Protein AF-A0A8E2J9H8-F1 (afdb_monomer_lite)

Secondary structure (DSSP, 8-state):
--HHHHHHHHHHHHHHHHHHHHHHHHH-TT-HHHHHHHHHHHHHHHHHHHHHHHHHHHHHH----HHHHHHHHHHHHHHHHHHHHHHHHHHHHHHHHHSSTT-HHHHHHHHHHTHHHHHHHHHHHHHHHHHHHHHHHHHHHHHHHHHHHHHHHHHHHHHHHHHHHHHHHHHHHHHHHHHTS-------------------------------S-------------------S-PPPTT--STTTS-EEEE--GGGHHHH-EEEEEEES--SS----S-SS-------EEEEEEEPPTTT-S-EEEEEEEEETTTEEEEEEE-PPEE-TT-HHHHHHHHT-HHHHHHHHHTTS--TT-EETTT--BHHHHHHHHHHHH-----TTHHHHHHHHHHHGGG--------PPP--------------------------------------------------EEEE--

pLDDT: mean 73.22, std 23.44, range [24.09, 97.94]

Structure (mmCIF, N/CA/C/O backbone):
data_AF-A0A8E2J9H8-F1
#
_entry.id   AF-A0A8E2J9H8-F1
#
loop_
_atom_site.group_PDB
_atom_site.id
_atom_site.type_symbol
_atom_site.label_atom_id
_atom_site.label_alt_id
_atom_site.label_comp_id
_atom_site.label_asym_id
_atom_site.label_entity_id
_atom_site.label_seq_id
_atom_site.pdbx_PDB_ins_code
_atom_site.Cartn_x
_atom_site.Cartn_y
_atom_site.Cartn_z
_atom_site.occupancy
_atom_site.B_iso_or_equiv
_atom_site.auth_seq_id
_atom_site.auth_comp_id
_atom_site.auth_asym_id
_atom_site.auth_atom_id
_atom_site.pdbx_PDB_model_num
ATOM 1 N N . MET A 1 1 ? 2.123 32.863 10.156 1.00 57.06 1 MET A N 1
ATOM 2 C CA . MET A 1 1 ? 2.533 31.942 11.240 1.00 57.06 1 MET A CA 1
ATOM 3 C C . MET A 1 1 ? 3.916 31.439 10.892 1.00 57.06 1 MET A C 1
ATOM 5 O O . MET A 1 1 ? 4.088 30.956 9.779 1.00 57.06 1 MET A O 1
ATOM 9 N N . ASP A 1 2 ? 4.880 31.558 11.802 1.00 74.19 2 ASP A N 1
ATOM 10 C CA . ASP A 1 2 ? 6.239 31.070 11.553 1.00 74.19 2 ASP A CA 1
ATOM 11 C C . ASP A 1 2 ? 6.243 29.536 11.464 1.00 74.19 2 ASP A C 1
ATOM 13 O O . ASP A 1 2 ? 5.475 28.890 12.179 1.00 74.19 2 ASP A O 1
ATOM 17 N N . PRO A 1 3 ? 7.116 28.901 10.668 1.00 72.31 3 PRO A N 1
ATOM 18 C CA . PRO A 1 3 ? 7.215 27.437 10.600 1.00 72.31 3 PRO A CA 1
ATOM 19 C C . PRO A 1 3 ? 7.432 26.784 11.980 1.00 72.31 3 PRO A C 1
ATOM 21 O O . PRO A 1 3 ? 6.985 25.665 12.226 1.00 72.31 3 PRO A O 1
ATOM 24 N N . LEU A 1 4 ? 8.036 27.513 12.926 1.00 78.00 4 LEU A N 1
ATOM 25 C CA . LEU A 1 4 ? 8.164 27.103 14.328 1.00 78.00 4 LEU A CA 1
ATOM 26 C C . LEU A 1 4 ? 6.817 26.963 15.049 1.00 78.00 4 LEU A C 1
ATOM 28 O O . LEU A 1 4 ? 6.647 26.050 15.853 1.00 78.00 4 LEU A O 1
ATOM 32 N N . SER A 1 5 ? 5.851 27.830 14.749 1.00 78.94 5 SER A N 1
ATOM 33 C CA . SER A 1 5 ? 4.513 27.761 15.340 1.00 78.94 5 SER A CA 1
ATOM 34 C C . SER A 1 5 ? 3.741 26.525 14.871 1.00 78.94 5 SER A C 1
ATOM 36 O O . SER A 1 5 ? 2.992 25.943 15.654 1.00 78.94 5 SER A O 1
ATOM 38 N N . ILE A 1 6 ? 3.983 26.057 13.640 1.00 79.50 6 ILE A N 1
ATOM 39 C CA . ILE A 1 6 ? 3.395 24.813 13.123 1.00 79.50 6 ILE A CA 1
ATOM 40 C C . ILE A 1 6 ? 4.021 23.600 13.805 1.00 79.50 6 ILE A C 1
ATOM 42 O O . ILE A 1 6 ? 3.280 22.727 14.240 1.00 79.50 6 ILE A O 1
ATOM 46 N N . LEU A 1 7 ? 5.348 23.572 13.969 1.00 80.50 7 LEU A N 1
ATOM 47 C CA . LEU A 1 7 ? 6.036 22.502 14.703 1.00 80.50 7 LEU A CA 1
ATOM 48 C C . LEU A 1 7 ? 5.586 22.437 16.171 1.00 80.50 7 LEU A C 1
ATOM 50 O O . LEU A 1 7 ? 5.314 21.366 16.703 1.00 80.50 7 LEU A O 1
ATOM 54 N N . ALA A 1 8 ? 5.450 23.585 16.835 1.00 84.62 8 ALA A N 1
ATOM 55 C CA . ALA A 1 8 ? 4.912 23.627 18.193 1.00 84.62 8 ALA A CA 1
ATOM 56 C C . ALA A 1 8 ? 3.452 23.133 18.236 1.00 84.62 8 ALA A C 1
ATOM 58 O O . ALA A 1 8 ? 3.062 22.377 19.131 1.00 84.62 8 ALA A O 1
ATOM 59 N N . SER A 1 9 ? 2.646 23.508 17.239 1.00 83.94 9 SER A N 1
ATOM 60 C CA . SER A 1 9 ? 1.259 23.052 17.115 1.00 83.94 9 SER A CA 1
ATOM 61 C C . SER A 1 9 ? 1.166 21.551 16.825 1.00 83.94 9 SER A C 1
ATOM 63 O O . SER A 1 9 ? 0.303 20.891 17.392 1.00 83.94 9 SER A O 1
ATOM 65 N N . SER A 1 10 ? 2.065 20.977 16.018 1.00 79.31 10 SER A N 1
ATOM 66 C CA . SER A 1 10 ? 2.081 19.537 15.736 1.00 79.31 10 SER A CA 1
ATOM 67 C C . SER A 1 10 ? 2.445 18.735 16.981 1.00 79.31 10 SER A C 1
ATOM 69 O O . SER A 1 10 ? 1.723 17.808 17.324 1.00 79.31 10 SER A O 1
ATOM 71 N N . ILE A 1 11 ? 3.472 19.150 17.733 1.00 82.25 11 ILE A N 1
ATOM 72 C CA . ILE A 1 11 ? 3.872 18.488 18.987 1.00 82.25 11 ILE A CA 1
ATOM 73 C C . ILE A 1 11 ? 2.729 18.524 20.006 1.00 82.25 11 ILE A C 1
ATOM 75 O O . ILE A 1 11 ? 2.371 17.504 20.604 1.00 82.25 11 ILE A O 1
ATOM 79 N N . THR A 1 12 ? 2.125 19.700 20.207 1.00 86.81 12 THR A N 1
ATOM 80 C CA . THR A 1 12 ? 0.983 19.824 21.125 1.00 86.81 12 THR A CA 1
ATOM 81 C C . THR A 1 12 ? -0.197 18.977 20.659 1.00 86.81 12 THR A C 1
ATOM 83 O O . THR A 1 12 ? -0.873 18.371 21.484 1.00 86.81 12 THR A O 1
ATOM 86 N N . LEU A 1 13 ? -0.415 18.845 19.355 1.00 83.75 13 LEU A N 1
ATOM 87 C CA . LEU A 1 13 ? -1.465 17.998 18.815 1.00 83.75 13 LEU A CA 1
ATOM 88 C C . LEU A 1 13 ? -1.172 16.508 19.039 1.00 83.75 13 LEU A C 1
ATOM 90 O O . LEU A 1 13 ? -2.054 15.818 19.542 1.00 83.75 13 LEU A O 1
ATOM 94 N N . THR A 1 14 ? 0.047 16.022 18.790 1.00 79.00 14 THR A N 1
ATOM 95 C CA . THR A 1 14 ? 0.434 14.623 19.051 1.00 79.00 14 THR A CA 1
ATOM 96 C C . THR A 1 14 ? 0.226 14.254 20.520 1.00 79.00 14 THR A C 1
ATOM 98 O O . THR A 1 14 ? -0.352 13.215 20.832 1.00 79.00 14 THR A O 1
ATOM 101 N N . THR A 1 15 ? 0.596 15.140 21.450 1.00 85.62 15 THR A N 1
ATOM 102 C CA . THR A 1 15 ? 0.345 14.899 22.885 1.00 85.62 15 THR A CA 1
ATOM 103 C C . THR A 1 15 ? -1.147 14.859 23.229 1.00 85.62 15 THR A C 1
ATOM 105 O O . THR A 1 15 ? -1.567 14.042 24.052 1.00 85.62 15 THR A O 1
ATOM 108 N N . VAL A 1 16 ? -1.972 15.697 22.590 1.00 88.56 16 VAL A N 1
ATOM 109 C CA . VAL A 1 16 ? -3.432 15.658 22.758 1.00 88.56 16 VAL A CA 1
ATOM 110 C C . VAL A 1 16 ? -4.014 14.369 22.178 1.00 88.56 16 VAL A C 1
ATOM 112 O O . VAL A 1 16 ? -4.837 13.760 22.854 1.00 88.56 16 VAL A O 1
ATOM 115 N N . VAL A 1 17 ? -3.565 13.929 20.998 1.00 85.38 17 VAL A N 1
ATOM 116 C CA . VAL A 1 17 ? -3.968 12.669 20.343 1.00 85.38 17 VAL A CA 1
ATOM 117 C C . VAL A 1 17 ? -3.705 11.488 21.266 1.00 85.38 17 VAL A C 1
ATOM 119 O O . VAL A 1 17 ? -4.651 10.777 21.605 1.00 85.38 17 VAL A O 1
ATOM 122 N N . LEU A 1 18 ? -2.468 11.328 21.744 1.00 84.12 18 LEU A N 1
ATOM 123 C CA . LEU A 1 18 ? -2.085 10.224 22.631 1.00 84.12 18 LEU A CA 1
ATOM 124 C C . LEU A 1 18 ? -2.935 10.216 23.905 1.00 84.12 18 LEU A C 1
ATOM 126 O O . LEU A 1 18 ? -3.525 9.201 24.267 1.00 84.12 18 LEU A O 1
ATOM 130 N N . LYS A 1 19 ? -3.112 11.386 24.530 1.00 89.56 19 LYS A N 1
ATOM 131 C CA . LYS A 1 19 ? -3.972 11.518 25.709 1.00 89.56 19 LYS A CA 1
ATOM 132 C C . LYS A 1 19 ? -5.429 11.165 25.406 1.00 89.56 19 LYS A C 1
ATOM 134 O O . LYS A 1 19 ? -6.094 10.557 26.241 1.00 89.56 19 LYS A O 1
ATOM 139 N N . THR A 1 20 ? -5.960 11.563 24.250 1.00 86.19 20 THR A N 1
ATOM 140 C CA . THR A 1 20 ? -7.330 11.204 23.859 1.00 86.19 20 THR A CA 1
ATOM 141 C C . 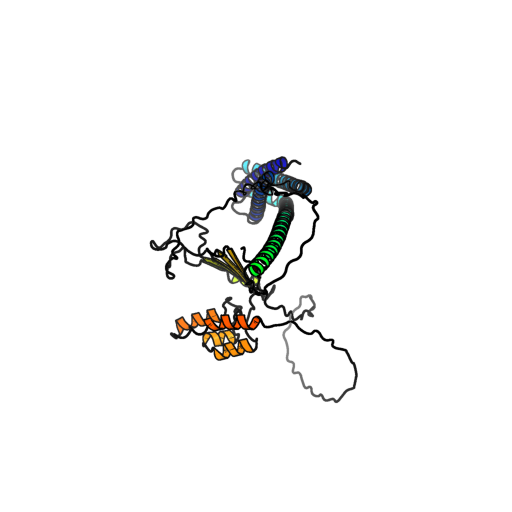THR A 1 20 ? -7.476 9.718 23.566 1.00 86.19 20 THR A C 1
ATOM 143 O O . THR A 1 20 ? -8.486 9.149 23.971 1.00 86.19 20 THR A O 1
ATOM 146 N N . ALA A 1 21 ? -6.480 9.085 22.945 1.00 85.94 21 ALA A N 1
ATOM 147 C CA . ALA A 1 21 ? -6.456 7.650 22.690 1.00 85.94 21 ALA A CA 1
ATOM 148 C C . ALA A 1 21 ? -6.450 6.853 24.005 1.00 85.94 21 ALA A C 1
ATOM 150 O O . ALA A 1 21 ? -7.282 5.965 24.177 1.00 85.94 21 ALA A O 1
ATOM 151 N N . ASP A 1 22 ? -5.633 7.250 24.986 1.00 86.25 22 ASP A N 1
ATOM 152 C CA . ASP A 1 22 ? -5.604 6.623 26.315 1.00 86.25 22 ASP A CA 1
ATOM 153 C C . ASP A 1 22 ? -6.955 6.733 27.040 1.00 86.25 22 ASP A C 1
ATOM 155 O O . ASP A 1 22 ? -7.452 5.767 27.627 1.00 86.25 22 ASP A O 1
ATOM 159 N N . LEU A 1 23 ? -7.579 7.918 27.005 1.00 86.06 23 LEU A N 1
ATOM 160 C CA . LEU A 1 23 ? -8.888 8.144 27.630 1.00 86.06 23 LEU A CA 1
ATOM 161 C C . LEU A 1 23 ? -9.993 7.362 26.923 1.00 86.06 23 LEU A C 1
ATOM 163 O O . LEU A 1 23 ? -10.888 6.840 27.590 1.00 86.06 23 LEU A O 1
ATOM 167 N N . LEU A 1 24 ? -9.930 7.271 25.592 1.00 83.62 24 LEU A N 1
ATOM 168 C CA . LEU A 1 24 ? -10.814 6.419 24.811 1.00 83.62 24 LEU A CA 1
ATOM 169 C C . LEU A 1 24 ? -10.636 4.976 25.266 1.00 83.62 24 LEU A C 1
ATOM 171 O O . LEU A 1 24 ? -11.616 4.384 25.707 1.00 83.62 24 LEU A O 1
ATOM 175 N N . GLN A 1 25 ? -9.412 4.444 25.256 1.00 85.06 25 GLN A N 1
ATOM 176 C CA . GLN A 1 25 ? -9.102 3.058 25.613 1.00 85.06 25 GLN A CA 1
ATOM 177 C C . GLN A 1 25 ? -9.591 2.685 27.023 1.00 85.06 25 GLN A C 1
ATOM 179 O O . GLN A 1 25 ? -10.126 1.593 27.222 1.00 85.06 25 GLN A O 1
ATOM 184 N N . GLN A 1 26 ? -9.505 3.607 27.988 1.00 83.56 26 GLN A N 1
ATOM 185 C CA . GLN A 1 26 ? -10.044 3.423 29.344 1.00 83.56 26 GLN A CA 1
ATOM 186 C C . GLN A 1 26 ? -11.571 3.262 29.381 1.00 83.56 26 GLN A C 1
ATOM 188 O O . GLN A 1 26 ? -12.091 2.530 30.222 1.00 83.56 26 GLN A O 1
ATOM 193 N N . ILE A 1 27 ? -12.302 3.915 28.476 1.00 79.62 27 ILE A N 1
ATOM 194 C CA . ILE A 1 27 ? -13.760 3.763 28.334 1.00 79.62 27 ILE A CA 1
ATOM 195 C C . ILE A 1 27 ? -14.105 2.441 27.607 1.00 79.62 27 ILE A C 1
ATOM 197 O O . ILE A 1 27 ? -15.241 1.970 27.676 1.00 79.62 27 ILE A O 1
ATOM 201 N N . LEU A 1 28 ? -13.137 1.814 26.926 1.00 67.31 28 LEU A N 1
ATOM 202 C CA . LEU A 1 28 ? -13.373 1.043 25.703 1.00 67.31 28 LEU A CA 1
ATOM 203 C C . LEU A 1 28 ? -13.114 -0.449 25.714 1.00 67.31 28 LEU A C 1
ATOM 205 O O . LEU A 1 28 ? -13.001 -1.039 24.642 1.00 67.31 28 LEU A O 1
ATOM 209 N N . SER A 1 29 ? -13.112 -1.120 26.855 1.00 69.12 29 SER A N 1
ATOM 210 C CA . SER A 1 29 ? -12.839 -2.562 26.834 1.00 69.12 29 SER A CA 1
ATOM 211 C C . SER A 1 29 ? -13.749 -3.364 25.872 1.00 69.12 29 SER A C 1
ATOM 213 O O . SER A 1 29 ? -13.352 -4.455 25.495 1.00 69.12 29 SER A O 1
ATOM 215 N N . ASN A 1 30 ? -14.921 -2.847 25.433 1.00 66.06 30 ASN A N 1
ATOM 216 C CA . ASN A 1 30 ? -15.915 -3.610 24.657 1.00 66.06 30 ASN A CA 1
ATOM 217 C C . ASN A 1 30 ? -16.717 -2.873 23.537 1.00 66.06 30 ASN A C 1
ATOM 219 O O . ASN A 1 30 ? -17.790 -3.361 23.186 1.00 66.06 30 ASN A O 1
ATOM 223 N N . CYS A 1 31 ? -16.309 -1.724 22.963 1.00 79.81 31 CYS A N 1
ATOM 224 C CA . CYS A 1 31 ? -17.160 -0.999 21.980 1.00 79.81 31 CYS A CA 1
ATOM 225 C C . CYS A 1 31 ? -16.523 -0.717 20.609 1.00 79.81 31 CYS A C 1
ATOM 227 O O . CYS A 1 31 ? -15.598 0.073 20.486 1.00 79.81 31 CYS A O 1
ATOM 229 N N . GLN A 1 32 ? -17.104 -1.298 19.552 1.00 78.50 32 GLN A N 1
ATOM 230 C CA . GLN A 1 32 ? -16.575 -1.232 18.184 1.00 78.50 32 GLN A CA 1
ATOM 231 C C . GLN A 1 32 ? -16.597 0.178 17.564 1.00 78.50 32 GLN A C 1
ATOM 233 O O . GLN A 1 32 ? -15.598 0.591 16.996 1.00 78.50 32 GLN A O 1
ATOM 238 N N . GLU A 1 33 ? -17.678 0.951 17.720 1.00 76.25 33 GLU A N 1
ATOM 239 C CA . GLU A 1 33 ? -17.800 2.300 17.113 1.00 76.25 33 GLU A CA 1
ATOM 240 C C . GLU A 1 33 ? -16.744 3.296 17.613 1.00 76.25 33 GLU A C 1
ATOM 242 O O . GLU A 1 33 ? -16.379 4.258 16.947 1.00 76.25 33 GLU A O 1
ATOM 247 N N . LEU A 1 34 ? -16.280 3.079 18.834 1.00 80.56 34 LEU A N 1
ATOM 248 C CA . LEU A 1 34 ? -15.274 3.897 19.483 1.00 80.56 34 LEU A CA 1
ATOM 249 C C . LEU A 1 34 ? -13.852 3.464 19.069 1.00 80.56 34 LEU A C 1
ATOM 251 O O . LEU A 1 34 ? -12.950 4.297 19.078 1.00 80.56 34 LEU A O 1
ATOM 255 N N . ASN A 1 35 ? -13.662 2.208 18.638 1.00 82.81 35 ASN A N 1
ATOM 256 C CA . ASN A 1 35 ? -12.412 1.764 18.015 1.00 82.81 35 ASN A CA 1
ATOM 257 C C . ASN A 1 35 ? -12.180 2.469 16.673 1.00 82.81 35 ASN A C 1
ATOM 259 O O . ASN A 1 35 ? -11.047 2.832 16.385 1.00 82.81 35 ASN A O 1
ATOM 263 N N . ASP A 1 36 ? -13.237 2.729 15.895 1.00 85.12 36 ASP A N 1
ATOM 264 C CA . ASP A 1 36 ? -13.127 3.501 14.647 1.00 85.12 36 ASP A CA 1
ATOM 265 C C . ASP A 1 36 ? -12.663 4.945 14.912 1.00 85.12 36 ASP A C 1
ATOM 267 O O . ASP A 1 36 ? -11.956 5.543 14.102 1.00 85.12 36 ASP A O 1
ATOM 271 N N . LEU A 1 37 ? -13.055 5.521 16.056 1.00 87.19 37 LEU A N 1
ATOM 272 C CA . LEU A 1 37 ? -12.609 6.850 16.468 1.00 87.19 37 LEU A CA 1
ATOM 273 C C . LEU A 1 37 ? -11.158 6.842 16.965 1.00 87.19 37 LEU A C 1
ATOM 275 O O . LEU A 1 37 ? -10.426 7.768 16.632 1.00 87.19 37 LEU A O 1
ATOM 279 N N . ILE A 1 38 ? -10.741 5.816 17.721 1.00 87.50 38 ILE A N 1
ATOM 280 C CA . ILE A 1 38 ? -9.326 5.623 18.090 1.00 87.50 38 ILE A CA 1
ATOM 281 C C . ILE A 1 38 ? -8.477 5.512 16.826 1.00 87.50 38 ILE A C 1
ATOM 283 O O . ILE A 1 38 ? -7.515 6.251 16.685 1.00 87.50 38 ILE A O 1
ATOM 287 N N . ASP A 1 39 ? -8.862 4.640 15.895 1.00 87.06 39 ASP A N 1
ATOM 288 C CA . ASP A 1 39 ? -8.119 4.406 14.658 1.00 87.06 39 ASP A CA 1
ATOM 289 C C . ASP A 1 39 ? -7.986 5.692 13.824 1.00 87.06 39 ASP A C 1
ATOM 291 O O . ASP A 1 39 ? -6.917 5.980 13.290 1.00 87.06 39 ASP A O 1
ATOM 295 N N . GLU A 1 40 ? -9.030 6.526 13.755 1.00 87.94 40 GLU A N 1
ATOM 296 C CA . GLU A 1 40 ? -8.940 7.822 13.070 1.00 87.94 40 GLU A CA 1
ATOM 297 C C . GLU A 1 40 ? -8.041 8.828 13.814 1.00 87.94 40 GLU A C 1
ATOM 299 O O . GLU A 1 40 ? -7.286 9.558 13.169 1.00 87.94 40 GLU A O 1
ATOM 304 N N . VAL A 1 41 ? -8.084 8.860 15.152 1.00 88.19 41 VAL A N 1
ATOM 305 C CA . VAL A 1 41 ? -7.199 9.701 15.978 1.00 88.19 41 VAL A CA 1
ATOM 306 C C . VAL A 1 41 ? -5.738 9.263 15.820 1.00 88.19 41 VAL A C 1
ATOM 308 O O . VAL A 1 41 ? -4.886 10.112 15.561 1.00 88.19 41 VAL A O 1
ATOM 311 N N . ASP A 1 42 ? -5.450 7.963 15.868 1.00 86.88 42 ASP A N 1
ATOM 312 C CA . ASP A 1 42 ? -4.108 7.399 15.682 1.00 86.88 42 ASP A CA 1
ATOM 313 C C . ASP A 1 42 ? -3.559 7.698 14.281 1.00 86.88 42 ASP A C 1
ATOM 315 O O . ASP A 1 42 ? -2.439 8.194 14.141 1.00 86.88 42 ASP A O 1
ATOM 319 N N . LYS A 1 43 ? -4.367 7.487 13.232 1.00 87.88 43 LYS A N 1
ATOM 320 C CA . LYS A 1 43 ? -4.005 7.836 11.846 1.00 87.88 43 LYS A CA 1
ATOM 321 C C . LYS A 1 43 ? -3.680 9.313 11.693 1.00 87.88 43 LYS A C 1
ATOM 323 O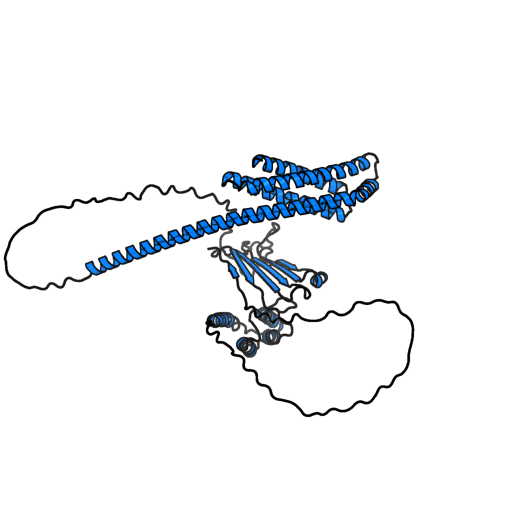 O . LYS A 1 43 ? -2.746 9.670 10.975 1.00 87.88 43 LYS A O 1
ATOM 328 N N . LEU A 1 44 ? -4.470 10.173 12.331 1.00 87.06 44 LEU A N 1
ATOM 329 C CA . LEU A 1 44 ? -4.231 11.606 12.321 1.00 87.06 44 LEU A CA 1
ATOM 330 C C . LEU A 1 44 ? -2.903 11.931 13.023 1.00 87.06 44 LEU A C 1
ATOM 332 O O . LEU A 1 44 ? -2.115 12.697 12.476 1.00 87.06 44 LEU A O 1
ATOM 336 N N . GLY A 1 45 ? -2.623 11.297 14.166 1.00 84.38 45 GLY A N 1
ATOM 337 C CA . GLY A 1 45 ? -1.339 11.388 14.865 1.00 84.38 45 GLY A CA 1
ATOM 338 C C . GLY A 1 45 ? -0.148 11.036 13.971 1.00 84.38 45 GLY A C 1
ATOM 339 O O . GLY A 1 45 ? 0.769 11.843 13.845 1.00 84.38 45 GLY A O 1
ATOM 340 N N . SER A 1 46 ? -0.198 9.899 13.268 1.00 87.12 46 SER A N 1
ATOM 341 C CA . SER A 1 46 ? 0.878 9.481 12.354 1.00 87.12 46 SER A CA 1
ATOM 342 C C . SER A 1 46 ? 1.125 10.480 11.219 1.00 87.12 46 SER A C 1
ATOM 344 O O . SER A 1 46 ? 2.271 10.753 10.876 1.00 87.12 46 SER A O 1
ATOM 346 N N . ILE A 1 47 ? 0.064 11.067 10.655 1.00 86.56 47 ILE A N 1
ATOM 347 C CA . ILE A 1 47 ? 0.191 12.074 9.588 1.00 86.56 47 ILE A CA 1
ATOM 348 C C . ILE A 1 47 ? 0.814 13.368 10.117 1.00 86.56 47 ILE A C 1
ATOM 350 O O . ILE A 1 47 ? 1.551 14.035 9.393 1.00 86.56 47 ILE A O 1
ATOM 354 N N . PHE A 1 48 ? 0.536 13.740 11.367 1.00 85.06 48 PHE A N 1
ATOM 355 C CA . PHE A 1 48 ? 1.163 14.907 11.981 1.00 85.06 48 PHE A CA 1
ATOM 356 C C . PHE A 1 48 ? 2.639 14.688 12.307 1.00 85.06 48 PHE A C 1
ATOM 358 O O . PHE A 1 48 ? 3.422 15.614 12.105 1.00 85.06 48 PHE A O 1
ATOM 365 N N . GLU A 1 49 ? 3.026 13.493 12.755 1.00 85.44 49 GLU A N 1
ATOM 366 C CA . GLU A 1 49 ? 4.437 13.129 12.938 1.00 85.44 49 GLU A CA 1
ATOM 367 C C . GLU A 1 49 ? 5.194 13.173 11.604 1.00 85.44 49 GLU A C 1
ATOM 369 O O . GLU A 1 49 ? 6.228 13.828 11.504 1.00 85.44 49 GLU A O 1
ATOM 374 N N . GLU A 1 50 ? 4.629 12.587 10.545 1.00 85.88 50 GLU A N 1
ATOM 375 C CA . GLU A 1 50 ? 5.220 12.637 9.203 1.00 85.88 50 GLU A CA 1
ATOM 376 C C . GLU A 1 50 ? 5.321 14.079 8.679 1.00 85.88 50 GLU A C 1
ATOM 378 O O . GLU A 1 50 ? 6.359 14.492 8.162 1.00 85.88 50 GLU A O 1
ATOM 383 N N . ALA A 1 51 ? 4.276 14.891 8.867 1.00 81.62 51 ALA A N 1
ATOM 384 C CA . ALA A 1 51 ? 4.313 16.302 8.499 1.00 81.62 51 ALA A CA 1
ATOM 385 C C . ALA A 1 51 ? 5.407 17.058 9.270 1.00 81.62 51 ALA A C 1
ATOM 387 O O . ALA A 1 51 ? 6.119 17.876 8.687 1.00 81.62 51 ALA A O 1
ATOM 388 N N . GLN A 1 52 ? 5.564 16.783 10.566 1.00 82.88 52 GLN A N 1
ATOM 389 C CA . GLN A 1 52 ? 6.589 17.392 11.409 1.00 82.88 52 GLN A CA 1
ATOM 390 C C . GLN A 1 52 ? 8.004 17.056 10.925 1.00 82.88 52 GLN A C 1
ATOM 392 O O . GLN A 1 52 ? 8.860 17.948 10.885 1.00 82.88 52 GLN A O 1
ATOM 397 N N . ASP A 1 53 ? 8.241 15.808 10.526 1.00 84.44 53 ASP A N 1
ATOM 398 C CA . ASP A 1 53 ? 9.514 15.372 9.955 1.00 84.44 53 ASP A CA 1
ATOM 399 C C . ASP A 1 53 ? 9.811 16.125 8.654 1.00 84.44 53 ASP A C 1
ATOM 401 O O . ASP A 1 53 ? 10.881 16.725 8.516 1.00 84.44 53 ASP A O 1
ATOM 405 N N . VAL A 1 54 ? 8.828 16.215 7.753 1.00 81.50 54 VAL A N 1
ATOM 406 C CA . VAL A 1 54 ? 8.953 16.945 6.481 1.00 81.50 54 VAL A CA 1
ATOM 407 C C . VAL A 1 54 ? 9.228 18.434 6.709 1.00 81.50 54 VAL A C 1
ATOM 409 O O . VAL A 1 54 ? 10.088 19.016 6.047 1.00 81.50 54 VAL A O 1
ATOM 412 N N . PHE A 1 55 ? 8.545 19.074 7.660 1.00 79.31 55 PHE A N 1
ATOM 413 C CA . PHE A 1 55 ? 8.806 20.473 8.013 1.00 79.31 55 PHE A CA 1
ATOM 414 C C . PHE A 1 55 ? 10.211 20.673 8.581 1.00 79.31 55 PHE A C 1
ATOM 416 O O . PHE A 1 55 ? 10.886 21.649 8.246 1.00 79.31 55 PHE A O 1
ATOM 423 N N . SER A 1 56 ? 10.655 19.755 9.438 1.00 82.69 56 SER A N 1
ATOM 424 C CA . SER A 1 56 ? 11.970 19.813 10.077 1.00 82.69 56 SER A CA 1
ATOM 425 C C . SER A 1 56 ? 13.101 19.617 9.070 1.00 82.69 56 SER A C 1
ATOM 427 O O . SER A 1 56 ? 14.143 20.263 9.183 1.00 82.69 56 SER A O 1
ATOM 429 N N . GLU A 1 57 ? 12.897 18.753 8.078 1.00 82.25 57 GLU A N 1
ATOM 430 C CA . GLU A 1 57 ? 13.829 18.536 6.976 1.00 82.25 57 GLU A CA 1
ATOM 431 C C . GLU A 1 57 ? 13.862 19.744 6.036 1.00 82.25 57 GLU A C 1
ATOM 433 O O . GLU A 1 57 ? 14.933 20.289 5.768 1.00 82.25 57 GLU A O 1
ATOM 438 N N . ARG A 1 58 ? 12.700 20.252 5.612 1.00 78.06 58 ARG A N 1
ATOM 439 C CA . ARG A 1 58 ? 12.626 21.395 4.688 1.00 78.06 58 ARG A CA 1
ATOM 440 C C . ARG A 1 58 ? 13.167 22.680 5.282 1.00 78.06 58 ARG A C 1
ATOM 442 O O . ARG A 1 58 ? 13.857 23.404 4.579 1.00 78.06 58 ARG A O 1
ATOM 449 N N . LYS A 1 59 ? 12.977 22.915 6.584 1.00 77.50 59 LYS A N 1
ATOM 450 C CA . LYS A 1 59 ? 13.602 24.045 7.289 1.00 77.50 59 LYS A CA 1
ATOM 451 C C . LYS A 1 59 ? 15.122 24.106 7.073 1.00 77.50 59 LYS A C 1
ATOM 453 O O . LYS A 1 59 ? 15.690 25.191 7.116 1.00 77.50 59 LYS A O 1
ATOM 458 N N . LYS A 1 60 ? 15.785 22.963 6.863 1.00 81.19 60 LYS A N 1
ATOM 459 C CA . LYS A 1 60 ? 17.236 22.898 6.637 1.00 81.19 60 LYS A CA 1
ATOM 460 C C . LYS A 1 60 ? 17.639 23.171 5.188 1.00 81.19 60 LYS A C 1
ATOM 462 O O . LYS A 1 60 ? 18.794 23.514 4.962 1.00 81.19 60 LYS A O 1
ATOM 467 N N . HIS A 1 61 ? 16.734 22.978 4.227 1.00 69.56 61 HIS A N 1
ATOM 468 C CA . HIS A 1 61 ? 17.097 22.841 2.815 1.00 69.56 61 HIS A CA 1
ATOM 469 C C . HIS A 1 61 ? 16.374 23.799 1.858 1.00 69.56 61 HIS A C 1
ATOM 471 O O . HIS A 1 61 ? 16.923 24.066 0.794 1.00 69.56 61 HIS A O 1
ATOM 477 N N . ALA A 1 62 ? 15.189 24.325 2.194 1.00 66.75 62 ALA A N 1
ATOM 478 C CA . ALA A 1 62 ? 14.430 25.197 1.295 1.00 66.75 62 ALA A CA 1
ATOM 479 C C . ALA A 1 62 ? 13.364 26.044 2.014 1.00 66.75 62 ALA A C 1
ATOM 481 O O . ALA A 1 62 ? 12.757 25.621 3.001 1.00 66.75 62 ALA A O 1
ATOM 482 N N . GLU A 1 63 ? 13.073 27.220 1.456 1.00 75.25 63 GLU A N 1
ATOM 483 C CA . GLU A 1 63 ? 11.889 27.998 1.815 1.00 75.25 63 GLU A CA 1
ATOM 484 C C . GLU A 1 63 ? 10.637 27.272 1.307 1.00 75.25 63 GLU A C 1
ATOM 486 O O . GLU A 1 63 ? 10.423 27.093 0.109 1.00 75.25 63 GLU A O 1
ATOM 491 N N . LEU A 1 64 ? 9.807 26.799 2.237 1.00 79.00 64 LEU A N 1
ATOM 492 C CA . LEU A 1 64 ? 8.489 26.266 1.911 1.00 79.00 64 LEU A CA 1
ATOM 493 C C . LEU A 1 64 ? 7.622 27.373 1.289 1.00 79.00 64 LEU A C 1
ATOM 495 O O . LEU A 1 64 ? 7.621 28.488 1.819 1.00 79.00 64 LEU A O 1
ATOM 499 N N . PRO A 1 65 ? 6.810 27.074 0.255 1.00 85.69 65 PRO A N 1
ATOM 500 C CA . PRO A 1 65 ? 5.861 28.042 -0.276 1.00 85.69 65 PRO A CA 1
ATOM 501 C C . PRO A 1 65 ? 4.972 28.578 0.848 1.00 85.69 65 PRO A C 1
ATOM 503 O O . PRO A 1 65 ? 4.261 27.811 1.504 1.00 85.69 65 PRO A O 1
ATOM 506 N N . GLN A 1 66 ? 4.993 29.894 1.067 1.00 85.44 66 GLN A N 1
ATOM 507 C CA . GLN A 1 66 ? 4.302 30.530 2.193 1.00 85.44 66 GLN A CA 1
ATOM 508 C C . GLN A 1 66 ? 2.805 30.174 2.234 1.00 85.44 66 GLN A C 1
ATOM 510 O O . GLN A 1 66 ? 2.248 29.907 3.298 1.00 85.44 66 GLN A O 1
ATOM 515 N N . GLN A 1 67 ? 2.172 30.046 1.065 1.00 88.31 67 GLN A N 1
ATOM 516 C CA . GLN A 1 67 ? 0.774 29.626 0.944 1.00 88.31 67 GLN A CA 1
ATOM 517 C C . GLN A 1 67 ? 0.512 28.219 1.505 1.00 88.31 67 GLN A C 1
ATOM 519 O O . GLN A 1 67 ? -0.513 27.996 2.151 1.00 88.31 67 GLN A O 1
ATOM 524 N N . ALA A 1 68 ? 1.432 27.269 1.298 1.00 86.81 68 ALA A N 1
ATOM 525 C CA . ALA A 1 68 ? 1.303 25.907 1.813 1.00 86.81 68 ALA A CA 1
ATOM 526 C C . ALA A 1 68 ? 1.479 25.867 3.338 1.00 86.81 68 ALA A C 1
ATOM 528 O O . ALA A 1 68 ? 0.749 25.156 4.028 1.00 86.81 68 ALA A O 1
ATOM 529 N N . VAL A 1 69 ? 2.396 26.683 3.867 1.00 87.00 69 VAL A N 1
ATOM 530 C CA . VAL A 1 69 ? 2.620 26.859 5.312 1.00 87.00 69 VAL A CA 1
ATOM 531 C C . VAL A 1 69 ? 1.364 27.422 5.982 1.00 87.00 69 VAL A C 1
ATOM 533 O O . VAL A 1 69 ? 0.881 26.871 6.972 1.00 87.00 69 VAL A O 1
ATOM 536 N N . GLU A 1 70 ? 0.780 28.478 5.417 1.00 88.62 70 GLU A N 1
ATOM 537 C CA . GLU A 1 70 ? -0.443 29.095 5.935 1.00 88.62 70 GLU A CA 1
ATOM 538 C C . GLU A 1 70 ? -1.655 28.162 5.843 1.00 88.62 70 GLU A C 1
ATOM 540 O O . GLU A 1 70 ? -2.431 28.053 6.796 1.00 88.62 70 GLU A O 1
ATOM 545 N N . ALA A 1 71 ? -1.817 27.448 4.726 1.00 90.88 71 ALA A N 1
ATOM 546 C CA . ALA A 1 71 ? -2.887 26.471 4.569 1.00 90.88 71 ALA A CA 1
ATOM 547 C C . ALA A 1 71 ? -2.742 25.306 5.559 1.00 90.88 71 ALA A C 1
ATOM 549 O O . ALA A 1 71 ? -3.710 24.973 6.243 1.00 90.88 71 ALA A O 1
ATOM 550 N N . GLY A 1 72 ? -1.538 24.743 5.696 1.00 88.50 72 GLY A N 1
ATOM 551 C CA . GLY A 1 72 ? -1.247 23.678 6.655 1.00 88.50 72 GLY A CA 1
ATOM 552 C C . GLY A 1 72 ? -1.526 24.113 8.092 1.00 88.50 72 GLY A C 1
ATOM 553 O O . GLY A 1 72 ? -2.222 23.412 8.822 1.00 88.50 72 GLY A O 1
ATOM 554 N N . SER A 1 73 ? -1.082 25.313 8.470 1.00 88.88 73 SER A N 1
ATOM 555 C CA . SER A 1 73 ? -1.336 25.910 9.785 1.00 88.88 73 SER A CA 1
ATOM 556 C C . SER A 1 73 ? -2.831 26.001 10.121 1.00 88.88 73 SER A C 1
ATOM 558 O O . SER A 1 73 ? -3.244 25.606 11.215 1.00 88.88 73 SER A O 1
ATOM 560 N N . ARG A 1 74 ? -3.667 26.449 9.172 1.00 91.94 74 ARG A N 1
ATOM 561 C CA . ARG A 1 74 ? -5.127 26.510 9.364 1.00 91.94 74 ARG A CA 1
ATOM 562 C C . ARG A 1 74 ? -5.724 25.130 9.634 1.00 91.94 74 ARG A C 1
ATOM 564 O O . ARG A 1 74 ? -6.532 24.991 10.551 1.00 91.94 74 ARG A O 1
ATOM 571 N N . VAL A 1 75 ? -5.306 24.114 8.879 1.00 92.19 75 VAL A N 1
ATOM 572 C CA . VAL A 1 75 ? -5.826 22.748 9.042 1.00 92.19 75 VAL A CA 1
ATOM 573 C C . VAL A 1 75 ? -5.356 22.120 10.358 1.00 92.19 75 VAL A C 1
ATOM 575 O O . VAL A 1 75 ? -6.159 21.494 11.049 1.00 92.19 75 VAL A O 1
ATOM 578 N N . VAL A 1 76 ? -4.097 22.340 10.757 1.00 89.44 76 VAL A N 1
ATOM 579 C CA . VAL A 1 76 ? -3.561 21.896 12.059 1.00 89.44 76 VAL A CA 1
ATOM 580 C C . VAL A 1 76 ? -4.361 22.519 13.205 1.00 89.44 76 VAL A C 1
ATOM 582 O O . VAL A 1 76 ? -4.824 21.807 14.094 1.00 89.44 76 VAL A O 1
ATOM 585 N N . CYS A 1 77 ? -4.584 23.835 13.158 1.00 89.75 77 CYS A N 1
ATOM 586 C CA . CYS A 1 77 ? -5.363 24.557 14.165 1.00 89.75 77 CYS A CA 1
ATOM 587 C C . CYS A 1 77 ? -6.797 24.011 14.262 1.00 89.75 77 CYS A C 1
ATOM 589 O O . CYS A 1 77 ? -7.297 23.731 15.354 1.00 89.75 77 CYS A O 1
ATOM 591 N N . GLN A 1 78 ? -7.446 23.771 13.120 1.00 93.56 78 GLN A N 1
ATOM 592 C CA . GLN A 1 78 ? -8.782 23.183 13.083 1.00 93.56 78 GLN A CA 1
ATOM 593 C C . GLN A 1 78 ? -8.808 21.781 13.709 1.00 93.56 78 GLN A C 1
ATOM 595 O O . GLN A 1 78 ? -9.668 21.509 14.548 1.00 93.56 78 GLN A O 1
ATOM 600 N N . ALA A 1 79 ? -7.859 20.907 13.360 1.00 92.50 79 ALA A N 1
ATOM 601 C CA . ALA A 1 79 ? -7.744 19.573 13.948 1.00 92.50 79 ALA A CA 1
ATOM 602 C C . ALA A 1 79 ? -7.528 19.635 15.469 1.00 92.50 79 ALA A C 1
ATOM 604 O O . ALA A 1 79 ? -8.171 18.899 16.219 1.00 92.50 79 ALA A O 1
ATOM 605 N N . GLN A 1 80 ? -6.699 20.569 15.942 1.00 91.38 80 GLN A N 1
ATOM 606 C CA . GLN A 1 80 ? -6.453 20.786 17.365 1.00 91.38 80 GLN A CA 1
ATOM 607 C C . GLN A 1 80 ? -7.724 21.206 18.115 1.00 91.38 80 GLN A C 1
ATOM 609 O O . GLN A 1 80 ? -7.998 20.699 19.205 1.00 91.38 80 GLN A O 1
ATOM 614 N N . ILE A 1 81 ? -8.535 22.097 17.536 1.00 94.38 81 ILE A N 1
ATOM 615 C CA . ILE A 1 81 ? -9.825 22.504 18.112 1.00 94.38 81 ILE A CA 1
ATOM 616 C C . ILE A 1 81 ? -10.751 21.290 18.255 1.00 94.38 81 ILE A C 1
ATOM 618 O O . ILE A 1 81 ? -11.336 21.096 19.323 1.00 94.38 81 ILE A O 1
ATOM 622 N N . GLN A 1 82 ? -10.848 20.450 17.221 1.00 95.50 82 GLN A N 1
ATOM 623 C CA . GLN A 1 82 ? -11.698 19.255 17.229 1.00 95.50 82 GLN A CA 1
ATOM 624 C C . GLN A 1 82 ? -11.224 18.211 18.252 1.00 95.50 82 GLN A C 1
ATOM 626 O O . GLN A 1 82 ? -12.031 17.681 19.016 1.00 95.50 82 GLN A O 1
ATOM 631 N N . LEU A 1 83 ? -9.915 17.964 18.348 1.00 93.50 83 LEU A N 1
ATOM 632 C CA . LEU A 1 83 ? -9.339 17.061 19.351 1.00 93.50 83 LEU A CA 1
ATOM 633 C C . LEU A 1 83 ? -9.547 17.574 20.780 1.00 93.50 83 LEU A C 1
ATOM 635 O O . LEU A 1 83 ? -9.878 16.805 21.681 1.00 93.50 83 LEU A O 1
ATOM 639 N N . ASN A 1 84 ? -9.426 18.883 21.001 1.00 93.50 84 ASN A N 1
ATOM 640 C CA . ASN A 1 84 ? -9.710 19.490 22.300 1.00 93.50 84 ASN A CA 1
ATOM 641 C C . ASN A 1 84 ? -11.193 19.378 22.677 1.00 93.50 84 ASN A C 1
ATOM 643 O O . ASN A 1 84 ? -11.513 19.144 23.845 1.00 93.50 84 ASN A O 1
ATOM 647 N N . GLN A 1 85 ? -12.105 19.524 21.712 1.00 95.69 85 GLN A N 1
ATOM 648 C CA . GLN A 1 85 ? -13.532 19.267 21.917 1.00 95.69 85 GLN A CA 1
ATOM 649 C C . GLN A 1 85 ? -13.777 17.799 22.282 1.00 95.69 85 GLN A C 1
ATOM 651 O O . GLN A 1 85 ? -14.455 17.532 23.276 1.00 95.69 85 GLN A O 1
ATOM 656 N N . LEU A 1 86 ? -13.145 16.858 21.572 1.00 94.38 86 LEU A N 1
ATOM 657 C CA . LEU A 1 86 ? -13.230 15.431 21.882 1.00 94.38 86 LEU A CA 1
ATOM 658 C C . LEU A 1 86 ? -12.748 15.132 23.302 1.00 94.38 86 LEU A C 1
ATOM 660 O O . LEU A 1 86 ? -13.447 14.487 24.080 1.00 94.38 86 LEU A O 1
ATOM 664 N N . ASN A 1 87 ? -11.587 15.666 23.676 1.00 93.31 87 ASN A N 1
ATOM 665 C CA . ASN A 1 87 ? -11.006 15.488 25.001 1.00 93.31 87 ASN A CA 1
ATOM 666 C C . ASN A 1 87 ? -11.932 16.025 26.107 1.00 93.31 87 ASN A C 1
ATOM 668 O O . ASN A 1 87 ? -12.135 15.371 27.128 1.00 93.31 87 ASN A O 1
ATOM 672 N N . LYS A 1 88 ? -12.568 17.186 25.892 1.00 94.56 88 LYS A N 1
ATOM 673 C CA . LYS A 1 88 ? -13.564 17.738 26.827 1.00 94.56 88 LYS A CA 1
ATOM 674 C C . LYS A 1 88 ? -14.781 16.819 26.981 1.00 94.56 88 LYS A C 1
ATOM 676 O O . LYS A 1 88 ? -15.258 16.649 28.105 1.00 94.56 88 LYS A O 1
ATOM 681 N N . LEU A 1 89 ? -15.267 16.210 25.896 1.00 94.31 89 LEU A N 1
ATOM 682 C CA . LEU A 1 89 ? -16.373 15.246 25.946 1.00 94.31 89 LEU A CA 1
ATOM 683 C C . LEU A 1 89 ? -15.991 13.970 26.698 1.00 94.31 89 LEU A C 1
ATOM 685 O O . LEU A 1 89 ? -16.738 13.527 27.572 1.00 94.31 89 LEU A O 1
ATOM 689 N N . LEU A 1 90 ? -14.808 13.421 26.425 1.00 91.69 90 LEU A N 1
ATOM 690 C CA . LEU A 1 90 ? -14.296 12.229 27.104 1.00 91.69 90 LEU A CA 1
ATOM 691 C C . LEU A 1 90 ? -14.071 12.489 28.595 1.00 91.69 90 LEU A C 1
ATOM 693 O O . LEU A 1 90 ? -14.502 11.701 29.435 1.00 91.69 90 LEU A O 1
ATOM 697 N N . ALA A 1 91 ? -13.487 13.637 28.944 1.00 92.06 91 ALA A N 1
ATOM 698 C CA . ALA A 1 91 ? -13.301 14.044 30.330 1.00 92.06 91 ALA A CA 1
ATOM 699 C C . ALA A 1 91 ? -14.639 14.184 31.075 1.00 92.06 91 ALA A C 1
ATOM 701 O O . ALA A 1 91 ? -14.726 13.790 32.238 1.00 92.06 91 ALA A O 1
ATOM 702 N N . ARG A 1 92 ? -15.693 14.696 30.421 1.00 92.81 92 ARG A N 1
ATOM 703 C CA . ARG A 1 92 ? -17.049 14.758 30.997 1.00 92.81 92 ARG A CA 1
ATOM 704 C C . ARG A 1 92 ? -17.602 13.356 31.268 1.00 92.81 92 ARG A C 1
ATOM 706 O O . ARG A 1 92 ? -18.115 13.117 32.358 1.00 92.81 92 ARG A O 1
ATOM 713 N N . CYS A 1 93 ? -17.441 12.425 30.327 1.00 90.62 93 CYS A N 1
ATOM 714 C CA . CYS A 1 93 ? -17.875 11.033 30.494 1.00 90.62 93 CYS A CA 1
ATOM 715 C C . CYS A 1 93 ? -17.124 10.332 31.642 1.00 90.62 93 CYS A C 1
ATOM 717 O O . CYS A 1 93 ? -17.732 9.632 32.451 1.00 90.62 93 CYS A O 1
ATOM 719 N N . LEU A 1 94 ? -15.814 10.568 31.759 1.00 89.31 94 LEU A N 1
ATOM 720 C CA . LEU A 1 94 ? -14.965 9.950 32.780 1.00 89.31 94 LEU A CA 1
ATOM 721 C C . LEU A 1 94 ? -15.167 10.526 34.185 1.00 89.31 94 LEU A C 1
ATOM 723 O O . LEU A 1 94 ? -15.105 9.766 35.151 1.00 89.31 94 LEU A O 1
ATOM 727 N N . ARG A 1 95 ? -15.430 11.834 34.333 1.00 91.38 95 ARG A N 1
ATOM 728 C CA . ARG A 1 95 ? -15.709 12.443 35.651 1.00 91.38 95 ARG A CA 1
ATOM 729 C C . ARG A 1 95 ? -16.897 11.768 36.333 1.00 91.38 95 ARG A C 1
ATOM 731 O O . ARG A 1 95 ? -16.766 11.325 37.469 1.00 91.38 95 ARG A O 1
ATOM 738 N N . HIS A 1 96 ? -17.990 11.563 35.599 1.00 86.06 96 HIS A N 1
ATOM 739 C CA . HIS A 1 96 ? -19.166 10.857 36.117 1.00 86.06 96 HIS A CA 1
ATOM 740 C C . HIS A 1 96 ? -18.905 9.378 36.433 1.00 86.06 96 HIS A C 1
ATOM 742 O O . HIS A 1 96 ? -19.570 8.807 37.296 1.00 86.06 96 HIS A O 1
ATOM 748 N N . SER A 1 97 ? -17.925 8.752 35.773 1.00 85.00 97 SER A N 1
ATOM 749 C CA . SER A 1 97 ? -17.534 7.375 36.082 1.00 85.00 97 SER A CA 1
ATOM 750 C C . SER A 1 97 ? -16.769 7.253 37.401 1.00 85.00 97 SER A C 1
ATOM 752 O O . SER A 1 97 ? -16.881 6.222 38.060 1.00 85.00 97 SER A O 1
ATOM 754 N N . LYS A 1 98 ? -15.962 8.255 37.779 1.00 84.00 98 LYS A N 1
ATOM 755 C CA . LYS A 1 98 ? -15.109 8.186 38.979 1.00 84.00 98 LYS A CA 1
ATOM 756 C C . LYS A 1 98 ? -15.885 8.388 40.281 1.00 84.00 98 LYS A C 1
ATOM 758 O O . LYS A 1 98 ? -15.518 7.800 41.292 1.00 84.00 98 LYS A O 1
ATOM 763 N N . GLU A 1 99 ? -16.964 9.166 40.255 1.00 84.69 99 GLU A N 1
ATOM 764 C CA . GLU A 1 99 ? -17.776 9.468 41.446 1.00 84.69 99 GLU A CA 1
ATOM 765 C C . GLU A 1 99 ? -18.608 8.273 41.943 1.00 84.69 99 GLU A C 1
ATOM 767 O O . GLU A 1 99 ? -18.984 8.222 43.111 1.00 84.69 99 GLU A O 1
ATOM 772 N N . ARG A 1 100 ? -18.871 7.272 41.091 1.00 76.50 100 ARG A N 1
ATOM 773 C CA . ARG A 1 100 ? -19.617 6.060 41.458 1.00 76.50 100 ARG A CA 1
ATOM 774 C C . ARG A 1 100 ? -18.797 4.811 41.150 1.00 76.50 100 ARG A C 1
ATOM 776 O O . ARG A 1 100 ? -18.786 4.335 40.013 1.00 76.50 100 ARG A O 1
ATOM 783 N N . LYS A 1 101 ? -18.133 4.255 42.172 1.00 73.62 101 LYS A N 1
ATOM 784 C CA . LYS A 1 101 ? -17.435 2.957 42.086 1.00 73.62 101 LYS A CA 1
ATOM 785 C C . LYS A 1 101 ? -18.375 1.909 41.460 1.00 73.62 101 LYS A C 1
ATOM 787 O O . LYS A 1 101 ? -19.403 1.584 42.042 1.00 73.62 101 LYS A O 1
ATOM 792 N N . GLY A 1 102 ? -18.035 1.411 40.265 1.00 67.62 102 GLY A N 1
ATOM 793 C CA . GLY A 1 102 ? -18.740 0.307 39.591 1.00 67.62 102 GLY A CA 1
ATOM 794 C C . GLY A 1 102 ? -19.638 0.658 38.393 1.00 67.62 102 GLY A C 1
ATOM 795 O O . GLY A 1 102 ? -20.248 -0.244 37.825 1.00 67.62 102 GLY A O 1
ATOM 796 N N . CYS A 1 103 ? -19.728 1.920 37.954 1.00 67.94 103 CYS A N 1
ATOM 797 C CA . CYS A 1 103 ? -20.681 2.328 36.907 1.00 67.94 103 CYS A CA 1
ATOM 798 C C . CYS A 1 103 ? -20.076 2.584 35.508 1.00 67.94 103 CYS A C 1
ATOM 800 O O . CYS A 1 103 ? -20.388 3.599 34.882 1.00 67.94 103 CYS A O 1
ATOM 802 N N . SER A 1 104 ? -19.302 1.648 34.943 1.00 74.62 104 SER A N 1
ATOM 803 C CA . SER A 1 104 ? -18.862 1.731 33.527 1.00 74.62 104 SER A CA 1
ATOM 804 C C . SER A 1 104 ? -20.040 1.876 32.546 1.00 74.62 104 SER A C 1
ATOM 806 O O . SER A 1 104 ? -19.939 2.553 31.523 1.00 74.62 104 SER A O 1
ATOM 808 N N . LYS A 1 105 ? -21.208 1.331 32.912 1.00 82.38 105 LYS A N 1
ATOM 809 C CA . LYS A 1 105 ? -22.464 1.474 32.162 1.00 82.38 105 LYS A CA 1
ATOM 810 C C . LYS A 1 105 ? -22.951 2.926 32.060 1.00 82.38 105 LYS A C 1
ATOM 812 O O . LYS A 1 105 ? -23.481 3.300 31.021 1.00 82.38 105 LYS A O 1
ATOM 817 N N . LEU A 1 106 ? -22.761 3.759 33.090 1.00 86.50 106 LEU A N 1
ATOM 818 C CA . LEU A 1 106 ? -23.201 5.164 33.051 1.00 86.50 106 LEU A CA 1
ATOM 819 C C . LEU A 1 106 ? -22.337 6.000 32.105 1.00 86.50 106 LEU A C 1
ATOM 821 O O . LEU A 1 106 ? -22.879 6.793 31.338 1.00 86.50 106 LEU A O 1
ATOM 825 N N . ALA A 1 107 ? -21.017 5.788 32.110 1.00 86.00 107 ALA A N 1
ATOM 826 C CA . ALA A 1 107 ? -20.110 6.445 31.169 1.00 86.00 107 ALA A CA 1
ATOM 827 C C . ALA A 1 107 ? -20.478 6.110 29.717 1.00 86.00 107 ALA A C 1
ATOM 829 O O . ALA A 1 107 ? -20.514 6.994 28.864 1.00 86.00 107 ALA A O 1
ATOM 830 N N . TYR A 1 108 ? -20.837 4.850 29.462 1.00 86.06 108 TYR A N 1
ATOM 831 C CA . TYR A 1 108 ? -21.300 4.410 28.152 1.00 86.06 108 TYR A CA 1
ATOM 832 C C . TYR A 1 108 ? -22.629 5.059 27.735 1.00 86.06 108 TYR A C 1
ATOM 834 O O . TYR A 1 108 ? -22.755 5.533 26.611 1.00 86.06 108 TYR A O 1
ATOM 842 N N . VAL A 1 109 ? -23.613 5.150 28.635 1.00 89.25 109 VAL A N 1
ATOM 843 C CA . VAL A 1 109 ? -24.892 5.824 28.338 1.00 89.25 109 VAL A CA 1
ATOM 844 C C . VAL A 1 109 ? -24.688 7.318 28.064 1.00 89.25 109 VAL A C 1
ATOM 846 O O . VAL A 1 109 ? -25.284 7.864 27.134 1.00 89.25 109 VAL A O 1
ATOM 849 N N . LEU A 1 110 ? -23.819 7.984 28.830 1.00 90.44 110 LEU A N 1
ATOM 850 C CA . LEU A 1 110 ? -23.451 9.380 28.580 1.00 90.44 110 LEU A CA 1
ATOM 851 C C . LEU A 1 110 ? -22.756 9.545 27.225 1.00 90.44 110 LEU A C 1
ATOM 853 O O . LEU A 1 110 ? -23.096 10.462 26.478 1.00 90.44 110 LEU A O 1
ATOM 857 N N . TRP A 1 111 ? -21.858 8.625 26.869 1.00 89.25 111 TRP A N 1
ATOM 858 C CA . TRP A 1 111 ? -21.240 8.594 25.547 1.00 89.25 111 TRP A CA 1
ATOM 859 C C . TRP A 1 111 ? -22.278 8.429 24.431 1.00 89.25 111 TRP A C 1
ATOM 861 O O . TRP A 1 111 ? -22.266 9.191 23.465 1.00 89.25 111 TRP A O 1
ATOM 871 N N . LEU A 1 112 ? -23.221 7.493 24.579 1.00 90.00 112 LEU A N 1
ATOM 872 C CA . LEU A 1 112 ? -24.301 7.286 23.613 1.00 90.00 112 LEU A CA 1
ATOM 873 C C . LEU A 1 112 ? -25.146 8.550 23.418 1.00 90.00 112 LEU A C 1
ATOM 875 O O . LEU A 1 112 ? -25.540 8.854 22.293 1.00 90.00 112 LEU A O 1
ATOM 879 N N . ARG A 1 113 ? -25.376 9.331 24.479 1.00 95.38 113 ARG A N 1
ATOM 880 C CA . ARG A 1 113 ? -26.073 10.622 24.383 1.00 95.38 113 ARG A CA 1
ATOM 881 C C . ARG A 1 113 ? -25.265 11.661 23.598 1.00 95.38 113 ARG A C 1
ATOM 883 O O . ARG A 1 113 ? -25.847 12.441 22.849 1.00 95.38 113 ARG A O 1
ATOM 890 N N . SER A 1 114 ? -23.940 11.635 23.716 1.00 94.38 114 SER A N 1
ATOM 891 C CA . SER A 1 114 ? -23.009 12.482 22.956 1.00 94.38 114 SER A CA 1
ATOM 892 C C . SER A 1 114 ? -22.622 11.917 21.580 1.00 94.38 114 SER A C 1
ATOM 894 O O . SER A 1 114 ? -21.830 12.537 20.872 1.00 94.38 114 SER A O 1
ATOM 896 N N . LYS A 1 115 ? -23.205 10.795 21.138 1.00 91.81 115 LYS A N 1
ATOM 897 C CA . LYS A 1 115 ? -22.846 10.107 19.883 1.00 91.81 115 LYS A CA 1
ATOM 898 C C . LYS A 1 115 ? -22.944 10.988 18.634 1.00 91.81 115 LYS A C 1
ATOM 900 O O . LYS A 1 115 ? -22.150 10.859 17.707 1.00 91.81 115 LYS A O 1
ATOM 905 N N . ARG A 1 116 ? -23.928 11.889 18.582 1.00 95.56 116 ARG A N 1
ATOM 906 C CA . ARG A 1 116 ? -24.078 12.815 17.447 1.00 95.56 116 ARG A CA 1
ATOM 907 C C . ARG A 1 116 ? -22.921 13.812 17.380 1.00 95.56 116 ARG A C 1
ATOM 909 O O . ARG A 1 116 ? -22.440 14.116 16.293 1.00 95.56 116 ARG A O 1
ATOM 916 N N . GLU A 1 117 ? -22.489 14.301 18.536 1.00 95.56 117 GLU A N 1
ATOM 917 C CA . GLU A 1 117 ? -21.388 15.253 18.656 1.00 95.56 117 GLU A CA 1
ATOM 918 C C . GLU A 1 117 ? -20.052 14.578 18.329 1.00 95.56 117 GLU A C 1
ATOM 920 O O . GLU A 1 117 ? -19.284 15.108 17.530 1.00 95.56 117 GLU A O 1
ATOM 925 N N . SER A 1 118 ? -19.821 13.361 18.836 1.00 93.00 118 SER A N 1
ATOM 926 C CA . SER A 1 118 ? -18.606 12.601 18.525 1.00 93.00 118 SER A CA 1
ATOM 927 C C . SER A 1 118 ? -18.496 12.242 17.044 1.00 93.00 118 SER A C 1
ATOM 929 O O . SER A 1 118 ? -17.417 12.372 16.474 1.00 93.00 118 SER A O 1
ATOM 931 N N . LYS A 1 119 ? -19.604 11.881 16.383 1.00 93.38 119 LYS A N 1
ATOM 932 C CA . LYS A 1 119 ? -19.617 11.633 14.934 1.00 93.38 119 LYS A CA 1
ATOM 933 C C . LYS A 1 119 ? -19.286 12.890 14.124 1.00 93.38 119 LYS A C 1
ATOM 935 O O . LYS A 1 119 ? -18.584 12.794 13.123 1.00 93.38 119 LYS A O 1
ATOM 940 N N . ASN A 1 120 ? -19.762 14.059 14.555 1.00 95.88 120 ASN A N 1
ATOM 941 C CA . ASN A 1 120 ? -19.437 15.328 13.900 1.00 95.88 120 ASN A CA 1
ATOM 942 C C . ASN A 1 120 ? -17.941 15.654 14.047 1.00 95.88 120 ASN A C 1
ATOM 944 O O . ASN A 1 120 ? -17.266 15.965 13.070 1.00 95.88 120 ASN A O 1
ATOM 948 N N . ILE A 1 121 ? -17.394 15.472 15.253 1.00 94.50 121 ILE A N 1
ATOM 949 C CA . ILE A 1 121 ? -15.955 15.611 15.507 1.00 94.50 121 ILE A CA 1
ATOM 950 C C . ILE A 1 121 ? -15.152 14.638 14.634 1.00 94.50 121 ILE A C 1
ATOM 952 O O . ILE A 1 121 ? -14.195 15.055 13.990 1.00 94.50 121 ILE A O 1
ATOM 956 N N . GLN A 1 122 ? -15.558 13.368 14.548 1.00 93.31 122 GLN A N 1
ATOM 957 C CA . GLN A 1 122 ? -14.903 12.367 13.700 1.00 93.31 122 GLN A CA 1
ATOM 958 C C . GLN A 1 122 ? -14.877 12.795 12.227 1.00 93.31 122 GLN A C 1
ATOM 960 O O . GLN A 1 122 ? -13.836 12.718 11.581 1.00 93.31 122 GLN A O 1
ATOM 965 N N . GLN A 1 123 ? -16.002 13.283 11.697 1.00 95.12 123 GLN A N 1
ATOM 966 C CA . GLN A 1 123 ? -16.089 13.776 10.320 1.00 95.12 123 GLN A CA 1
ATOM 967 C C . GLN A 1 123 ? -15.174 14.982 10.086 1.00 95.12 123 GLN A C 1
ATOM 969 O O . GLN A 1 123 ? -14.492 15.043 9.063 1.00 95.12 123 GLN A O 1
ATOM 974 N N . ASN A 1 124 ? -15.098 15.904 11.046 1.00 95.38 124 ASN A N 1
ATOM 975 C CA . ASN A 1 124 ? -14.206 17.058 10.962 1.00 95.38 124 ASN A CA 1
ATOM 976 C C . ASN A 1 124 ? -12.727 16.650 11.025 1.00 95.38 124 ASN A C 1
ATOM 978 O O . ASN A 1 124 ? -11.918 17.200 10.279 1.00 95.38 124 ASN A O 1
ATOM 982 N N . LEU A 1 125 ? -12.370 15.672 11.865 1.00 92.69 125 LEU A N 1
ATOM 983 C CA . LEU A 1 125 ? -11.013 15.119 11.929 1.00 92.69 125 LEU A CA 1
ATOM 984 C C . LEU A 1 125 ? -10.638 14.414 10.622 1.00 92.69 125 LEU A C 1
ATOM 986 O O . LEU A 1 125 ? -9.565 14.674 10.083 1.00 92.69 125 LEU A O 1
ATOM 990 N N . MET A 1 126 ? -11.545 13.615 10.055 1.00 92.62 126 MET A N 1
ATOM 991 C CA . MET A 1 126 ? -11.340 12.968 8.757 1.00 92.62 126 MET A CA 1
ATOM 992 C C . MET A 1 126 ? -11.178 13.998 7.632 1.00 92.62 126 MET A C 1
ATOM 994 O O . MET A 1 126 ? -10.304 13.855 6.776 1.00 92.62 126 MET A O 1
ATOM 998 N N . SER A 1 127 ? -11.975 15.070 7.642 1.00 95.31 127 SER A N 1
ATOM 999 C CA . SER A 1 127 ? -11.826 16.171 6.688 1.00 95.31 127 SER A CA 1
ATOM 1000 C C . SER A 1 127 ? -10.480 16.879 6.847 1.00 95.31 127 SER A C 1
ATOM 1002 O O . SER A 1 127 ? -9.831 17.163 5.844 1.00 95.31 127 SER A O 1
ATOM 1004 N N . ALA A 1 128 ? -10.036 17.145 8.080 1.00 92.56 128 ALA A N 1
ATOM 1005 C CA . ALA A 1 128 ? -8.732 17.752 8.338 1.00 92.56 128 ALA A CA 1
ATOM 1006 C C . ALA A 1 128 ? -7.587 16.845 7.862 1.00 92.56 128 ALA A C 1
ATOM 1008 O O . ALA A 1 128 ? -6.649 17.321 7.225 1.00 92.56 128 ALA A O 1
ATOM 1009 N N . ARG A 1 129 ? -7.705 15.529 8.082 1.00 92.44 129 ARG A N 1
ATOM 1010 C CA . ARG A 1 129 ? -6.758 14.524 7.589 1.00 92.44 129 ARG A CA 1
ATOM 1011 C C . ARG A 1 129 ? -6.631 14.562 6.069 1.00 92.44 129 ARG A C 1
ATOM 1013 O O . ARG A 1 129 ? -5.524 14.663 5.551 1.00 92.44 129 ARG A O 1
ATOM 1020 N N . LEU A 1 130 ? -7.755 14.514 5.354 1.00 90.88 130 LEU A N 1
ATOM 1021 C CA . LEU A 1 130 ? -7.770 14.559 3.890 1.00 90.88 130 LEU A CA 1
ATOM 1022 C C . LEU A 1 130 ? -7.185 15.871 3.355 1.00 90.88 130 LEU A C 1
ATOM 1024 O O . LEU A 1 130 ? -6.405 15.843 2.402 1.00 90.88 130 LEU A O 1
ATOM 1028 N N . SER A 1 131 ? -7.500 17.002 3.990 1.00 93.81 131 SER A N 1
ATOM 1029 C CA . SER A 1 131 ? -6.925 18.303 3.638 1.00 93.81 131 SER A CA 1
ATOM 1030 C C . SER A 1 131 ? -5.408 18.330 3.830 1.00 93.81 131 SER A C 1
ATOM 1032 O O . SER A 1 131 ? -4.703 18.800 2.940 1.00 93.81 131 SER A O 1
ATOM 1034 N N . LEU A 1 132 ? -4.887 17.778 4.932 1.00 90.25 132 LEU A N 1
ATOM 1035 C CA . LEU A 1 132 ? -3.441 17.662 5.155 1.00 90.25 132 LEU A CA 1
ATOM 1036 C C . LEU A 1 132 ? -2.779 16.760 4.118 1.00 90.25 132 LEU A C 1
ATOM 1038 O O . LEU A 1 132 ? -1.824 17.186 3.482 1.00 90.25 132 LEU A O 1
ATOM 1042 N N . CYS A 1 133 ? -3.307 15.555 3.883 1.00 88.69 133 CYS A N 1
ATOM 1043 C CA . CYS A 1 133 ? -2.769 14.654 2.862 1.00 88.69 133 CYS A CA 1
ATOM 1044 C C . CYS A 1 133 ? -2.751 15.303 1.472 1.00 88.69 133 CYS A C 1
ATOM 1046 O O . CYS A 1 133 ? -1.798 15.118 0.723 1.00 88.69 133 CYS A O 1
ATOM 1048 N N . THR A 1 134 ? -3.783 16.078 1.131 1.00 89.88 134 THR A N 1
ATOM 1049 C CA . THR A 1 134 ? -3.863 16.779 -0.158 1.00 89.88 134 THR A CA 1
ATOM 1050 C C . THR A 1 134 ? -2.827 17.896 -0.244 1.00 89.88 134 THR A C 1
ATOM 1052 O O . THR A 1 134 ? -2.098 17.970 -1.231 1.00 89.88 134 THR A O 1
ATOM 1055 N N . LEU A 1 135 ? -2.714 18.730 0.796 1.00 89.00 135 LEU A N 1
ATOM 1056 C CA . LEU A 1 135 ? -1.698 19.783 0.873 1.00 89.00 135 LEU A CA 1
ATOM 1057 C C . LEU A 1 135 ? -0.286 19.196 0.750 1.00 89.00 135 LEU A C 1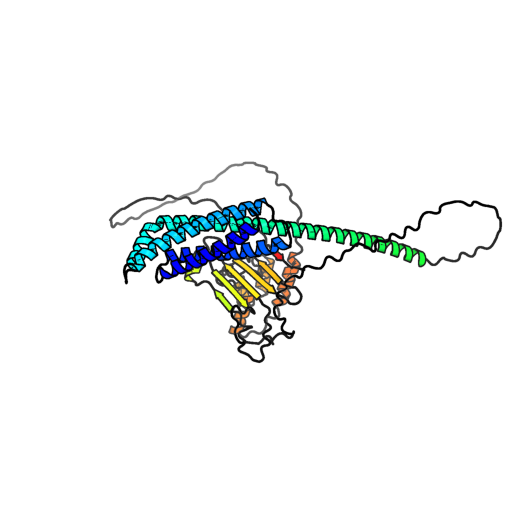
ATOM 1059 O O . LEU A 1 135 ? 0.518 19.700 -0.032 1.00 89.00 135 LEU A O 1
ATOM 1063 N N . TRP A 1 136 ? -0.004 18.093 1.444 1.00 85.44 136 TRP A N 1
ATOM 1064 C CA . TRP A 1 136 ? 1.297 17.426 1.370 1.00 85.44 136 TRP A CA 1
ATOM 1065 C C . TRP A 1 136 ? 1.545 16.738 0.040 1.00 85.44 136 TRP A C 1
ATOM 1067 O O . TRP A 1 136 ? 2.662 16.804 -0.463 1.00 85.44 136 TRP A O 1
ATOM 1077 N N . GLY A 1 137 ? 0.515 16.158 -0.574 1.00 85.75 137 GLY A N 1
ATOM 1078 C CA . GLY A 1 137 ? 0.603 15.630 -1.930 1.00 85.75 137 GLY A CA 1
ATOM 1079 C C . GLY A 1 137 ? 1.030 16.707 -2.926 1.00 85.75 137 GLY A C 1
ATOM 1080 O O . GLY A 1 137 ? 1.966 16.493 -3.689 1.00 85.75 137 GLY A O 1
ATOM 1081 N N . VAL A 1 138 ? 0.414 17.892 -2.869 1.00 87.38 138 VAL A N 1
ATOM 1082 C CA . VAL A 1 138 ? 0.769 19.027 -3.739 1.00 87.38 138 VAL A CA 1
ATOM 1083 C C . VAL A 1 138 ? 2.204 19.492 -3.492 1.00 87.38 138 VAL A C 1
ATOM 1085 O O . VAL A 1 138 ? 2.964 19.677 -4.440 1.00 87.38 138 VAL A O 1
ATOM 1088 N N . VAL A 1 139 ? 2.597 19.638 -2.228 1.00 84.88 139 VAL A N 1
ATOM 1089 C CA . VAL A 1 139 ? 3.947 20.071 -1.847 1.00 84.88 139 VAL A CA 1
ATOM 1090 C C . VAL A 1 139 ? 5.011 19.054 -2.292 1.00 84.88 139 VAL A C 1
ATOM 1092 O O . VAL A 1 139 ? 6.021 19.437 -2.877 1.00 84.88 139 VAL A O 1
ATOM 1095 N N . ALA A 1 140 ? 4.769 17.754 -2.113 1.00 83.38 140 ALA A N 1
ATOM 1096 C CA . ALA A 1 140 ? 5.667 16.698 -2.581 1.00 83.38 140 ALA A CA 1
ATOM 1097 C C . ALA A 1 140 ? 5.743 16.626 -4.117 1.00 83.38 140 ALA A C 1
ATOM 1099 O O . ALA A 1 140 ? 6.814 16.402 -4.680 1.00 83.38 140 ALA A O 1
ATOM 1100 N N . MET A 1 141 ? 4.622 16.834 -4.814 1.00 81.94 141 MET A N 1
ATOM 1101 C CA . MET A 1 141 ? 4.609 16.902 -6.277 1.00 81.94 141 MET A CA 1
ATOM 1102 C C . MET A 1 141 ? 5.410 18.095 -6.797 1.00 81.94 141 MET A C 1
ATOM 1104 O O . MET A 1 141 ? 6.164 17.926 -7.751 1.00 81.94 141 MET A O 1
ATOM 1108 N N . SER A 1 142 ? 5.298 19.260 -6.153 1.00 84.00 142 SER A N 1
ATOM 1109 C CA . SER A 1 142 ? 6.073 20.456 -6.503 1.00 84.00 142 SER A CA 1
ATOM 1110 C C . SER A 1 142 ? 7.580 20.192 -6.436 1.00 84.00 142 SER A C 1
ATOM 1112 O O . SER A 1 142 ? 8.318 20.544 -7.357 1.00 84.00 142 SER A O 1
ATOM 1114 N N . ASP A 1 143 ? 8.045 19.512 -5.390 1.00 78.81 143 ASP A N 1
ATOM 1115 C CA . ASP A 1 143 ? 9.457 19.145 -5.266 1.00 78.81 143 ASP A CA 1
ATOM 1116 C C . ASP A 1 143 ? 9.891 18.176 -6.360 1.00 78.81 143 ASP A C 1
ATOM 1118 O O . ASP A 1 143 ? 10.927 18.374 -6.987 1.00 78.81 143 ASP A O 1
ATOM 1122 N N . ASN A 1 144 ? 9.080 17.152 -6.631 1.00 78.25 144 ASN A N 1
ATOM 1123 C CA . ASN A 1 144 ? 9.383 16.186 -7.681 1.00 78.25 144 ASN A CA 1
ATOM 1124 C C . ASN A 1 144 ? 9.476 16.862 -9.052 1.00 78.25 144 ASN A C 1
ATOM 1126 O O . ASN A 1 144 ? 10.364 16.525 -9.831 1.00 78.25 144 ASN A O 1
ATOM 1130 N N . THR A 1 145 ? 8.611 17.840 -9.339 1.00 81.62 145 THR A N 1
ATOM 1131 C CA . THR A 1 145 ? 8.706 18.623 -10.578 1.00 81.62 145 THR A CA 1
ATOM 1132 C C . THR A 1 145 ? 9.953 19.496 -10.612 1.00 81.62 145 THR A C 1
ATOM 1134 O O . THR A 1 145 ? 10.607 19.557 -11.647 1.00 81.62 145 THR A O 1
ATOM 1137 N N . SER A 1 146 ? 10.337 20.106 -9.487 1.00 82.00 146 SER A N 1
ATOM 1138 C CA . SER A 1 146 ? 11.570 20.894 -9.392 1.00 82.00 146 SER A CA 1
ATOM 1139 C C . SER A 1 146 ? 12.804 20.025 -9.652 1.00 82.00 146 SER A C 1
ATOM 1141 O O . SER A 1 146 ? 13.622 20.344 -10.509 1.00 82.00 146 SER A O 1
ATOM 1143 N N . ILE A 1 147 ? 12.875 18.852 -9.015 1.00 78.69 147 ILE A N 1
ATOM 1144 C CA . ILE A 1 147 ? 13.947 17.873 -9.229 1.00 78.69 147 ILE A CA 1
ATOM 1145 C C . ILE A 1 147 ? 13.975 17.406 -10.688 1.00 78.69 147 ILE A C 1
ATOM 1147 O O . ILE A 1 147 ? 15.051 17.311 -11.272 1.00 78.69 147 ILE A O 1
ATOM 1151 N N . GLN A 1 148 ? 12.819 17.132 -11.300 1.00 81.44 148 GLN A N 1
ATOM 1152 C CA . GLN A 1 148 ? 12.753 16.746 -12.713 1.00 81.44 148 GLN A CA 1
ATOM 1153 C C . GLN A 1 148 ? 13.264 17.847 -13.639 1.00 81.44 148 GLN A C 1
ATOM 1155 O O . GLN A 1 148 ? 14.012 17.541 -14.564 1.00 81.44 148 GLN A O 1
ATOM 1160 N N . LEU A 1 149 ? 12.913 19.106 -13.377 1.00 80.81 149 LEU A N 1
ATOM 1161 C CA . LEU A 1 149 ? 13.419 20.239 -14.147 1.00 80.81 149 LEU A CA 1
ATOM 1162 C C . LEU A 1 149 ? 14.936 20.381 -13.987 1.00 80.81 149 LEU A C 1
ATOM 1164 O O . LEU A 1 149 ? 15.628 20.503 -14.992 1.00 80.81 149 LEU A O 1
ATOM 1168 N N . SER A 1 150 ? 15.473 20.253 -12.768 1.00 84.06 150 SER A N 1
ATOM 1169 C CA . SER A 1 150 ? 16.925 20.268 -12.540 1.00 84.06 150 SER A CA 1
ATOM 1170 C C . SER A 1 150 ? 17.640 19.106 -13.235 1.00 84.06 150 SER A C 1
ATOM 1172 O O . SER A 1 150 ? 18.710 19.291 -13.807 1.00 84.06 150 SER A O 1
ATOM 1174 N N . LEU A 1 151 ? 17.059 17.902 -13.233 1.00 83.50 151 LEU A N 1
ATOM 1175 C CA . LEU A 1 151 ? 17.619 16.755 -13.954 1.00 83.50 151 LEU A CA 1
ATOM 1176 C C . LEU A 1 151 ? 17.561 16.949 -15.471 1.00 83.50 151 LEU A C 1
ATOM 1178 O O . LEU A 1 151 ? 18.499 16.567 -16.168 1.00 83.50 151 LEU A O 1
ATOM 1182 N N . GLN A 1 152 ? 16.488 17.547 -15.988 1.00 87.38 152 GLN A N 1
ATOM 1183 C CA . GLN A 1 152 ? 16.353 17.859 -17.407 1.00 87.38 152 GLN A CA 1
ATOM 1184 C C . GLN A 1 152 ? 17.358 18.932 -17.840 1.00 87.38 152 GLN A C 1
ATOM 1186 O O . GLN A 1 152 ? 17.957 18.811 -18.906 1.00 87.38 152 GLN A O 1
ATOM 1191 N N . GLU A 1 153 ? 17.597 19.936 -16.999 1.00 89.81 153 GLU A N 1
ATOM 1192 C CA . GLU A 1 153 ? 18.627 20.950 -17.212 1.00 89.81 153 GLU A CA 1
ATOM 1193 C C . GLU A 1 153 ? 20.031 20.329 -17.217 1.00 89.81 153 GLU A C 1
ATOM 1195 O O . GLU A 1 153 ? 20.797 20.555 -18.152 1.00 89.81 153 GLU A O 1
ATOM 1200 N N . MET A 1 154 ? 20.351 19.457 -16.253 1.00 83.19 154 MET A N 1
ATOM 1201 C CA . MET A 1 154 ? 21.621 18.718 -16.250 1.00 83.19 154 MET A CA 1
ATOM 1202 C C . MET A 1 154 ? 21.771 17.816 -17.481 1.00 83.19 154 MET A C 1
ATOM 1204 O O . MET A 1 154 ? 22.859 17.723 -18.046 1.00 83.19 154 MET A O 1
ATOM 1208 N N . ALA A 1 155 ? 20.695 17.160 -17.922 1.00 84.12 155 ALA A N 1
ATOM 1209 C CA . ALA A 1 155 ? 20.708 16.344 -19.132 1.00 84.12 155 ALA A CA 1
ATOM 1210 C C . ALA A 1 155 ? 20.974 17.194 -20.383 1.00 84.12 155 ALA A C 1
ATOM 1212 O O . ALA A 1 155 ? 21.774 16.795 -21.229 1.00 84.12 155 ALA A O 1
ATOM 1213 N N . TYR A 1 156 ? 20.367 18.381 -20.471 1.00 86.56 156 TYR A N 1
ATOM 1214 C CA . TYR A 1 156 ? 20.604 19.332 -21.554 1.00 86.56 156 TYR A CA 1
ATOM 1215 C C . TYR A 1 156 ? 22.051 19.850 -21.556 1.00 86.56 156 TYR A C 1
ATOM 1217 O O . TYR A 1 156 ? 22.713 19.826 -22.594 1.00 86.56 156 TYR A O 1
ATOM 1225 N N . LEU A 1 157 ? 22.583 20.235 -20.390 1.00 86.88 157 LEU A N 1
ATOM 1226 C CA . LEU A 1 157 ? 23.978 20.666 -20.246 1.00 86.88 157 LEU A CA 1
ATOM 1227 C C . LEU A 1 157 ? 24.956 19.550 -20.636 1.00 86.88 157 LEU A C 1
ATOM 1229 O O . LEU A 1 157 ? 25.880 19.794 -21.412 1.00 86.88 157 LEU A O 1
ATOM 1233 N N . ASN A 1 158 ? 24.719 18.315 -20.195 1.00 83.56 158 ASN A N 1
ATOM 1234 C CA . ASN A 1 158 ? 25.546 17.169 -20.579 1.00 83.56 158 ASN A CA 1
ATOM 1235 C C . ASN A 1 158 ? 25.476 16.878 -22.082 1.00 83.56 158 ASN A C 1
ATOM 1237 O O . ASN A 1 158 ? 26.499 16.579 -22.695 1.00 83.56 158 ASN A O 1
ATOM 1241 N N . GLN A 1 159 ? 24.297 16.985 -22.699 1.00 87.94 159 GLN A N 1
ATOM 1242 C CA . GLN A 1 159 ? 24.161 16.810 -24.144 1.00 87.94 159 GLN A CA 1
ATOM 1243 C C . GLN A 1 159 ? 24.947 17.880 -24.911 1.00 87.94 159 GLN A C 1
ATOM 1245 O O . GLN A 1 159 ? 25.618 17.550 -25.887 1.00 87.94 159 GLN A O 1
ATOM 1250 N N . SER A 1 160 ? 24.923 19.128 -24.436 1.00 87.12 160 SER A N 1
ATOM 1251 C CA . SER A 1 160 ? 25.697 20.225 -25.028 1.00 87.12 160 SER A CA 1
ATOM 1252 C C . SER A 1 160 ? 27.214 20.037 -24.878 1.00 87.12 160 SER A C 1
ATOM 1254 O O . SER A 1 160 ? 27.972 20.309 -25.808 1.00 87.12 160 SER A O 1
ATOM 1256 N N . GLN A 1 161 ? 27.672 19.497 -23.742 1.00 86.31 161 GLN A N 1
ATOM 1257 C CA . GLN A 1 161 ? 29.081 19.150 -23.548 1.00 86.31 161 GLN A CA 1
ATOM 1258 C C . GLN A 1 161 ? 29.505 17.993 -24.452 1.00 86.31 161 GLN A C 1
ATOM 1260 O O . GLN A 1 161 ? 30.592 18.027 -25.022 1.00 86.31 161 GLN A O 1
ATOM 1265 N N . LEU A 1 162 ? 28.649 16.982 -24.626 1.00 85.44 162 LEU A N 1
ATOM 1266 C CA . LEU A 1 162 ? 28.929 15.870 -25.532 1.00 85.44 162 LEU A CA 1
ATOM 1267 C C . LEU A 1 162 ? 29.003 16.321 -26.995 1.00 85.44 162 LEU A C 1
ATOM 1269 O O . LEU A 1 162 ? 29.878 15.840 -27.714 1.00 85.44 162 LEU A O 1
ATOM 1273 N N . SER A 1 163 ? 28.149 17.252 -27.437 1.00 86.88 163 SER A N 1
ATOM 1274 C CA . SER A 1 163 ? 28.259 17.816 -28.788 1.00 86.88 163 SER A CA 1
ATOM 1275 C C . SER A 1 163 ? 29.544 18.624 -28.956 1.00 86.88 163 SER A C 1
ATOM 1277 O O . SER A 1 163 ? 30.265 18.391 -29.918 1.00 86.88 163 SER A O 1
ATOM 1279 N N . GLN A 1 164 ? 29.907 19.465 -27.979 1.00 89.56 164 GLN A N 1
ATOM 1280 C CA . GLN A 1 164 ? 31.193 20.175 -28.007 1.00 89.56 164 GLN A CA 1
ATOM 1281 C C . GLN A 1 164 ? 32.381 19.207 -28.063 1.00 89.56 164 GLN A C 1
ATOM 1283 O O . GLN A 1 164 ? 33.319 19.411 -28.829 1.00 89.56 164 GLN A O 1
ATOM 1288 N N . MET A 1 165 ? 32.345 18.123 -27.285 1.00 83.88 165 MET A N 1
ATOM 1289 C CA . MET A 1 165 ? 33.409 17.119 -27.290 1.00 83.88 165 MET A CA 1
ATOM 1290 C C . MET A 1 165 ? 33.493 16.378 -28.633 1.00 83.88 165 MET A C 1
ATOM 1292 O O . MET A 1 165 ? 34.592 16.079 -29.098 1.00 83.88 165 MET A O 1
ATOM 1296 N N . SER A 1 166 ? 32.353 16.125 -29.282 1.00 92.00 166 SER A N 1
ATOM 1297 C CA . SER A 1 166 ? 32.303 15.578 -30.642 1.00 92.00 166 SER A CA 1
ATOM 1298 C C . SER A 1 166 ? 32.926 16.533 -31.662 1.00 92.00 166 SER A C 1
ATOM 1300 O O . SER A 1 166 ? 33.730 16.093 -32.483 1.00 92.00 166 SER A O 1
ATOM 1302 N N . ASP A 1 167 ? 32.621 17.830 -31.581 1.00 90.81 167 ASP A N 1
ATOM 1303 C CA . ASP A 1 167 ? 33.189 18.849 -32.471 1.00 90.81 167 ASP A CA 1
ATOM 1304 C C . ASP A 1 167 ? 34.715 18.934 -32.299 1.00 90.81 167 ASP A C 1
ATOM 1306 O O . ASP A 1 167 ? 35.466 18.906 -33.277 1.00 90.81 167 ASP A O 1
ATOM 1310 N N . HIS A 1 168 ? 35.203 18.926 -31.052 1.00 88.31 168 HIS A N 1
ATOM 1311 C CA . HIS A 1 168 ? 36.638 18.867 -30.758 1.00 88.31 168 HIS A CA 1
ATOM 131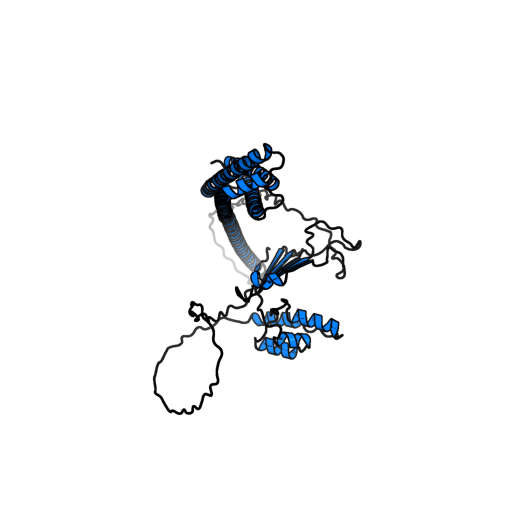2 C C . HIS A 1 168 ? 37.299 17.599 -31.313 1.00 88.31 168 HIS A C 1
ATOM 1314 O O . HIS A 1 168 ? 38.397 17.666 -31.869 1.00 88.31 168 HIS A O 1
ATOM 1320 N N . MET A 1 169 ? 36.638 16.445 -31.206 1.00 89.88 169 MET A N 1
ATOM 1321 C CA . MET A 1 169 ? 37.147 15.190 -31.758 1.00 89.88 169 MET A CA 1
ATOM 1322 C C . MET A 1 169 ? 37.228 15.232 -33.289 1.00 89.88 169 MET A C 1
ATOM 1324 O O . MET A 1 169 ? 38.198 14.734 -33.860 1.00 89.88 169 MET A O 1
ATOM 1328 N N . GLN A 1 170 ? 36.269 15.876 -33.957 1.00 92.62 170 GLN A N 1
ATOM 1329 C CA . GLN A 1 170 ? 36.280 16.046 -35.410 1.00 92.62 170 GLN A CA 1
ATOM 1330 C C . GLN A 1 170 ? 37.432 16.952 -35.872 1.00 92.62 170 GLN A C 1
ATOM 1332 O O . GLN A 1 170 ? 38.111 16.636 -36.853 1.00 92.62 170 GLN A O 1
ATOM 1337 N N . VAL A 1 171 ? 37.722 18.026 -35.131 1.00 91.88 171 VAL A N 1
ATOM 1338 C CA . VAL A 1 171 ? 38.891 18.884 -35.385 1.00 91.88 171 VAL A CA 1
ATOM 1339 C C . VAL A 1 171 ? 40.190 18.093 -35.218 1.00 91.88 171 VAL A C 1
ATOM 1341 O O . VAL A 1 171 ? 41.026 18.100 -36.121 1.00 91.88 171 VAL A O 1
ATOM 1344 N N . LEU A 1 172 ? 40.345 17.332 -34.131 1.00 89.38 172 LEU A N 1
ATOM 1345 C CA . LEU A 1 172 ? 41.523 16.478 -33.931 1.00 89.38 172 LEU A CA 1
ATOM 1346 C C . LEU A 1 172 ? 41.686 15.445 -35.054 1.00 89.38 172 LEU A C 1
ATOM 1348 O O . LEU A 1 172 ? 42.803 15.197 -35.508 1.00 89.38 172 LEU A O 1
ATOM 1352 N N . GLN A 1 173 ? 40.583 14.887 -35.550 1.00 89.88 173 GLN A N 1
ATOM 1353 C CA . GLN A 1 173 ? 40.602 13.952 -36.670 1.00 89.88 173 GLN A CA 1
ATOM 1354 C C . GLN A 1 173 ? 41.054 14.623 -37.976 1.00 89.88 173 GLN A C 1
ATOM 1356 O O . GLN A 1 173 ? 41.839 14.030 -38.716 1.00 89.88 173 GLN A O 1
ATOM 1361 N N . SER A 1 174 ? 40.627 15.862 -38.245 1.00 90.69 174 SER A N 1
ATOM 1362 C CA . SER A 1 174 ? 41.112 16.623 -39.407 1.00 90.69 174 SER A CA 1
ATOM 1363 C C . SER A 1 174 ? 42.604 16.957 -39.319 1.00 90.69 174 SER A C 1
ATOM 1365 O O . SER A 1 174 ? 43.310 16.822 -40.318 1.00 90.69 174 SER A O 1
ATOM 1367 N N . ILE A 1 175 ? 43.113 17.292 -38.128 1.00 90.00 175 ILE A N 1
ATOM 1368 C CA . ILE A 1 175 ? 44.545 17.541 -37.905 1.00 90.00 175 ILE A CA 1
ATOM 1369 C C . ILE A 1 175 ? 45.338 16.253 -38.142 1.00 90.00 175 ILE A C 1
ATOM 1371 O O . ILE A 1 175 ? 46.314 16.256 -38.888 1.00 90.00 175 ILE A O 1
ATOM 1375 N N . ALA A 1 176 ? 44.888 15.128 -37.583 1.00 86.75 176 ALA A N 1
ATOM 1376 C CA . ALA A 1 176 ? 45.534 13.834 -37.792 1.00 86.75 176 ALA A CA 1
ATOM 1377 C C . ALA A 1 176 ? 45.578 13.441 -39.281 1.00 86.75 176 ALA A C 1
ATOM 1379 O O . ALA A 1 176 ? 46.593 12.940 -39.760 1.00 86.75 176 ALA A O 1
ATOM 1380 N N . GLN A 1 177 ? 44.514 13.716 -40.043 1.00 87.62 177 GLN A N 1
ATOM 1381 C CA . GLN A 1 177 ? 44.484 13.468 -41.489 1.00 87.62 177 GLN A CA 1
ATOM 1382 C C . GLN A 1 177 ? 45.427 14.376 -42.285 1.00 87.62 177 GLN A C 1
ATOM 1384 O O . GLN A 1 177 ? 45.943 13.946 -43.316 1.00 87.62 177 GLN A O 1
ATOM 1389 N N . GLN A 1 178 ? 45.659 15.610 -41.836 1.00 85.31 178 GLN A N 1
ATOM 1390 C CA . GLN A 1 178 ? 46.628 16.509 -42.463 1.00 85.31 178 GLN A CA 1
ATOM 1391 C C . GLN A 1 178 ? 48.069 16.079 -42.171 1.00 85.31 178 GLN A C 1
ATOM 1393 O O . GLN A 1 178 ? 48.883 16.062 -43.085 1.00 85.31 178 GLN A O 1
ATOM 1398 N N . VAL A 1 179 ? 48.365 15.650 -40.942 1.00 83.06 179 VAL A N 1
ATOM 1399 C CA . VAL A 1 179 ? 49.707 15.187 -40.543 1.00 83.06 179 VAL A CA 1
ATOM 1400 C C . VAL A 1 179 ? 50.069 13.842 -41.185 1.00 83.06 179 VAL A C 1
ATOM 1402 O O . VAL A 1 179 ? 51.227 13.599 -41.506 1.00 83.06 179 VAL A O 1
ATOM 1405 N N . CYS A 1 180 ? 49.090 12.959 -41.402 1.00 76.94 180 CYS A N 1
ATOM 1406 C CA . CYS A 1 180 ? 49.320 11.644 -42.005 1.00 76.94 180 CYS A CA 1
ATOM 1407 C C . CYS A 1 180 ? 49.206 11.615 -43.535 1.00 76.94 180 CYS A C 1
ATOM 1409 O O . CYS A 1 180 ? 49.322 10.532 -44.110 1.00 76.94 180 CYS A O 1
ATOM 1411 N N . LYS A 1 181 ? 48.980 12.748 -44.216 1.00 72.62 181 LYS A N 1
ATOM 1412 C CA . LYS A 1 181 ? 49.123 12.798 -45.676 1.00 72.62 181 LYS A CA 1
ATOM 1413 C C . LYS A 1 181 ? 50.619 12.795 -46.007 1.00 72.62 181 LYS A C 1
ATOM 1415 O O . LYS A 1 181 ? 51.286 13.778 -45.701 1.00 72.62 181 LYS A O 1
ATOM 1420 N N . PRO A 1 182 ? 51.160 11.723 -46.615 1.00 60.75 182 PRO A N 1
ATOM 1421 C CA . PRO A 1 182 ? 52.548 11.717 -47.041 1.00 60.75 182 PRO A CA 1
ATOM 1422 C C . PRO A 1 182 ? 52.705 12.758 -48.146 1.00 60.75 182 PRO A C 1
ATOM 1424 O O . PRO A 1 182 ? 52.136 12.622 -49.232 1.00 60.75 182 PRO A O 1
ATOM 1427 N N . GLU A 1 183 ? 53.441 13.819 -47.841 1.00 53.72 183 GLU A N 1
ATOM 1428 C CA . GLU A 1 183 ? 53.903 14.789 -48.819 1.00 53.72 183 GLU A CA 1
ATOM 1429 C C . GLU A 1 183 ? 54.766 14.024 -49.826 1.00 53.72 183 GLU A C 1
ATOM 1431 O O . GLU A 1 183 ? 55.822 13.482 -49.499 1.00 53.72 183 GLU A O 1
ATOM 1436 N N . LYS A 1 184 ? 54.232 13.845 -51.033 1.00 59.78 184 LYS A N 1
ATOM 1437 C CA . LYS A 1 184 ? 54.936 13.184 -52.124 1.00 59.78 184 LYS A CA 1
ATOM 1438 C C . LYS A 1 184 ? 56.008 14.177 -52.590 1.00 59.78 184 LYS A C 1
ATOM 1440 O O . LYS A 1 184 ? 55.621 15.243 -53.062 1.00 59.78 184 LYS A O 1
ATOM 1445 N N . PRO A 1 185 ? 57.314 13.884 -52.452 1.00 53.56 185 PRO A N 1
ATOM 1446 C CA . PRO A 1 185 ? 58.344 14.808 -52.899 1.00 53.56 185 PRO A CA 1
ATOM 1447 C C . PRO A 1 185 ? 58.334 14.843 -54.429 1.00 53.56 185 PRO A C 1
ATOM 1449 O O . PRO A 1 185 ? 58.804 13.917 -55.091 1.00 53.56 185 PRO A O 1
ATOM 1452 N N . GLU A 1 186 ? 57.751 15.895 -54.995 1.00 51.53 186 GLU A N 1
ATOM 1453 C CA . GLU A 1 186 ? 57.929 16.248 -56.398 1.00 51.53 186 GLU A CA 1
ATOM 1454 C C . GLU A 1 186 ? 59.272 16.968 -56.527 1.00 51.53 186 GLU A C 1
ATOM 1456 O O . GLU A 1 186 ? 59.424 18.150 -56.229 1.00 51.53 186 GLU A O 1
ATOM 1461 N N . ILE A 1 187 ? 60.282 16.186 -56.906 1.00 54.53 187 ILE A N 1
ATOM 1462 C CA . ILE A 1 187 ? 61.591 16.672 -57.325 1.00 54.53 187 ILE A CA 1
ATOM 1463 C C . ILE A 1 187 ? 61.380 17.432 -58.635 1.00 54.53 187 ILE A C 1
ATOM 1465 O O . ILE A 1 187 ? 61.173 16.812 -59.677 1.00 54.53 187 ILE A O 1
ATOM 1469 N N . THR A 1 188 ? 61.459 18.759 -58.581 1.00 48.62 188 THR A N 1
ATOM 1470 C CA . THR A 1 188 ? 61.674 19.580 -59.774 1.00 48.62 188 THR A CA 1
ATOM 1471 C C . THR A 1 188 ? 62.725 20.629 -59.450 1.00 48.62 188 THR A C 1
ATOM 1473 O O . THR A 1 188 ? 62.573 21.420 -58.522 1.00 48.62 188 THR A O 1
ATOM 1476 N N . SER A 1 189 ? 63.833 20.529 -60.171 1.00 49.22 189 SER A N 1
ATOM 1477 C CA . SER A 1 189 ? 65.024 21.364 -60.096 1.00 49.22 189 SER A CA 1
ATOM 1478 C C . SER A 1 189 ? 64.802 22.710 -60.790 1.00 49.22 189 SER A C 1
ATOM 1480 O O . SER A 1 189 ? 64.202 22.710 -61.860 1.00 49.22 189 SER A O 1
ATOM 1482 N N . GLU A 1 190 ? 65.396 23.765 -60.210 1.00 49.91 190 GLU A N 1
ATOM 1483 C CA . GLU A 1 190 ? 65.773 25.069 -60.811 1.00 49.91 190 GLU A CA 1
ATOM 1484 C C . GLU A 1 190 ? 64.600 25.942 -61.328 1.00 49.91 190 GLU A C 1
ATOM 1486 O O . GLU A 1 190 ? 63.665 25.467 -61.951 1.00 49.91 190 GLU A O 1
ATOM 1491 N N . GLU A 1 191 ? 64.507 27.247 -61.069 1.00 45.56 191 GLU A N 1
ATOM 1492 C CA . GLU A 1 191 ? 65.543 28.278 -61.012 1.00 45.56 191 GLU A CA 1
ATOM 1493 C C . GLU A 1 191 ? 65.030 29.527 -60.248 1.00 45.56 191 GLU A C 1
ATOM 1495 O O . GLU A 1 191 ? 63.866 29.627 -59.861 1.00 45.56 191 GLU A O 1
ATOM 1500 N N . VAL A 1 192 ? 65.956 30.445 -59.995 1.00 53.72 192 VAL A N 1
ATOM 1501 C CA . VAL A 1 192 ? 65.957 31.587 -59.066 1.00 53.72 192 VAL A CA 1
ATOM 1502 C C . VAL A 1 192 ? 65.272 32.846 -59.626 1.00 53.72 192 VAL A C 1
ATOM 1504 O O . VAL A 1 192 ? 65.471 33.148 -60.792 1.00 53.72 192 VAL A O 1
ATOM 1507 N N . GLU A 1 193 ? 64.566 33.606 -58.771 1.00 48.31 193 GLU A N 1
ATOM 1508 C CA . GLU A 1 193 ? 64.554 35.095 -58.647 1.00 48.31 193 GLU A CA 1
ATOM 1509 C C . GLU A 1 193 ? 63.455 35.484 -57.629 1.00 48.31 193 GLU A C 1
ATOM 1511 O O . GLU A 1 193 ? 62.286 35.157 -57.800 1.00 48.31 193 GLU A O 1
ATOM 1516 N N . GLU A 1 194 ? 63.790 35.834 -56.385 1.00 50.03 194 GLU A N 1
ATOM 1517 C CA . GLU A 1 194 ? 64.139 37.168 -55.855 1.00 50.03 194 GLU A CA 1
ATOM 1518 C C . GLU A 1 194 ? 62.974 38.191 -55.834 1.00 50.03 194 GLU A C 1
ATOM 1520 O O . GLU A 1 194 ? 62.243 38.353 -56.801 1.00 50.03 194 GLU A O 1
ATOM 1525 N N . VAL A 1 195 ? 62.898 38.933 -54.713 1.00 45.84 195 VAL A N 1
ATOM 1526 C CA . VAL A 1 195 ? 62.324 40.289 -54.533 1.00 45.84 195 VAL A CA 1
ATOM 1527 C C . VAL A 1 195 ? 61.074 40.432 -53.620 1.00 45.84 195 VAL A C 1
ATOM 1529 O O . VAL A 1 195 ? 59.930 40.416 -54.053 1.00 45.84 195 VAL A O 1
ATOM 1532 N N . VAL A 1 196 ? 61.383 40.690 -52.331 1.00 48.41 196 VAL A N 1
ATOM 1533 C CA . VAL A 1 196 ? 60.979 41.870 -51.510 1.00 48.41 196 VAL A CA 1
ATOM 1534 C C . VAL A 1 196 ? 59.574 41.952 -50.857 1.00 48.41 196 VAL A C 1
ATOM 1536 O O . VAL A 1 196 ? 58.554 42.141 -51.502 1.00 48.41 196 VAL A O 1
ATOM 1539 N N . THR A 1 197 ? 59.638 41.915 -49.510 1.00 41.50 197 THR A N 1
ATOM 1540 C CA . THR A 1 197 ? 58.889 42.641 -48.446 1.00 41.50 197 THR A CA 1
ATOM 1541 C C . THR A 1 197 ? 57.355 42.673 -48.461 1.00 41.50 197 THR A C 1
ATOM 1543 O O . THR A 1 197 ? 56.759 43.214 -49.379 1.00 41.50 197 THR A O 1
ATOM 1546 N N . ASP A 1 198 ? 56.717 42.344 -47.330 1.00 39.12 198 ASP A N 1
ATOM 1547 C CA . ASP A 1 198 ? 56.437 43.388 -46.332 1.00 39.12 198 ASP A CA 1
ATOM 1548 C C . ASP A 1 198 ? 56.049 42.822 -44.959 1.00 39.12 198 ASP A C 1
ATOM 1550 O O . ASP A 1 198 ? 55.497 41.736 -44.789 1.00 39.12 198 ASP A O 1
ATOM 1554 N N . THR A 1 199 ? 56.426 43.619 -43.979 1.00 48.94 199 THR A N 1
ATOM 1555 C CA . THR A 1 199 ? 56.393 43.464 -42.540 1.00 48.94 199 THR A CA 1
ATOM 1556 C C . THR A 1 199 ? 55.114 44.126 -42.042 1.00 48.94 199 THR A C 1
ATOM 1558 O O . THR A 1 199 ? 54.840 45.259 -42.419 1.00 48.94 199 THR A O 1
ATOM 1561 N N . GLY A 1 200 ? 54.382 43.517 -41.108 1.00 34.94 200 GLY A N 1
ATOM 1562 C CA . GLY A 1 200 ? 53.504 44.320 -40.253 1.00 34.94 200 GLY A CA 1
ATOM 1563 C C . GLY A 1 200 ? 52.240 43.651 -39.742 1.00 34.94 200 GLY A C 1
ATOM 1564 O O . GLY A 1 200 ? 51.310 43.408 -40.494 1.00 34.94 200 GLY A O 1
ATOM 1565 N N . MET A 1 201 ? 52.199 43.524 -38.412 1.00 47.00 201 MET A N 1
ATOM 1566 C CA . MET A 1 201 ? 51.007 43.484 -37.556 1.00 47.00 201 MET A CA 1
ATOM 1567 C C . MET A 1 201 ? 50.055 42.300 -37.800 1.00 47.00 201 MET A C 1
ATOM 1569 O O . MET A 1 201 ? 49.347 42.200 -38.787 1.00 47.00 201 MET A O 1
ATOM 1573 N N . THR A 1 202 ? 49.875 41.402 -36.836 1.00 40.12 202 THR A N 1
ATOM 1574 C CA . THR A 1 202 ? 49.040 41.735 -35.679 1.00 40.12 202 THR A CA 1
ATOM 1575 C C . THR A 1 202 ? 49.391 40.828 -34.503 1.00 40.12 202 THR A C 1
ATOM 1577 O O . THR A 1 202 ? 49.172 39.621 -34.524 1.00 40.12 202 THR A O 1
ATOM 1580 N N . SER A 1 203 ? 49.921 41.450 -33.451 1.00 50.12 203 SER A N 1
ATOM 1581 C CA . SER A 1 203 ? 49.916 40.916 -32.095 1.00 50.12 203 SER A CA 1
ATOM 1582 C C . SER A 1 203 ? 48.469 40.908 -31.602 1.00 50.12 203 SER A C 1
ATOM 1584 O O . SER A 1 203 ? 47.906 41.962 -31.313 1.00 50.12 203 SER A O 1
ATOM 1586 N N . GLN A 1 204 ? 47.848 39.733 -31.538 1.00 40.44 204 GLN A N 1
ATOM 1587 C CA . GLN A 1 204 ? 46.598 39.538 -30.813 1.00 40.44 204 GLN A CA 1
ATOM 1588 C C . GLN A 1 204 ? 46.704 38.278 -29.957 1.00 40.44 204 GLN A C 1
ATOM 1590 O O . GLN A 1 204 ? 46.451 37.162 -30.391 1.00 40.44 204 GLN A O 1
ATOM 1595 N N . TYR A 1 205 ? 47.110 38.531 -28.713 1.00 41.62 205 TYR A N 1
ATOM 1596 C CA . TYR A 1 205 ? 46.449 38.007 -27.524 1.00 41.62 205 TYR A CA 1
ATOM 1597 C C . TYR A 1 205 ? 46.249 36.483 -27.500 1.00 41.62 205 TYR A C 1
ATOM 1599 O O . TYR A 1 205 ? 45.171 35.958 -27.770 1.00 41.62 205 TYR A O 1
ATOM 1607 N N . ILE A 1 206 ? 47.284 35.773 -27.044 1.00 43.19 206 ILE A N 1
ATOM 1608 C CA . ILE A 1 206 ? 47.103 34.477 -26.387 1.00 43.19 206 ILE A CA 1
ATOM 1609 C C . ILE A 1 206 ? 46.358 34.766 -25.079 1.00 43.19 206 ILE A C 1
ATOM 1611 O O . ILE A 1 206 ? 46.952 35.028 -24.035 1.00 43.19 206 ILE A O 1
ATOM 1615 N N . GLN A 1 207 ? 45.028 34.796 -25.156 1.00 41.72 207 GLN A N 1
ATOM 1616 C CA . GLN A 1 207 ? 44.176 34.731 -23.984 1.00 41.72 207 GLN A CA 1
ATOM 1617 C C . GLN A 1 207 ? 44.130 33.265 -23.562 1.00 41.72 207 GLN A C 1
ATOM 1619 O O . GLN A 1 207 ? 43.257 32.505 -23.975 1.00 41.72 207 GLN A O 1
ATOM 1624 N N . GLU A 1 208 ? 45.102 32.860 -22.747 1.00 39.97 208 GLU A N 1
ATOM 1625 C CA . GLU A 1 208 ? 44.947 31.709 -21.865 1.00 39.97 208 GLU A CA 1
ATOM 1626 C C . GLU A 1 208 ? 43.734 31.985 -20.976 1.00 39.97 208 GLU A C 1
ATOM 1628 O O . GLU A 1 208 ? 43.802 32.662 -19.945 1.00 39.97 208 GLU A O 1
ATOM 1633 N N . VAL A 1 209 ? 42.570 31.512 -21.417 1.00 42.16 209 VAL A N 1
ATOM 1634 C CA . VAL A 1 209 ? 41.367 31.542 -20.603 1.00 42.16 209 VAL A CA 1
ATOM 1635 C C . VAL A 1 209 ? 41.584 30.529 -19.487 1.00 42.16 209 VAL A C 1
ATOM 1637 O O . VAL A 1 209 ? 41.379 29.328 -19.640 1.00 42.16 209 VAL A O 1
ATOM 1640 N N . ASN A 1 210 ? 42.018 31.050 -18.343 1.00 40.88 210 ASN A N 1
ATOM 1641 C CA . ASN A 1 210 ? 41.924 30.425 -17.034 1.00 40.88 210 ASN A CA 1
ATOM 1642 C C . ASN A 1 210 ? 40.449 30.083 -16.725 1.00 40.88 210 ASN A C 1
ATOM 1644 O O . ASN A 1 210 ? 39.798 30.757 -15.931 1.00 40.88 210 ASN A O 1
ATOM 1648 N N . ILE A 1 211 ? 39.908 29.011 -17.313 1.00 44.25 211 ILE A N 1
ATOM 1649 C CA . ILE A 1 211 ? 38.660 28.361 -16.871 1.00 44.25 211 ILE A CA 1
ATOM 1650 C C . ILE A 1 211 ? 39.017 27.278 -15.847 1.00 44.25 211 ILE A C 1
ATOM 1652 O O . ILE A 1 211 ? 38.652 26.114 -15.953 1.00 44.25 211 ILE A O 1
ATOM 1656 N N . ALA A 1 212 ? 39.798 27.655 -14.841 1.00 43.66 212 ALA A N 1
ATOM 1657 C CA . ALA A 1 212 ? 40.191 26.767 -13.757 1.00 43.66 212 ALA A CA 1
ATOM 1658 C C . ALA A 1 212 ? 40.083 27.510 -12.430 1.00 43.66 212 ALA A C 1
ATOM 1660 O O . ALA A 1 212 ? 41.069 27.660 -11.723 1.00 43.66 212 ALA A O 1
ATOM 1661 N N . ARG A 1 213 ? 38.891 28.035 -12.120 1.00 45.78 213 ARG A N 1
ATOM 1662 C CA . ARG A 1 213 ? 38.457 28.460 -10.775 1.00 45.78 213 ARG A CA 1
ATOM 1663 C C . ARG A 1 213 ? 37.018 28.959 -10.865 1.00 45.78 213 ARG A C 1
ATOM 1665 O O . ARG A 1 213 ? 36.808 30.127 -11.139 1.00 45.78 213 ARG A O 1
ATOM 1672 N N . HIS A 1 214 ? 36.052 28.057 -10.676 1.00 39.00 214 HIS A N 1
ATOM 1673 C CA . HIS A 1 214 ? 34.807 28.321 -9.927 1.00 39.00 214 HIS A CA 1
ATOM 1674 C C . HIS A 1 214 ? 33.809 27.147 -9.906 1.00 39.00 214 HIS A C 1
ATOM 1676 O O . HIS A 1 214 ? 32.637 27.346 -9.606 1.00 39.00 214 HIS A O 1
ATOM 1682 N N . MET A 1 215 ? 34.243 25.893 -10.088 1.00 35.84 215 MET A N 1
ATOM 1683 C CA . MET A 1 215 ? 33.439 24.776 -9.579 1.00 35.84 215 MET A CA 1
ATOM 1684 C C . MET A 1 215 ? 33.702 24.640 -8.082 1.00 35.84 215 MET A C 1
ATOM 1686 O O . MET A 1 215 ? 34.575 23.899 -7.636 1.00 35.84 215 MET A O 1
ATOM 1690 N N . LYS A 1 216 ? 32.962 25.424 -7.296 1.00 34.41 216 LYS A N 1
ATOM 1691 C CA . LYS A 1 216 ? 32.783 25.159 -5.872 1.00 34.41 216 LYS A CA 1
ATOM 1692 C C . LYS A 1 216 ? 32.122 23.786 -5.813 1.00 34.41 216 LYS A C 1
ATOM 1694 O O . LYS A 1 216 ? 30.946 23.667 -6.138 1.00 34.41 216 LYS A O 1
ATOM 1699 N N . VAL A 1 217 ? 32.919 22.759 -5.515 1.00 45.41 217 VAL A N 1
ATOM 1700 C CA . VAL A 1 217 ? 32.453 21.396 -5.258 1.00 45.41 217 VAL A CA 1
ATOM 1701 C C . VAL A 1 217 ? 31.387 21.520 -4.182 1.00 45.41 217 VAL A C 1
ATOM 1703 O O . VAL A 1 217 ? 31.678 21.780 -3.017 1.00 45.41 217 VAL A O 1
ATOM 1706 N N . GLN A 1 218 ? 30.138 21.475 -4.631 1.00 39.34 218 GLN A N 1
ATOM 1707 C CA . GLN A 1 218 ? 28.971 21.564 -3.790 1.00 39.34 218 GLN A CA 1
ATOM 1708 C C . GLN A 1 218 ? 28.970 20.276 -2.983 1.00 39.34 218 GLN A C 1
ATOM 1710 O O . GLN A 1 218 ? 28.847 19.180 -3.529 1.00 39.34 218 GLN A O 1
ATOM 1715 N N . GLU A 1 219 ? 29.257 20.440 -1.698 1.00 41.91 219 GLU A N 1
ATOM 1716 C CA . GLU A 1 219 ? 29.402 19.382 -0.718 1.00 41.91 219 GLU A CA 1
ATOM 1717 C C . GLU A 1 219 ? 28.158 18.496 -0.792 1.00 41.91 219 GLU A C 1
ATOM 1719 O O . GLU A 1 219 ? 27.047 18.904 -0.449 1.00 41.91 219 GLU A O 1
ATOM 1724 N N . SER A 1 220 ? 28.347 17.316 -1.382 1.00 39.44 220 SER A N 1
ATOM 1725 C CA . SER A 1 220 ? 27.296 16.360 -1.687 1.00 39.44 220 SER A CA 1
ATOM 1726 C C . SER A 1 220 ? 26.498 16.095 -0.422 1.00 39.44 220 SER A C 1
ATOM 1728 O O . SER A 1 220 ? 27.048 15.607 0.571 1.00 39.44 220 SER A O 1
ATOM 1730 N N . THR A 1 221 ? 25.211 16.434 -0.470 1.00 38.59 221 THR A N 1
ATOM 1731 C CA . THR A 1 221 ? 24.247 16.145 0.581 1.00 38.59 221 THR A CA 1
ATOM 1732 C C . THR A 1 221 ? 24.454 14.710 1.041 1.00 38.59 221 THR A C 1
ATOM 1734 O O . THR A 1 221 ? 24.415 13.760 0.254 1.00 38.59 221 THR A O 1
ATOM 1737 N N . ALA A 1 222 ? 24.751 14.555 2.330 1.00 39.84 222 ALA A N 1
ATOM 1738 C CA . ALA A 1 222 ? 24.859 13.257 2.960 1.00 39.84 222 ALA A CA 1
ATOM 1739 C C . ALA A 1 222 ? 23.469 12.611 2.930 1.00 39.84 222 ALA A C 1
ATOM 1741 O O . ALA A 1 222 ? 22.703 12.707 3.886 1.00 39.84 222 ALA A O 1
ATOM 1742 N N . LEU A 1 223 ? 23.132 11.968 1.807 1.00 40.34 223 LEU A N 1
ATOM 1743 C CA . LEU A 1 223 ? 22.038 11.020 1.705 1.00 40.34 223 LEU A CA 1
ATOM 1744 C C . LEU A 1 223 ? 22.192 10.096 2.904 1.00 40.34 223 LEU A C 1
ATOM 1746 O O . LEU A 1 223 ? 23.172 9.346 2.989 1.00 40.34 223 LEU A O 1
ATOM 1750 N N . VAL A 1 224 ? 21.239 10.156 3.837 1.00 37.78 224 VAL A N 1
ATOM 1751 C CA . VAL A 1 224 ? 21.107 9.179 4.916 1.00 37.78 224 VAL A CA 1
ATOM 1752 C C . VAL A 1 224 ? 20.714 7.868 4.250 1.00 37.78 224 VAL A C 1
ATOM 1754 O O . VAL A 1 224 ? 19.568 7.427 4.218 1.00 37.78 224 VAL A O 1
ATOM 1757 N N . ARG A 1 225 ? 21.712 7.230 3.647 1.00 39.72 225 ARG A N 1
ATOM 1758 C CA . ARG A 1 225 ? 21.629 5.899 3.097 1.00 39.72 225 ARG A CA 1
ATOM 1759 C C . ARG A 1 225 ? 21.589 5.012 4.321 1.00 39.72 225 ARG A C 1
ATOM 1761 O O . ARG A 1 225 ? 22.639 4.649 4.849 1.00 39.72 225 ARG A O 1
ATOM 1768 N N . LYS A 1 226 ? 20.385 4.672 4.792 1.00 40.12 226 LYS A N 1
ATOM 1769 C CA . LYS A 1 226 ? 20.194 3.506 5.658 1.00 40.12 226 LYS A CA 1
ATOM 1770 C C . LYS A 1 226 ? 20.810 2.325 4.911 1.00 40.12 226 LYS A C 1
ATOM 1772 O O . LYS A 1 226 ? 20.214 1.753 3.999 1.00 40.12 226 LYS A O 1
ATOM 1777 N N . ARG A 1 227 ? 22.074 2.030 5.221 1.00 42.19 227 ARG A N 1
ATOM 1778 C CA . ARG A 1 227 ? 22.794 0.889 4.675 1.00 42.19 227 ARG A CA 1
ATOM 1779 C C . ARG A 1 227 ? 22.184 -0.318 5.357 1.00 42.19 227 ARG A C 1
ATOM 1781 O O . ARG A 1 227 ? 22.553 -0.656 6.476 1.00 42.19 227 ARG A O 1
ATOM 1788 N N . TYR A 1 228 ? 21.228 -0.949 4.687 1.00 52.97 228 TYR A N 1
ATOM 1789 C CA . TYR A 1 228 ? 20.863 -2.311 5.034 1.00 52.97 228 TYR A CA 1
ATOM 1790 C C . TYR A 1 228 ? 22.156 -3.136 5.011 1.00 52.97 228 TYR A C 1
ATOM 1792 O O . TYR A 1 228 ? 22.931 -2.990 4.056 1.00 52.97 228 TYR A O 1
ATOM 1800 N N . PRO A 1 229 ? 22.454 -3.909 6.071 1.00 50.31 229 PRO A N 1
ATOM 1801 C CA . PRO A 1 229 ? 23.699 -4.653 6.166 1.00 50.31 229 PRO A CA 1
ATOM 1802 C C . PRO A 1 229 ? 23.861 -5.502 4.905 1.00 50.31 229 PRO A C 1
ATOM 1804 O O . PRO A 1 229 ? 23.069 -6.404 4.634 1.00 50.31 229 PRO A O 1
ATOM 1807 N N . ARG A 1 230 ? 24.872 -5.160 4.099 1.00 49.16 230 ARG A N 1
ATOM 1808 C CA . ARG A 1 230 ? 25.250 -5.922 2.911 1.00 49.16 230 ARG A CA 1
ATOM 1809 C C . ARG A 1 230 ? 25.909 -7.207 3.400 1.00 49.16 230 ARG A C 1
ATOM 1811 O O . ARG A 1 230 ? 27.085 -7.205 3.754 1.00 49.16 230 ARG A O 1
ATOM 1818 N N . TYR A 1 231 ? 25.144 -8.290 3.482 1.00 51.25 231 TYR A N 1
ATOM 1819 C CA . TYR A 1 231 ? 25.711 -9.611 3.736 1.00 51.25 231 TYR A CA 1
ATOM 1820 C C . TYR A 1 231 ? 26.602 -10.005 2.544 1.00 51.25 231 TYR A C 1
ATOM 1822 O O . TYR A 1 231 ? 26.189 -9.855 1.397 1.00 51.25 231 TYR A O 1
ATOM 1830 N N . ARG A 1 232 ? 27.837 -10.459 2.810 1.00 49.56 232 ARG A N 1
ATOM 1831 C CA . ARG A 1 232 ? 28.845 -10.814 1.790 1.00 49.56 232 ARG A CA 1
ATOM 1832 C C . ARG A 1 232 ? 28.375 -11.920 0.837 1.00 49.56 232 ARG A C 1
ATOM 1834 O O . ARG A 1 232 ? 27.795 -12.912 1.258 1.00 49.56 232 ARG A O 1
ATOM 1841 N N . GLN A 1 233 ? 28.717 -11.710 -0.431 1.00 58.22 233 GLN A N 1
ATOM 1842 C CA . GLN A 1 233 ? 28.180 -12.248 -1.683 1.00 58.22 233 GLN A CA 1
ATOM 1843 C C . GLN A 1 233 ? 28.490 -13.719 -1.951 1.00 58.22 233 GLN A C 1
ATOM 1845 O O . GLN A 1 233 ? 29.491 -14.052 -2.574 1.00 58.22 233 GLN A O 1
ATOM 1850 N N . THR A 1 234 ? 27.602 -14.613 -1.541 1.00 65.88 234 THR A N 1
ATOM 1851 C CA . THR A 1 234 ? 27.533 -15.952 -2.134 1.00 65.88 234 THR A CA 1
ATOM 1852 C C . THR A 1 234 ? 26.111 -16.455 -1.932 1.00 65.88 234 THR A C 1
ATOM 1854 O O . THR A 1 234 ? 25.745 -16.743 -0.784 1.00 65.88 234 THR A O 1
ATOM 1857 N N . PRO A 1 235 ? 25.299 -16.517 -3.005 1.00 70.19 235 PRO A N 1
ATOM 1858 C CA . PRO A 1 235 ? 23.900 -16.885 -2.882 1.00 70.19 235 PRO A CA 1
ATOM 1859 C C . PRO A 1 235 ? 23.804 -18.201 -2.121 1.00 70.19 235 PRO A C 1
ATOM 1861 O O . PRO A 1 235 ? 24.641 -19.092 -2.296 1.00 70.19 235 PRO A O 1
ATOM 1864 N N . CYS A 1 236 ? 22.801 -18.322 -1.250 1.00 80.12 236 CYS A N 1
ATOM 1865 C CA . CYS A 1 236 ? 22.492 -19.635 -0.706 1.00 80.12 236 CYS A CA 1
ATOM 1866 C C . CYS A 1 236 ? 22.321 -20.611 -1.872 1.00 80.12 236 CYS A C 1
ATOM 1868 O O . CYS A 1 236 ? 21.779 -20.236 -2.917 1.00 80.12 236 CYS A O 1
ATOM 1870 N N . GLU A 1 237 ? 22.747 -21.857 -1.678 1.00 80.06 237 GLU A N 1
ATOM 1871 C CA . GLU A 1 237 ? 22.406 -22.924 -2.612 1.00 80.06 237 GLU A CA 1
ATOM 1872 C C . GLU A 1 237 ? 20.899 -22.864 -2.887 1.00 80.06 237 GLU A C 1
ATOM 1874 O O . GLU A 1 237 ? 20.101 -22.640 -1.969 1.00 80.06 237 GLU A O 1
ATOM 1879 N N . GLY A 1 238 ? 20.491 -23.028 -4.149 1.00 76.81 238 GLY A N 1
ATOM 1880 C CA . GLY A 1 238 ? 19.098 -22.818 -4.578 1.00 76.81 238 GLY A CA 1
ATOM 1881 C C . GLY A 1 238 ? 18.062 -23.741 -3.914 1.00 76.81 238 GLY A C 1
ATOM 1882 O O . GLY A 1 238 ? 16.882 -23.680 -4.240 1.00 76.81 238 GLY A O 1
ATOM 1883 N N . TRP A 1 239 ? 18.513 -24.610 -3.012 1.00 82.25 239 TRP A N 1
ATOM 1884 C CA . TRP A 1 239 ? 17.777 -25.665 -2.333 1.00 82.25 239 TRP A CA 1
ATOM 1885 C C . TRP A 1 239 ? 17.645 -25.374 -0.830 1.00 82.25 239 TRP A C 1
ATOM 1887 O O . TRP A 1 239 ? 17.109 -26.186 -0.079 1.00 82.25 239 TRP A O 1
ATOM 1897 N N . CYS A 1 240 ? 18.101 -24.202 -0.383 1.00 86.69 240 CYS A N 1
ATOM 1898 C CA . CYS A 1 240 ? 17.991 -23.783 1.002 1.00 86.69 240 CYS A CA 1
ATOM 1899 C C . CYS A 1 240 ? 16.516 -23.643 1.410 1.00 86.69 240 CYS A C 1
ATOM 1901 O O . CYS A 1 240 ? 15.767 -22.815 0.885 1.00 86.69 240 CYS A O 1
ATOM 1903 N N . SER A 1 241 ? 16.096 -24.467 2.369 1.00 88.25 241 SER A N 1
ATOM 1904 C CA . SER A 1 241 ? 14.711 -24.535 2.854 1.00 88.25 241 SER A CA 1
ATOM 1905 C C . SER A 1 241 ? 14.480 -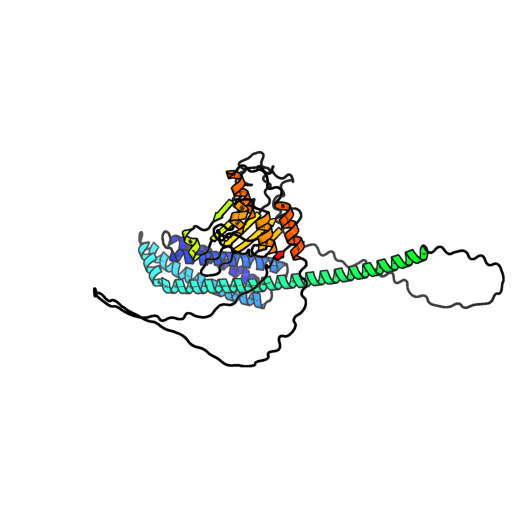23.671 4.101 1.00 88.25 241 SER A C 1
ATOM 1907 O O . SER A 1 241 ? 13.426 -23.744 4.744 1.00 88.25 241 SER A O 1
ATOM 1909 N N . CYS A 1 242 ? 15.458 -22.825 4.447 1.00 89.25 242 CYS A N 1
ATOM 1910 C CA . CYS A 1 242 ? 15.403 -21.973 5.623 1.00 89.25 242 CYS A CA 1
ATOM 1911 C C . CYS A 1 242 ? 14.230 -20.977 5.571 1.00 89.25 242 CYS A C 1
ATOM 1913 O O . CYS A 1 242 ? 13.768 -20.539 4.512 1.00 89.25 242 CYS A O 1
ATOM 1915 N N . ARG A 1 243 ? 13.755 -20.555 6.752 1.00 87.25 243 ARG A N 1
ATOM 1916 C CA . ARG A 1 243 ? 12.664 -19.566 6.882 1.00 87.25 243 ARG A CA 1
ATOM 1917 C C . ARG A 1 243 ? 12.929 -18.246 6.139 1.00 87.25 243 ARG A C 1
ATOM 1919 O O . ARG A 1 243 ? 11.970 -17.569 5.793 1.00 87.25 243 ARG A O 1
ATOM 1926 N N . CYS A 1 244 ? 14.192 -17.885 5.889 1.00 84.75 244 CYS A N 1
ATOM 1927 C CA . CYS A 1 244 ? 14.566 -16.685 5.132 1.00 84.75 244 CYS A CA 1
ATOM 1928 C C . CYS A 1 244 ? 14.190 -16.781 3.641 1.00 84.75 244 CYS A C 1
ATOM 1930 O O . CYS A 1 244 ? 13.770 -15.787 3.051 1.00 84.75 244 CYS A O 1
ATOM 1932 N N . HIS A 1 245 ? 14.294 -17.974 3.047 1.00 85.75 245 HIS A N 1
ATOM 1933 C CA . HIS A 1 245 ? 14.013 -18.218 1.626 1.00 85.75 245 HIS A CA 1
ATOM 1934 C C . HIS A 1 245 ? 12.589 -18.690 1.358 1.00 85.75 245 HIS A C 1
ATOM 1936 O O . HIS A 1 245 ? 12.113 -18.604 0.226 1.00 85.75 245 HIS A O 1
ATOM 1942 N N . ARG A 1 246 ? 11.874 -19.154 2.388 1.00 88.69 246 ARG A N 1
ATOM 1943 C CA . ARG A 1 246 ? 10.484 -19.585 2.239 1.00 88.69 246 ARG A CA 1
ATOM 1944 C C . ARG A 1 246 ? 9.598 -18.395 1.871 1.00 88.69 246 ARG A C 1
ATOM 1946 O O . ARG A 1 246 ? 9.300 -17.543 2.706 1.00 88.69 246 ARG A O 1
ATOM 1953 N N . ALA A 1 247 ? 9.138 -18.374 0.621 1.00 90.06 247 ALA A N 1
ATOM 1954 C CA . ALA A 1 247 ? 8.164 -17.395 0.160 1.00 90.06 247 ALA A CA 1
ATOM 1955 C C . ALA A 1 247 ? 6.897 -17.491 1.019 1.00 90.06 247 ALA A C 1
ATOM 1957 O O . ALA A 1 247 ? 6.208 -18.517 1.039 1.00 90.06 247 ALA A O 1
ATOM 1958 N N . SER A 1 248 ? 6.606 -16.416 1.738 1.00 90.56 248 SER A N 1
ATOM 1959 C CA . SER A 1 248 ? 5.372 -16.284 2.496 1.00 90.56 248 SER A CA 1
ATOM 1960 C C . SER A 1 248 ? 4.261 -15.852 1.549 1.00 90.56 248 SER A C 1
ATOM 1962 O O . SER A 1 248 ? 4.506 -15.138 0.572 1.00 90.56 248 SER A O 1
ATOM 1964 N N . LYS A 1 249 ? 3.046 -16.336 1.803 1.00 92.44 249 LYS A N 1
ATOM 1965 C CA . LYS A 1 249 ? 1.864 -16.045 0.992 1.00 92.44 249 LYS A CA 1
ATOM 1966 C C . LYS A 1 249 ? 0.729 -15.634 1.911 1.00 92.44 249 LYS A C 1
ATOM 1968 O O . LYS A 1 249 ? 0.395 -16.368 2.836 1.00 92.44 249 LYS A O 1
ATOM 1973 N N . ILE A 1 250 ? 0.148 -14.480 1.634 1.00 93.69 250 ILE A N 1
ATOM 1974 C CA . ILE A 1 250 ? -1.051 -13.969 2.287 1.00 93.69 250 ILE A CA 1
ATOM 1975 C C . ILE A 1 250 ? -2.123 -13.888 1.207 1.00 93.69 250 ILE A C 1
ATOM 1977 O O . ILE A 1 250 ? -1.875 -13.352 0.128 1.00 93.69 250 ILE A O 1
ATOM 1981 N N . GLN A 1 251 ? -3.296 -14.450 1.481 1.00 94.94 251 GLN A N 1
ATOM 1982 C CA . GLN A 1 251 ? -4.403 -14.487 0.535 1.00 94.94 251 GLN A CA 1
ATOM 1983 C C . GLN A 1 251 ? -5.702 -14.060 1.220 1.00 94.94 251 GLN A C 1
ATOM 1985 O O . GLN A 1 251 ? -5.972 -14.474 2.347 1.00 94.94 251 GLN A O 1
ATOM 1990 N N . THR A 1 252 ? -6.527 -13.275 0.526 1.00 92.62 252 THR A N 1
ATOM 1991 C CA . THR A 1 252 ? -7.885 -12.947 0.981 1.00 92.62 252 THR A CA 1
ATOM 1992 C C . THR A 1 252 ? -8.716 -14.227 1.163 1.00 92.62 252 THR A C 1
ATOM 1994 O O . THR A 1 252 ? -8.753 -15.055 0.245 1.00 92.62 252 THR A O 1
ATOM 1997 N N . PRO A 1 253 ? -9.426 -14.406 2.296 1.00 94.62 253 PRO A N 1
ATOM 1998 C CA . PRO A 1 253 ? -10.312 -15.550 2.487 1.00 94.62 253 PRO A CA 1
ATOM 1999 C C . PRO A 1 253 ? -11.394 -15.618 1.402 1.00 94.62 253 PRO A C 1
ATOM 2001 O O . PRO A 1 253 ? -11.940 -14.595 0.989 1.00 94.62 253 PRO A O 1
ATOM 2004 N N . GLN A 1 254 ? -11.756 -16.831 0.975 1.00 89.69 254 GLN A N 1
ATOM 2005 C CA . GLN A 1 254 ? -12.670 -17.041 -0.159 1.00 89.69 254 GLN A CA 1
ATOM 2006 C C . GLN A 1 254 ? -14.034 -16.355 0.008 1.00 89.69 254 GLN A C 1
ATOM 2008 O O . GLN A 1 254 ? -14.598 -15.886 -0.976 1.00 89.69 254 GLN A O 1
ATOM 2013 N N . LYS A 1 255 ? -14.536 -16.234 1.243 1.00 92.31 255 LYS A N 1
ATOM 2014 C CA . LYS A 1 255 ? -15.818 -15.572 1.539 1.00 92.31 255 LYS A CA 1
ATOM 2015 C C . LYS A 1 255 ? -15.813 -14.077 1.197 1.00 92.31 255 LYS A C 1
ATOM 2017 O O . LYS A 1 255 ? -16.826 -13.553 0.753 1.00 92.31 255 LYS A O 1
ATOM 2022 N N . PHE A 1 256 ? -14.670 -13.406 1.341 1.00 91.31 256 PHE A N 1
ATOM 2023 C CA . PHE A 1 256 ? -14.529 -11.979 1.029 1.00 91.31 256 PHE A CA 1
ATOM 2024 C C . PHE A 1 256 ? -14.169 -11.716 -0.437 1.00 91.31 256 PHE A C 1
ATOM 2026 O O . PHE A 1 256 ? -14.245 -10.574 -0.889 1.00 91.31 256 PHE A O 1
ATOM 2033 N N . ALA A 1 257 ? -13.831 -12.763 -1.198 1.00 90.81 257 ALA A N 1
ATOM 2034 C CA . ALA A 1 257 ? -13.415 -12.638 -2.590 1.00 90.81 257 ALA A CA 1
ATOM 2035 C C . ALA A 1 257 ? -14.493 -12.027 -3.500 1.00 90.81 257 ALA A C 1
ATOM 2037 O O . ALA A 1 257 ? -14.156 -11.377 -4.483 1.00 90.81 257 ALA A O 1
ATOM 2038 N N . LEU A 1 258 ? -15.776 -12.226 -3.179 1.00 91.44 258 LEU A N 1
ATOM 2039 C CA . LEU A 1 258 ? -16.893 -11.674 -3.954 1.00 91.44 258 LEU A CA 1
ATOM 2040 C C . LEU A 1 258 ? -17.057 -10.161 -3.754 1.00 91.44 258 LEU A C 1
ATOM 2042 O O . LEU A 1 258 ? -17.446 -9.459 -4.683 1.00 91.44 258 LEU A O 1
ATOM 2046 N N . VAL A 1 259 ? -16.746 -9.663 -2.554 1.00 92.81 259 VAL A N 1
ATOM 2047 C CA . VAL A 1 259 ? -16.930 -8.251 -2.195 1.00 92.81 259 VAL A CA 1
ATOM 2048 C C . VAL A 1 259 ? -15.679 -7.449 -2.529 1.00 92.81 259 VAL A C 1
ATOM 2050 O O . VAL A 1 259 ? -15.763 -6.461 -3.237 1.00 92.81 259 VAL A O 1
ATOM 2053 N N . ILE A 1 260 ? -14.509 -7.881 -2.060 1.00 94.44 260 ILE A N 1
ATOM 2054 C CA . ILE A 1 260 ? -13.267 -7.096 -2.165 1.00 94.44 260 ILE A CA 1
ATOM 2055 C C . ILE A 1 260 ? -12.430 -7.534 -3.374 1.00 94.44 260 ILE A C 1
ATOM 2057 O O . ILE A 1 260 ? -11.517 -6.826 -3.785 1.00 94.44 260 ILE A O 1
ATOM 2061 N N . GLY A 1 261 ? -12.720 -8.690 -3.969 1.00 94.56 261 GLY A N 1
ATOM 2062 C CA . GLY A 1 261 ? -11.820 -9.340 -4.919 1.00 94.56 261 GLY A CA 1
ATOM 2063 C C . GLY A 1 261 ? -10.804 -10.247 -4.222 1.00 94.56 261 GLY A C 1
ATOM 2064 O O . GLY A 1 261 ? -10.831 -10.450 -3.005 1.00 94.56 261 GLY A O 1
ATOM 2065 N N . ARG A 1 262 ? -9.899 -10.842 -5.001 1.00 94.81 262 ARG A N 1
ATOM 2066 C CA . ARG A 1 262 ? -8.861 -11.749 -4.490 1.00 94.81 262 ARG A CA 1
ATOM 2067 C C . ARG A 1 262 ? -7.520 -11.041 -4.497 1.00 94.81 262 ARG A C 1
ATOM 2069 O O . ARG A 1 262 ? -6.968 -10.785 -5.562 1.00 94.81 262 ARG A O 1
ATOM 2076 N N . LEU A 1 263 ? -6.985 -10.777 -3.312 1.00 95.62 263 LEU A N 1
ATOM 2077 C CA . LEU A 1 263 ? -5.627 -10.286 -3.138 1.00 95.62 263 LEU A CA 1
ATOM 2078 C C . LEU A 1 263 ? -4.725 -11.453 -2.737 1.00 95.62 263 LEU A C 1
ATOM 2080 O O . LEU A 1 263 ? -5.009 -12.170 -1.776 1.00 95.62 263 LEU A O 1
ATOM 2084 N N . LEU A 1 264 ? -3.644 -11.645 -3.482 1.00 94.62 264 LEU A N 1
ATOM 2085 C CA . LEU A 1 264 ? -2.573 -12.579 -3.180 1.00 94.62 264 LEU A CA 1
ATOM 2086 C C . LEU A 1 264 ? -1.267 -11.793 -3.101 1.00 94.62 264 LEU A C 1
ATOM 2088 O O . LEU A 1 264 ? -0.780 -11.271 -4.100 1.00 94.62 264 LEU A O 1
ATOM 2092 N N . ILE A 1 265 ? -0.692 -11.739 -1.908 1.00 94.88 265 ILE A N 1
ATOM 2093 C CA . ILE A 1 265 ? 0.610 -11.130 -1.661 1.00 94.88 265 ILE A CA 1
ATOM 2094 C C . ILE A 1 265 ? 1.587 -12.265 -1.398 1.00 94.88 265 ILE A C 1
ATOM 2096 O O . ILE A 1 265 ? 1.411 -13.043 -0.461 1.00 94.88 265 ILE A O 1
ATOM 2100 N N . SER A 1 266 ? 2.624 -12.368 -2.219 1.00 92.62 266 SER A N 1
ATOM 2101 C CA . SER A 1 266 ? 3.759 -13.241 -1.966 1.00 92.62 266 SER A CA 1
ATOM 2102 C C . SER A 1 266 ? 4.997 -12.398 -1.743 1.00 92.62 266 SER A C 1
ATOM 2104 O O . SER A 1 266 ? 5.305 -11.531 -2.551 1.00 92.62 266 SER A O 1
ATOM 2106 N N . TYR A 1 267 ? 5.718 -12.655 -0.663 1.00 93.06 267 TYR A N 1
ATOM 2107 C CA . TYR A 1 267 ? 6.990 -11.994 -0.411 1.00 93.06 267 TYR A CA 1
ATOM 2108 C C . TYR A 1 267 ? 8.056 -13.018 -0.033 1.00 93.06 267 TYR A C 1
ATOM 2110 O O . TYR A 1 267 ? 7.779 -14.022 0.631 1.00 93.06 267 TYR A O 1
ATOM 2118 N N . SER A 1 268 ? 9.284 -12.772 -0.471 1.00 89.62 268 SER A N 1
ATOM 2119 C CA . SER A 1 268 ? 10.480 -13.526 -0.107 1.00 89.62 268 SER A CA 1
ATOM 2120 C C . SER A 1 268 ? 11.557 -12.560 0.360 1.00 89.62 268 SER A C 1
ATOM 2122 O O . SER A 1 268 ? 11.650 -11.443 -0.140 1.00 89.62 268 SER A O 1
ATOM 2124 N N . GLY A 1 269 ? 12.365 -12.976 1.329 1.00 84.62 269 GLY A N 1
ATOM 2125 C CA . GLY A 1 269 ? 13.510 -12.209 1.816 1.00 84.62 269 GLY A CA 1
ATOM 2126 C C . GLY A 1 269 ? 13.226 -10.954 2.633 1.00 84.62 269 GLY A C 1
ATOM 2127 O O . GLY A 1 269 ? 14.154 -10.385 3.198 1.00 84.62 269 GLY A O 1
ATOM 2128 N N . PHE A 1 270 ? 11.960 -10.573 2.798 1.00 79.31 2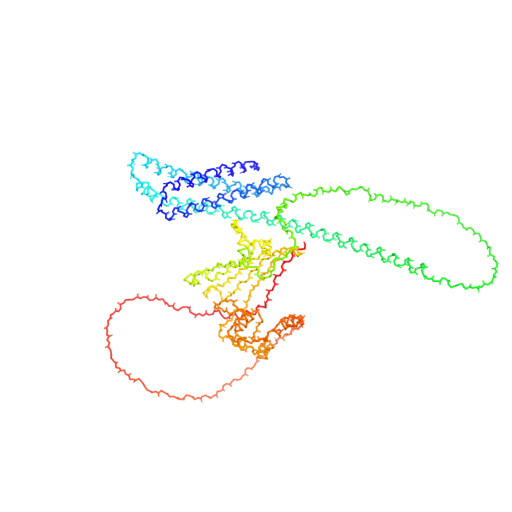70 PHE A N 1
ATOM 2129 C CA . PHE A 1 270 ? 11.556 -9.577 3.783 1.00 79.31 270 PHE A CA 1
ATOM 2130 C C . PHE A 1 270 ? 11.212 -10.246 5.113 1.00 79.31 270 PHE A C 1
ATOM 2132 O O . PHE A 1 270 ? 10.213 -10.958 5.237 1.00 79.31 270 PHE A O 1
ATOM 2139 N N . GLN A 1 271 ? 12.032 -9.997 6.132 1.00 68.75 271 GLN A N 1
ATOM 2140 C CA . GLN A 1 271 ? 11.717 -10.356 7.510 1.00 68.75 271 GLN A CA 1
ATOM 2141 C C . GLN A 1 271 ? 10.975 -9.193 8.178 1.00 68.75 271 GLN A C 1
ATOM 2143 O O . GLN A 1 271 ? 11.595 -8.351 8.815 1.00 68.75 271 GLN A O 1
ATOM 2148 N N . ILE A 1 272 ? 9.641 -9.155 8.050 1.00 72.06 272 ILE A N 1
ATOM 2149 C CA . ILE A 1 272 ? 8.795 -8.157 8.749 1.00 72.06 272 ILE A CA 1
ATOM 2150 C C . ILE A 1 272 ? 9.010 -8.237 10.271 1.00 72.06 272 ILE A C 1
ATOM 2152 O O . ILE A 1 272 ? 8.937 -7.238 10.978 1.00 72.06 272 ILE A O 1
ATOM 2156 N N . ARG A 1 273 ? 9.320 -9.435 10.780 1.00 79.12 273 ARG A N 1
ATOM 2157 C CA . ARG A 1 273 ? 9.815 -9.644 12.142 1.00 79.12 273 ARG A CA 1
ATOM 2158 C C . ARG A 1 273 ? 11.188 -10.305 12.075 1.00 79.12 273 ARG A C 1
ATOM 2160 O O . ARG A 1 273 ? 11.313 -11.279 11.327 1.00 79.12 273 ARG A O 1
ATOM 2167 N N . PRO A 1 274 ? 12.179 -9.855 12.864 1.00 76.19 274 PRO A N 1
ATOM 2168 C CA . PRO A 1 274 ? 13.477 -10.513 12.936 1.00 76.19 274 PRO A CA 1
ATOM 2169 C C . PRO A 1 274 ? 13.273 -11.943 13.450 1.00 76.19 274 PRO A C 1
ATOM 2171 O O . PRO A 1 274 ? 12.935 -12.169 14.609 1.00 76.19 274 PRO A O 1
ATOM 2174 N N . GLN A 1 275 ? 13.412 -12.925 12.563 1.00 80.25 275 GLN A N 1
ATOM 2175 C CA . GLN A 1 275 ? 13.273 -14.343 12.890 1.00 80.25 275 GLN A CA 1
ATOM 2176 C C . GLN A 1 275 ? 14.641 -15.003 12.751 1.00 80.25 275 GLN A C 1
ATOM 2178 O O . GLN A 1 275 ? 15.350 -14.800 11.761 1.00 80.25 275 GLN A O 1
ATOM 2183 N N . LYS A 1 276 ? 15.015 -15.825 13.739 1.00 88.12 276 LYS A N 1
ATOM 2184 C CA . LYS A 1 276 ? 16.232 -16.636 13.648 1.00 88.12 276 LYS A CA 1
ATOM 2185 C C . LYS A 1 276 ? 16.086 -17.601 12.470 1.00 88.12 276 LYS A C 1
ATOM 2187 O O . LYS A 1 276 ? 15.058 -18.259 12.307 1.00 88.12 276 LYS A O 1
ATOM 2192 N N . CYS A 1 277 ? 17.117 -17.654 11.636 1.00 88.56 277 CYS A N 1
ATOM 2193 C CA . CYS A 1 277 ? 17.185 -18.620 10.552 1.00 88.56 277 CYS A CA 1
ATOM 2194 C C . CYS A 1 277 ? 17.166 -20.050 11.121 1.00 88.56 277 CYS A C 1
ATOM 2196 O O . CYS A 1 277 ? 17.844 -20.319 12.110 1.00 88.56 277 CYS A O 1
ATOM 2198 N N . SER A 1 278 ? 16.400 -20.951 10.502 1.00 91.56 278 SER A N 1
ATOM 2199 C CA . SER A 1 278 ? 16.305 -22.357 10.917 1.00 91.56 278 SER A CA 1
ATOM 2200 C C . SER A 1 278 ? 17.517 -23.198 10.514 1.00 91.56 278 SER A C 1
ATOM 2202 O O . SER A 1 278 ? 17.714 -24.275 11.061 1.00 91.56 278 SER A O 1
ATOM 2204 N N . GLU A 1 279 ? 18.319 -22.724 9.564 1.00 91.75 279 GLU A N 1
ATOM 2205 C CA . GLU A 1 279 ? 19.406 -23.488 8.961 1.00 91.75 279 GLU A CA 1
ATOM 2206 C C . GLU A 1 279 ? 20.738 -22.773 9.184 1.00 91.75 279 GLU A C 1
ATOM 2208 O O . GLU A 1 279 ? 20.871 -21.581 8.898 1.00 91.75 279 GLU A O 1
ATOM 2213 N N . ARG A 1 280 ? 21.732 -23.496 9.712 1.00 87.50 280 ARG A N 1
ATOM 2214 C CA . ARG A 1 280 ? 23.053 -22.929 10.033 1.00 87.50 280 ARG A CA 1
ATOM 2215 C C . ARG A 1 280 ? 23.885 -22.640 8.780 1.00 87.50 280 ARG A C 1
ATOM 2217 O O . ARG A 1 280 ? 24.656 -21.691 8.786 1.00 87.50 280 ARG A O 1
ATOM 2224 N N . ALA A 1 281 ? 23.677 -23.410 7.708 1.00 87.69 281 ALA A N 1
ATOM 2225 C CA . ALA A 1 281 ? 24.315 -23.196 6.407 1.00 87.69 281 ALA A CA 1
ATOM 2226 C C . ALA A 1 281 ? 23.684 -22.041 5.602 1.00 87.69 281 ALA A C 1
ATOM 2228 O O . ALA A 1 281 ? 24.273 -21.551 4.640 1.00 87.69 281 ALA A O 1
ATOM 2229 N N . CYS A 1 282 ? 22.492 -21.573 5.997 1.00 86.94 282 CYS A N 1
ATOM 2230 C CA . CYS A 1 282 ? 21.789 -20.503 5.297 1.00 86.94 282 CYS A CA 1
ATOM 2231 C C . CYS A 1 282 ? 22.501 -19.163 5.544 1.00 86.94 282 CYS A C 1
ATOM 2233 O O . CYS A 1 282 ? 22.460 -18.595 6.637 1.00 86.94 282 CYS A O 1
ATOM 2235 N N . ARG A 1 283 ? 23.097 -18.614 4.479 1.00 83.81 283 ARG A N 1
ATOM 2236 C CA . ARG A 1 283 ? 23.798 -17.314 4.446 1.00 83.81 283 ARG A CA 1
ATOM 2237 C C . ARG A 1 283 ? 22.853 -16.107 4.547 1.00 83.81 283 ARG A C 1
ATOM 2239 O O . ARG A 1 283 ? 23.296 -14.968 4.457 1.00 83.81 283 ARG A O 1
ATOM 2246 N N . ARG A 1 284 ? 21.546 -16.349 4.744 1.00 77.00 284 ARG A N 1
ATOM 2247 C CA . ARG A 1 284 ? 20.463 -15.346 4.830 1.00 77.00 284 ARG A CA 1
ATOM 2248 C C . ARG A 1 284 ? 20.388 -14.410 3.614 1.00 77.00 284 ARG A C 1
ATOM 2250 O O . ARG A 1 284 ? 19.888 -13.296 3.721 1.00 77.00 284 ARG A O 1
ATOM 2257 N N . GLN A 1 285 ? 20.850 -14.879 2.456 1.00 74.69 285 GLN A N 1
ATOM 2258 C CA . GLN A 1 285 ? 20.858 -14.120 1.209 1.00 74.69 285 GLN A CA 1
ATOM 2259 C C . GLN A 1 285 ? 19.672 -14.500 0.336 1.00 74.69 285 GLN A C 1
ATOM 2261 O O . GLN A 1 285 ? 19.756 -15.376 -0.522 1.00 74.69 285 GLN A O 1
ATOM 2266 N N . SER A 1 286 ? 18.532 -13.878 0.587 1.00 78.44 286 SER A N 1
ATOM 2267 C CA . SER A 1 286 ? 17.363 -13.968 -0.285 1.00 78.44 286 SER A CA 1
ATOM 2268 C C . SER A 1 286 ? 17.158 -12.614 -0.934 1.00 78.44 286 SER A C 1
ATOM 2270 O O . SER A 1 286 ? 16.999 -11.630 -0.210 1.00 78.44 286 SER A O 1
ATOM 2272 N N . ILE A 1 287 ? 17.128 -12.575 -2.270 1.00 84.75 287 ILE A N 1
ATOM 2273 C CA . ILE A 1 287 ? 16.732 -11.372 -3.003 1.00 84.75 287 ILE A CA 1
ATOM 2274 C C . ILE A 1 287 ? 15.342 -10.979 -2.487 1.00 84.75 287 ILE A C 1
ATOM 2276 O O . ILE A 1 287 ? 14.414 -11.802 -2.549 1.00 84.75 287 ILE A O 1
ATOM 2280 N N . PRO A 1 288 ? 15.201 -9.777 -1.906 1.00 87.88 288 PRO A N 1
ATOM 2281 C CA . PRO A 1 288 ? 13.931 -9.339 -1.375 1.00 87.88 288 PRO A CA 1
ATOM 2282 C C . PRO A 1 288 ? 12.992 -9.129 -2.563 1.00 87.88 288 PRO A C 1
ATOM 2284 O O . PRO A 1 288 ? 13.244 -8.286 -3.425 1.00 87.88 288 PRO A O 1
ATOM 2287 N N . THR A 1 289 ? 11.935 -9.938 -2.641 1.00 91.38 289 THR A N 1
ATOM 2288 C CA . THR A 1 289 ? 10.916 -9.814 -3.686 1.00 91.38 289 THR A CA 1
ATOM 2289 C C . THR A 1 289 ? 9.541 -9.716 -3.055 1.00 91.38 289 THR A C 1
ATOM 2291 O O . THR A 1 289 ? 9.221 -10.454 -2.123 1.00 91.38 289 THR A O 1
ATOM 2294 N N . VAL A 1 290 ? 8.724 -8.801 -3.560 1.00 94.56 290 VAL A N 1
ATOM 2295 C CA . VAL A 1 290 ? 7.303 -8.675 -3.243 1.00 94.56 290 VAL A CA 1
ATOM 2296 C C . VAL A 1 290 ? 6.540 -8.821 -4.545 1.00 94.56 290 VAL A C 1
ATOM 2298 O O . VAL A 1 290 ? 6.855 -8.172 -5.534 1.00 94.56 290 VAL A O 1
ATOM 2301 N N . LYS A 1 291 ? 5.534 -9.683 -4.553 1.00 94.81 291 LYS A N 1
ATOM 2302 C CA . LYS A 1 291 ? 4.626 -9.910 -5.671 1.00 94.81 291 LYS A CA 1
ATOM 2303 C C . LYS A 1 291 ? 3.212 -9.744 -5.153 1.00 94.81 291 LYS A C 1
ATOM 2305 O O . LYS A 1 291 ? 2.794 -10.461 -4.246 1.00 94.81 291 LYS A O 1
ATOM 2310 N N . VAL A 1 292 ? 2.484 -8.804 -5.724 1.00 96.00 292 VAL A N 1
ATOM 2311 C CA . VAL A 1 292 ? 1.096 -8.510 -5.403 1.00 96.00 292 VAL A CA 1
ATOM 2312 C C . VAL A 1 292 ? 0.262 -8.828 -6.629 1.00 96.00 292 VAL A C 1
ATOM 2314 O O . VAL A 1 292 ? 0.479 -8.301 -7.716 1.00 96.00 292 VAL A O 1
ATOM 2317 N N . MET A 1 293 ? -0.696 -9.720 -6.445 1.00 95.50 293 MET A N 1
ATOM 2318 C CA . MET A 1 293 ? -1.647 -10.129 -7.460 1.00 95.50 293 MET A CA 1
ATOM 2319 C C . MET A 1 293 ? -3.032 -9.786 -6.954 1.00 95.50 293 MET A C 1
ATOM 2321 O O . MET A 1 293 ? -3.475 -10.335 -5.947 1.00 95.50 293 MET A O 1
ATOM 2325 N N . TYR A 1 294 ? -3.709 -8.876 -7.639 1.00 96.62 294 TYR A N 1
ATOM 2326 C CA . TYR A 1 294 ? -5.048 -8.454 -7.274 1.00 96.62 294 TYR A CA 1
ATOM 2327 C C . TYR A 1 294 ? -6.016 -8.738 -8.410 1.00 96.62 294 TYR A C 1
ATOM 2329 O O . TYR A 1 294 ? -5.870 -8.239 -9.522 1.00 96.62 294 TYR A O 1
ATOM 2337 N N . GLN A 1 295 ? -7.007 -9.569 -8.129 1.00 95.75 295 GLN A N 1
ATOM 2338 C CA . GLN A 1 295 ? -8.112 -9.830 -9.028 1.00 95.75 295 GLN A CA 1
ATOM 2339 C C . GLN A 1 295 ? -9.329 -9.064 -8.532 1.00 95.75 295 GLN A C 1
ATOM 2341 O O . GLN A 1 295 ? -9.814 -9.310 -7.424 1.00 95.75 295 GLN A O 1
ATOM 2346 N N . PHE A 1 296 ? -9.831 -8.171 -9.374 1.00 95.19 296 PHE A N 1
ATOM 2347 C CA . PHE A 1 296 ? -11.033 -7.411 -9.082 1.00 95.19 296 PHE A CA 1
ATOM 2348 C C . PHE A 1 296 ? -12.265 -8.331 -9.001 1.00 95.19 296 PHE A C 1
ATOM 2350 O O . PHE A 1 296 ? -12.319 -9.370 -9.673 1.00 95.19 296 PHE A O 1
ATOM 2357 N N . PRO A 1 297 ? -13.264 -7.977 -8.176 1.00 93.62 297 PRO A N 1
ATOM 2358 C CA . PRO A 1 297 ? -14.517 -8.710 -8.145 1.00 93.62 297 PRO A CA 1
ATOM 2359 C C . PRO A 1 297 ? -15.276 -8.530 -9.467 1.00 93.62 297 PRO A C 1
ATOM 2361 O O . PRO A 1 297 ? -15.161 -7.507 -10.146 1.00 93.62 297 PRO A O 1
ATOM 2364 N N . THR A 1 298 ? -16.087 -9.527 -9.829 1.00 90.31 298 THR A N 1
ATOM 2365 C CA . THR A 1 298 ? -16.757 -9.603 -11.141 1.00 90.31 298 THR A CA 1
ATOM 2366 C C . THR A 1 298 ? -17.713 -8.448 -11.420 1.00 90.31 298 THR A C 1
ATOM 2368 O O . THR A 1 298 ? -17.965 -8.160 -12.586 1.00 90.31 298 THR A O 1
ATOM 2371 N N . TRP A 1 299 ? -18.238 -7.806 -10.374 1.00 92.19 299 TRP A N 1
ATOM 2372 C CA . TRP A 1 299 ? -19.139 -6.658 -10.476 1.00 92.19 299 TRP A CA 1
ATOM 2373 C C . TRP A 1 299 ? -18.409 -5.331 -10.727 1.00 92.19 299 TRP A C 1
ATOM 2375 O O . TRP A 1 299 ? -19.031 -4.398 -11.221 1.00 92.19 299 TRP A O 1
ATOM 2385 N N . LEU A 1 300 ? -17.113 -5.236 -10.399 1.00 91.56 300 LEU A N 1
ATOM 2386 C CA . LEU A 1 300 ? -16.335 -4.003 -10.542 1.00 91.56 300 LEU A CA 1
ATOM 2387 C C . LEU A 1 300 ? -15.580 -3.985 -11.868 1.00 91.56 300 LEU A C 1
ATOM 2389 O O . LEU A 1 300 ? -15.743 -3.083 -12.684 1.00 91.56 300 LEU A O 1
ATOM 2393 N N . LEU A 1 301 ? -14.723 -4.986 -12.071 1.00 90.06 301 LEU A N 1
ATOM 2394 C CA . LEU A 1 301 ? -13.863 -5.072 -13.240 1.00 90.06 301 LEU A CA 1
ATOM 2395 C C . LEU A 1 301 ? -13.405 -6.523 -13.414 1.00 90.06 301 LEU A C 1
ATOM 2397 O O . LEU A 1 301 ? -12.898 -7.134 -12.486 1.00 90.06 301 LEU A O 1
ATOM 2401 N N . GLN A 1 302 ? -13.522 -7.105 -14.605 1.00 88.44 302 GLN A N 1
ATOM 2402 C CA . GLN A 1 302 ? -13.026 -8.469 -14.859 1.00 88.44 302 GLN A CA 1
ATOM 2403 C C . GLN A 1 302 ? -11.531 -8.483 -15.218 1.00 88.44 302 GLN A C 1
ATOM 2405 O O . GLN A 1 302 ? -11.105 -9.161 -16.151 1.00 88.44 302 GLN A O 1
ATOM 2410 N N . ARG A 1 303 ? -10.720 -7.700 -14.502 1.00 93.06 303 ARG A N 1
ATOM 2411 C CA . ARG A 1 303 ? -9.280 -7.552 -14.755 1.00 93.06 303 ARG A CA 1
ATOM 2412 C C . ARG A 1 303 ? -8.457 -8.064 -13.582 1.00 93.06 303 ARG A C 1
ATOM 2414 O O . ARG A 1 303 ? -8.946 -8.222 -12.463 1.00 93.06 303 ARG A O 1
ATOM 2421 N N . MET A 1 304 ? -7.191 -8.323 -13.867 1.00 94.25 304 MET A N 1
ATOM 2422 C CA . MET A 1 304 ? -6.196 -8.690 -12.878 1.00 94.25 304 MET A CA 1
ATOM 2423 C C . MET A 1 304 ? -5.052 -7.684 -12.937 1.00 94.25 304 MET A C 1
ATOM 2425 O O . MET A 1 304 ? -4.636 -7.289 -14.021 1.00 94.25 304 MET A O 1
ATOM 2429 N N . LEU A 1 305 ? -4.566 -7.270 -11.774 1.00 96.00 305 LEU A N 1
ATOM 2430 C CA . LEU A 1 305 ? -3.368 -6.462 -11.612 1.00 96.00 305 LEU A CA 1
ATOM 2431 C C . LEU A 1 305 ? -2.262 -7.346 -11.057 1.00 96.00 305 LEU A C 1
ATOM 2433 O O . LEU A 1 305 ? -2.461 -8.081 -10.086 1.00 96.00 305 LEU A O 1
ATOM 2437 N N . TYR A 1 306 ? -1.095 -7.254 -11.671 1.00 95.25 306 TYR A N 1
ATOM 2438 C CA . TYR A 1 306 ? 0.125 -7.876 -11.202 1.00 95.25 306 TYR A CA 1
ATOM 2439 C C . TYR A 1 306 ? 1.162 -6.785 -10.980 1.00 95.25 306 TYR A C 1
ATOM 2441 O O . TYR A 1 306 ? 1.546 -6.069 -11.904 1.00 95.25 306 TYR A O 1
ATOM 2449 N N . PHE A 1 307 ? 1.624 -6.686 -9.746 1.00 96.69 307 PHE A N 1
ATOM 2450 C CA . PHE A 1 307 ? 2.709 -5.815 -9.347 1.00 96.69 307 PHE A CA 1
ATOM 2451 C C . PHE A 1 307 ? 3.818 -6.664 -8.736 1.00 96.69 307 PHE A C 1
ATOM 2453 O O . PHE A 1 307 ? 3.560 -7.528 -7.899 1.00 96.69 307 PHE A O 1
ATOM 2460 N N . ALA A 1 308 ? 5.058 -6.428 -9.133 1.00 95.25 308 ALA A N 1
ATOM 2461 C CA . ALA A 1 308 ? 6.222 -7.043 -8.526 1.00 95.25 308 ALA A CA 1
ATOM 2462 C C . ALA A 1 308 ? 7.288 -5.987 -8.257 1.00 95.25 308 ALA A C 1
ATOM 2464 O O . ALA A 1 308 ? 7.542 -5.130 -9.095 1.00 95.25 308 ALA A O 1
ATOM 2465 N N . ALA A 1 309 ? 7.914 -6.081 -7.093 1.00 94.94 309 ALA A N 1
ATOM 2466 C CA . ALA A 1 309 ? 9.052 -5.275 -6.699 1.00 94.94 309 ALA A CA 1
ATOM 2467 C C . ALA A 1 309 ? 10.178 -6.213 -6.262 1.00 94.94 309 ALA A C 1
ATOM 2469 O O . ALA A 1 309 ? 9.960 -7.113 -5.445 1.00 94.94 309 ALA A O 1
ATOM 2470 N N . SER A 1 310 ? 11.377 -6.016 -6.789 1.00 92.50 310 SER A N 1
ATOM 2471 C CA . SER A 1 310 ? 12.573 -6.753 -6.384 1.00 92.50 310 SER A CA 1
ATOM 2472 C C . SER A 1 310 ? 13.774 -5.833 -6.346 1.00 92.50 310 SER A C 1
ATOM 2474 O O . SER A 1 310 ? 13.876 -4.932 -7.162 1.00 92.50 310 SER A O 1
ATOM 2476 N N . ILE A 1 311 ? 14.701 -6.058 -5.422 1.00 87.06 311 ILE A N 1
ATOM 2477 C CA . ILE A 1 311 ? 15.946 -5.285 -5.373 1.00 87.06 311 ILE A CA 1
ATOM 2478 C C . ILE A 1 311 ? 17.063 -6.186 -5.881 1.00 87.06 311 ILE A C 1
ATOM 2480 O O . ILE A 1 311 ? 17.450 -7.132 -5.198 1.00 87.06 311 ILE A O 1
ATOM 2484 N N . SER A 1 312 ? 17.548 -5.912 -7.089 1.00 83.81 312 SER A N 1
ATOM 2485 C CA . SER A 1 312 ? 18.706 -6.592 -7.662 1.00 83.81 312 SER A CA 1
ATOM 2486 C C . SER A 1 312 ? 19.985 -5.880 -7.229 1.00 83.81 312 SER A C 1
ATOM 2488 O O . SER A 1 312 ? 20.038 -4.652 -7.192 1.00 83.81 312 SER A O 1
ATOM 2490 N N . GLU A 1 313 ? 21.032 -6.640 -6.910 1.00 76.81 313 GLU A N 1
ATOM 2491 C CA . GLU A 1 313 ? 22.309 -6.063 -6.473 1.00 76.81 313 GLU A CA 1
ATOM 2492 C C . GLU A 1 313 ? 22.977 -5.222 -7.567 1.00 76.81 313 GLU A C 1
ATOM 2494 O O . GLU A 1 313 ? 23.609 -4.217 -7.251 1.00 76.81 313 GLU A O 1
ATOM 2499 N N . MET A 1 314 ? 22.811 -5.609 -8.837 1.00 81.50 314 MET A N 1
ATOM 2500 C CA . MET A 1 314 ? 23.439 -4.916 -9.970 1.00 81.50 314 MET A CA 1
ATOM 2501 C C . MET A 1 314 ? 22.548 -3.842 -10.596 1.00 81.50 314 MET A C 1
ATOM 2503 O O . MET A 1 314 ? 23.059 -2.835 -11.065 1.00 81.50 314 MET A O 1
ATOM 2507 N N . ASN A 1 315 ? 21.226 -4.043 -10.584 1.00 79.38 315 ASN A N 1
ATOM 2508 C CA . ASN A 1 315 ? 20.285 -3.206 -11.342 1.00 79.38 315 ASN A CA 1
ATOM 2509 C C . ASN A 1 315 ? 19.414 -2.307 -10.451 1.00 79.38 315 ASN A C 1
ATOM 2511 O O . ASN A 1 315 ? 18.489 -1.669 -10.944 1.00 79.38 315 ASN A O 1
ATOM 2515 N N . GLY A 1 316 ? 19.661 -2.297 -9.137 1.00 87.44 316 GLY A N 1
ATOM 2516 C CA . GLY A 1 316 ? 18.866 -1.522 -8.192 1.00 87.44 316 GLY A CA 1
ATOM 2517 C C . GLY A 1 316 ? 17.444 -2.073 -7.994 1.00 87.44 316 GLY A C 1
ATOM 2518 O O . GLY A 1 316 ? 17.190 -3.266 -8.206 1.00 87.44 316 GLY A O 1
ATOM 2519 N N . PRO A 1 317 ? 16.512 -1.238 -7.500 1.00 89.31 317 PRO A N 1
ATOM 2520 C CA . PRO A 1 317 ? 15.115 -1.617 -7.345 1.00 89.31 317 PRO A CA 1
ATOM 2521 C C . PRO A 1 317 ? 14.427 -1.718 -8.714 1.00 89.31 317 PRO A C 1
ATOM 2523 O O . PRO A 1 317 ? 14.373 -0.763 -9.483 1.00 89.31 317 PRO A O 1
ATOM 2526 N N . GLU A 1 318 ? 13.868 -2.887 -8.995 1.00 92.31 318 GLU A N 1
ATOM 2527 C CA . GLU A 1 318 ? 13.087 -3.188 -10.186 1.00 92.31 318 GLU A CA 1
ATOM 2528 C C . GLU A 1 318 ? 11.609 -3.294 -9.814 1.00 92.31 318 GLU A C 1
ATOM 2530 O O . GLU A 1 318 ? 11.221 -4.088 -8.951 1.00 92.31 318 GLU A O 1
ATOM 2535 N N . PHE A 1 319 ? 10.783 -2.502 -10.497 1.00 94.19 319 PHE A N 1
ATOM 2536 C CA . PHE A 1 319 ? 9.333 -2.529 -10.363 1.00 94.19 319 PHE A CA 1
ATOM 2537 C C . PHE A 1 319 ? 8.711 -2.976 -11.683 1.00 94.19 319 PHE A C 1
ATOM 2539 O O . PHE A 1 319 ? 8.978 -2.415 -12.745 1.00 94.19 319 PHE A O 1
ATOM 2546 N N . THR A 1 320 ? 7.863 -3.995 -11.617 1.00 94.12 320 THR A N 1
ATOM 2547 C CA . THR A 1 320 ? 7.093 -4.496 -12.753 1.00 94.12 320 THR A CA 1
ATOM 2548 C C . THR A 1 320 ? 5.617 -4.340 -12.449 1.00 94.12 320 THR A C 1
ATOM 2550 O O . THR A 1 320 ? 5.106 -4.951 -11.511 1.00 94.12 320 THR A O 1
ATOM 2553 N N . PHE A 1 321 ? 4.921 -3.558 -13.266 1.00 95.94 321 PHE A N 1
ATOM 2554 C CA . PHE A 1 321 ? 3.470 -3.454 -13.233 1.00 95.94 321 PHE A CA 1
ATOM 2555 C C . PHE A 1 321 ? 2.898 -3.987 -14.544 1.00 95.94 321 PHE A C 1
ATOM 2557 O O . PHE A 1 321 ? 3.336 -3.605 -15.627 1.00 95.94 321 PHE A O 1
ATOM 2564 N N . SER A 1 322 ? 1.935 -4.899 -14.450 1.00 93.81 322 SER A N 1
ATOM 2565 C CA . SER A 1 322 ? 1.283 -5.494 -15.616 1.00 93.81 322 SER A CA 1
ATOM 2566 C C . SER A 1 322 ? -0.184 -5.791 -15.331 1.00 93.81 322 SER A C 1
ATOM 2568 O O . SER A 1 322 ? -0.571 -6.091 -14.199 1.00 93.81 322 SER A O 1
ATOM 2570 N N . ILE A 1 323 ? -1.001 -5.720 -16.378 1.00 96.00 323 ILE A N 1
ATOM 2571 C CA . ILE A 1 323 ? -2.438 -5.993 -16.327 1.00 96.00 323 ILE A CA 1
ATOM 2572 C C . ILE A 1 323 ? -2.701 -7.214 -17.215 1.00 96.00 323 ILE A C 1
ATOM 2574 O O . ILE A 1 323 ? -3.083 -7.052 -18.374 1.00 96.00 323 ILE A O 1
ATOM 2578 N N . PRO A 1 324 ? -2.436 -8.442 -16.732 1.00 95.44 324 PRO A N 1
ATOM 2579 C CA . PRO A 1 324 ? -2.544 -9.623 -17.573 1.00 95.44 324 PRO A CA 1
ATOM 2580 C C . PRO A 1 324 ? -3.990 -9.874 -18.009 1.00 95.44 324 PRO A C 1
ATOM 2582 O O . PRO A 1 324 ? -4.954 -9.629 -17.269 1.00 95.44 324 PRO A O 1
ATOM 2585 N N . ARG A 1 325 ? -4.141 -10.414 -19.219 1.00 94.81 325 ARG A N 1
ATOM 2586 C CA . ARG A 1 325 ? -5.432 -10.851 -19.742 1.00 94.81 325 ARG A CA 1
ATOM 2587 C C . ARG A 1 325 ? -5.926 -12.065 -18.957 1.00 94.81 325 ARG A C 1
ATOM 2589 O O . ARG A 1 325 ? -5.265 -13.098 -18.865 1.00 94.81 325 ARG A O 1
ATOM 2596 N N . THR A 1 326 ? -7.121 -11.936 -18.398 1.00 94.88 326 THR A N 1
ATOM 2597 C CA . THR A 1 326 ? -7.813 -13.006 -17.684 1.00 94.88 326 THR A CA 1
ATOM 2598 C C . THR A 1 326 ? -8.581 -13.876 -18.674 1.00 94.88 326 THR A C 1
ATOM 2600 O O . THR A 1 326 ? -9.353 -13.389 -19.501 1.00 94.88 326 THR A O 1
ATOM 2603 N N . VAL A 1 327 ? -8.383 -15.185 -18.584 1.00 96.00 327 VAL A N 1
ATOM 2604 C CA . VAL A 1 327 ? -9.051 -16.185 -19.426 1.00 96.00 327 VAL A CA 1
ATOM 2605 C C . VAL A 1 327 ? -9.760 -17.224 -18.561 1.00 96.00 327 VAL A C 1
ATOM 2607 O O . VAL A 1 327 ? -9.400 -17.459 -17.402 1.00 96.00 327 VAL A O 1
ATOM 2610 N N . SER A 1 328 ? -10.806 -17.839 -19.118 1.00 95.12 328 SER A N 1
ATOM 2611 C CA . SER A 1 328 ? -11.533 -18.925 -18.453 1.00 95.12 328 SER A CA 1
ATOM 2612 C C . SER A 1 328 ? -10.579 -20.082 -18.117 1.00 95.12 328 SER A C 1
ATOM 2614 O O . SER A 1 328 ? -9.733 -20.415 -18.949 1.00 95.12 328 SER A O 1
ATOM 2616 N N . PRO A 1 329 ? -10.707 -20.743 -16.951 1.00 94.69 329 PRO A N 1
ATOM 2617 C CA . PRO A 1 329 ? -9.874 -21.897 -16.606 1.00 94.69 329 PRO A CA 1
ATOM 2618 C C . PRO A 1 329 ? -10.045 -23.074 -17.579 1.00 94.69 329 PRO A C 1
ATOM 2620 O O . PRO A 1 329 ? -9.145 -23.899 -17.687 1.00 94.69 329 PRO A O 1
ATOM 2623 N N . ASN A 1 330 ? -11.160 -23.116 -18.317 1.00 96.19 330 ASN A N 1
ATOM 2624 C CA . ASN A 1 330 ? -11.443 -24.121 -19.345 1.00 96.19 330 ASN A CA 1
ATOM 2625 C C . ASN A 1 330 ? -10.949 -23.702 -20.741 1.00 96.19 330 ASN A C 1
ATOM 2627 O O . ASN A 1 330 ? -11.303 -24.333 -21.734 1.00 96.19 330 ASN A O 1
ATOM 2631 N N . ALA A 1 331 ? -10.186 -22.610 -20.853 1.00 97.25 331 ALA A N 1
ATOM 2632 C CA . ALA A 1 331 ? -9.624 -22.197 -22.130 1.00 97.25 331 ALA A CA 1
ATOM 2633 C C . ALA A 1 331 ? -8.676 -23.276 -22.676 1.00 97.25 331 ALA A C 1
ATOM 2635 O O . ALA A 1 331 ? -7.877 -23.864 -21.942 1.00 97.25 331 ALA A O 1
ATOM 2636 N N . ILE A 1 332 ? -8.746 -23.491 -23.991 1.00 97.81 332 ILE A N 1
ATOM 2637 C CA . ILE A 1 332 ? -8.050 -24.578 -24.691 1.00 97.81 332 ILE A CA 1
ATOM 2638 C C . ILE A 1 332 ? -6.530 -24.522 -24.442 1.00 97.81 332 ILE A C 1
ATOM 2640 O O . ILE A 1 332 ? -5.900 -25.565 -24.263 1.00 97.81 332 ILE A O 1
ATOM 2644 N N . ILE A 1 333 ? -5.950 -23.322 -24.308 1.00 97.75 333 ILE A N 1
ATOM 2645 C CA . ILE A 1 333 ? -4.525 -23.146 -23.989 1.00 97.75 333 ILE A CA 1
ATOM 2646 C C . ILE A 1 333 ? -4.094 -23.891 -22.718 1.00 97.75 333 ILE A C 1
ATOM 2648 O O . ILE A 1 333 ? -3.031 -24.511 -22.710 1.00 97.75 333 ILE A O 1
ATOM 2652 N N . PHE A 1 334 ? -4.904 -23.885 -21.654 1.00 97.19 334 PHE A N 1
ATOM 2653 C CA . PHE A 1 334 ? -4.548 -24.585 -20.419 1.00 97.19 334 PHE A CA 1
ATOM 2654 C C . PHE A 1 334 ? -4.629 -26.097 -20.597 1.00 97.19 334 PHE A C 1
ATOM 2656 O O . PHE A 1 334 ? -3.769 -26.807 -20.085 1.00 97.19 334 PHE A O 1
ATOM 2663 N N . SER A 1 335 ? -5.604 -26.590 -21.367 1.00 96.50 335 SER A N 1
ATOM 2664 C CA . SER A 1 335 ? -5.714 -28.020 -21.671 1.00 96.50 335 SER A CA 1
ATOM 2665 C C . SER A 1 335 ? -4.511 -28.529 -22.474 1.00 96.50 335 SER A C 1
ATOM 2667 O O . SER A 1 335 ? -3.908 -29.535 -22.098 1.00 96.50 335 SER A O 1
ATOM 2669 N N . TYR A 1 336 ? -4.068 -27.785 -23.493 1.00 97.31 336 TYR A N 1
ATOM 2670 C CA . TYR A 1 336 ? -2.865 -28.127 -24.253 1.00 97.31 336 TYR A CA 1
ATOM 2671 C C . TYR A 1 336 ? -1.590 -27.988 -23.421 1.00 97.31 336 TYR A C 1
ATOM 2673 O O . TYR A 1 336 ? -0.689 -28.814 -23.552 1.00 97.31 336 TYR A O 1
ATOM 2681 N N . ALA A 1 337 ? -1.524 -27.013 -22.508 1.00 96.50 337 ALA A N 1
ATOM 2682 C CA . ALA A 1 337 ? -0.401 -26.873 -21.584 1.00 96.50 337 ALA A CA 1
ATOM 2683 C C . ALA A 1 337 ? -0.299 -28.047 -20.597 1.00 96.50 337 ALA A C 1
ATOM 2685 O O . ALA A 1 337 ? 0.809 -28.474 -20.280 1.00 96.50 337 ALA A O 1
ATOM 2686 N N . VAL A 1 338 ? -1.430 -28.596 -20.138 1.00 95.81 338 VAL A N 1
ATOM 2687 C CA . VAL A 1 338 ? -1.461 -29.813 -19.308 1.00 95.81 338 VAL A CA 1
ATOM 2688 C C . VAL A 1 338 ? -0.987 -31.031 -20.099 1.00 95.81 338 VAL A C 1
ATOM 2690 O O . VAL A 1 338 ? -0.212 -31.818 -19.563 1.00 95.81 338 VAL A O 1
ATOM 2693 N N . GLN A 1 339 ? -1.431 -31.169 -21.353 1.00 95.50 339 GLN A N 1
ATOM 2694 C CA . GLN A 1 339 ? -1.063 -32.274 -22.249 1.00 95.50 339 GLN A CA 1
ATOM 2695 C C . GLN A 1 339 ? 0.378 -32.176 -22.772 1.00 95.50 339 GLN A C 1
ATOM 2697 O O . GLN A 1 339 ? 0.919 -33.160 -23.263 1.00 95.50 339 GLN A O 1
ATOM 2702 N N . GLY A 1 340 ? 0.996 -30.994 -22.704 1.00 94.75 340 GLY A N 1
ATOM 2703 C CA . GLY A 1 340 ? 2.292 -30.736 -23.328 1.00 94.75 340 GLY A CA 1
ATOM 2704 C C . GLY A 1 340 ? 2.233 -30.657 -24.858 1.00 94.75 340 GLY A C 1
ATOM 2705 O O . GLY A 1 340 ? 3.263 -30.821 -25.507 1.00 94.75 340 GLY A O 1
ATOM 2706 N N . ASN A 1 341 ? 1.057 -30.404 -25.448 1.00 96.19 341 ASN A N 1
ATOM 2707 C CA . ASN A 1 341 ? 0.899 -30.297 -26.899 1.00 96.19 341 ASN A CA 1
ATOM 2708 C C . ASN A 1 341 ? 1.385 -28.924 -27.397 1.00 96.19 341 ASN A C 1
ATOM 2710 O O . ASN A 1 341 ? 0.621 -27.960 -27.484 1.00 96.19 341 ASN A O 1
ATOM 2714 N N . MET A 1 342 ? 2.683 -28.835 -27.685 1.00 94.69 342 MET A N 1
ATOM 2715 C CA . MET A 1 342 ? 3.347 -27.590 -28.077 1.00 94.69 342 MET A CA 1
ATOM 2716 C C . MET A 1 342 ? 2.889 -27.058 -29.435 1.00 94.69 342 MET A C 1
ATOM 2718 O O . MET A 1 342 ? 2.720 -25.849 -29.570 1.00 94.69 342 MET A O 1
ATOM 2722 N N . GLU A 1 343 ? 2.645 -27.938 -30.406 1.00 97.38 343 GLU A N 1
ATOM 2723 C CA . GLU A 1 343 ? 2.208 -27.564 -31.760 1.00 97.38 343 GLU A CA 1
ATOM 2724 C C . GLU A 1 343 ? 0.890 -26.790 -31.714 1.00 97.38 343 GLU A C 1
ATOM 2726 O O . GLU A 1 343 ? 0.744 -25.725 -32.314 1.00 97.38 343 GLU A O 1
ATOM 2731 N N . ARG A 1 344 ? -0.058 -27.269 -30.904 1.00 97.88 344 ARG A N 1
ATOM 2732 C CA . ARG A 1 344 ? -1.352 -26.609 -30.737 1.00 97.88 344 ARG A CA 1
ATOM 2733 C C . ARG A 1 344 ? -1.264 -25.298 -29.962 1.00 97.88 344 ARG A C 1
ATOM 2735 O O . ARG A 1 344 ? -2.008 -24.366 -30.253 1.00 97.88 344 ARG A O 1
ATOM 2742 N N . ILE A 1 345 ? -0.363 -25.193 -28.983 1.00 97.12 345 ILE A N 1
ATOM 2743 C CA . ILE A 1 345 ? -0.121 -23.923 -28.276 1.00 97.12 345 ILE A CA 1
ATOM 2744 C C . ILE A 1 345 ? 0.463 -22.885 -29.239 1.00 97.12 345 ILE A C 1
ATOM 2746 O O . ILE A 1 345 ? 0.026 -21.736 -29.229 1.00 97.12 345 ILE A O 1
ATOM 2750 N N . GLN A 1 346 ? 1.407 -23.290 -30.093 1.00 96.44 346 GLN A N 1
ATOM 2751 C CA . GLN A 1 346 ? 1.959 -22.426 -31.136 1.00 96.44 346 GLN A CA 1
ATOM 2752 C C . GLN A 1 346 ? 0.865 -21.970 -32.103 1.00 96.44 346 GLN A C 1
ATOM 2754 O O . GLN A 1 346 ? 0.739 -20.773 -32.334 1.00 96.44 346 GLN A O 1
ATOM 2759 N N . GLU A 1 347 ? 0.011 -22.883 -32.575 1.00 97.94 347 GLU A N 1
ATOM 2760 C CA . GLU A 1 347 ? -1.137 -22.554 -33.429 1.00 97.94 347 GLU A CA 1
ATOM 2761 C C . GLU A 1 347 ? -2.055 -21.500 -32.777 1.00 97.94 347 GLU A C 1
ATOM 2763 O O . GLU A 1 347 ? -2.461 -20.537 -33.432 1.00 97.94 347 GLU A O 1
ATOM 2768 N N . LEU A 1 348 ? -2.345 -21.628 -31.474 1.00 97.94 348 LEU A N 1
ATOM 2769 C CA . LEU A 1 348 ? -3.142 -20.645 -30.729 1.00 97.94 348 LEU A CA 1
ATOM 2770 C C . LEU A 1 348 ? -2.462 -19.269 -30.642 1.00 97.94 348 LEU A C 1
ATOM 2772 O O . LEU A 1 348 ? -3.157 -18.255 -30.741 1.00 97.94 348 LEU A O 1
ATOM 2776 N N . PHE A 1 349 ? -1.138 -19.222 -30.471 1.00 97.00 349 PHE A N 1
ATOM 2777 C CA . PHE A 1 349 ? -0.369 -17.973 -30.441 1.00 97.00 349 PHE A CA 1
ATOM 2778 C C . PHE A 1 349 ? -0.279 -17.319 -31.820 1.00 97.00 349 PHE A C 1
ATOM 2780 O O . PHE A 1 349 ? -0.546 -16.126 -31.936 1.00 97.00 349 PHE A O 1
ATOM 2787 N N . THR A 1 350 ? -0.004 -18.086 -32.878 1.00 97.19 350 THR A N 1
ATOM 2788 C CA . THR A 1 350 ? 0.038 -17.582 -34.260 1.00 97.19 350 THR A CA 1
ATOM 2789 C C . THR A 1 350 ? -1.312 -17.014 -34.691 1.00 97.19 350 THR A C 1
ATOM 2791 O O . THR A 1 350 ? -1.364 -16.007 -35.391 1.00 97.19 350 THR A O 1
ATOM 2794 N N . ARG A 1 351 ? -2.419 -17.614 -34.237 1.00 97.81 351 ARG A N 1
ATOM 2795 C CA . ARG A 1 351 ? -3.779 -17.116 -34.501 1.00 97.81 351 ARG A CA 1
ATOM 2796 C C . ARG A 1 351 ? -4.222 -15.973 -33.581 1.00 97.81 351 ARG A C 1
ATOM 2798 O O . ARG A 1 351 ? -5.338 -15.486 -33.739 1.00 97.81 351 ARG A O 1
ATOM 2805 N N . GLY A 1 352 ? -3.413 -15.573 -32.596 1.00 96.31 352 GLY A N 1
ATOM 2806 C CA . GLY A 1 352 ? -3.782 -14.550 -31.608 1.00 96.31 352 GLY A CA 1
ATOM 2807 C C . GLY A 1 352 ? -4.963 -14.942 -30.707 1.00 96.31 352 GLY A C 1
ATOM 2808 O O . GLY A 1 352 ? -5.604 -14.082 -30.101 1.00 96.31 352 GLY A O 1
ATOM 2809 N N . LEU A 1 353 ? -5.283 -16.239 -30.620 1.00 97.31 353 LEU A N 1
ATOM 2810 C CA . LEU A 1 353 ? -6.369 -16.753 -29.779 1.00 97.31 353 LEU A CA 1
ATOM 2811 C C . LEU A 1 353 ? -5.952 -16.880 -28.314 1.00 97.31 353 LEU A C 1
ATOM 2813 O O . LEU A 1 353 ? -6.812 -16.890 -27.432 1.00 97.31 353 LEU A O 1
ATOM 2817 N N . ALA A 1 354 ? -4.648 -16.953 -28.060 1.00 97.38 354 ALA A N 1
ATOM 2818 C CA . ALA A 1 354 ? -4.079 -16.974 -26.727 1.00 97.38 354 ALA A CA 1
ATOM 2819 C C . ALA A 1 354 ? -2.800 -16.130 -26.656 1.00 97.38 354 ALA A C 1
ATOM 2821 O O . ALA A 1 354 ? -2.186 -15.826 -27.677 1.00 97.38 354 ALA A O 1
ATOM 2822 N N . SER A 1 355 ? -2.397 -15.777 -25.440 1.00 96.00 355 SER A N 1
ATOM 2823 C CA . SER A 1 355 ? -1.152 -15.075 -25.128 1.00 96.00 355 SER A CA 1
ATOM 2824 C C . SER A 1 355 ? -0.324 -15.876 -24.115 1.00 96.00 355 SER A C 1
ATOM 2826 O O . SER A 1 355 ? -0.893 -16.509 -23.220 1.00 96.00 355 SER A O 1
ATOM 2828 N N . PRO A 1 356 ? 1.022 -15.842 -24.178 1.00 95.31 356 PRO A N 1
ATOM 2829 C CA . PRO A 1 356 ? 1.881 -16.423 -23.141 1.00 95.31 356 PRO A CA 1
ATOM 2830 C C . PRO A 1 356 ? 1.609 -15.866 -21.734 1.00 95.31 356 PRO A C 1
ATOM 2832 O O . PRO A 1 356 ? 1.889 -16.531 -20.732 1.00 95.31 356 PRO A O 1
ATOM 2835 N N . TYR A 1 357 ? 1.058 -14.651 -21.666 1.00 94.31 357 TYR A N 1
ATOM 2836 C CA . TYR A 1 357 ? 0.741 -13.925 -20.437 1.00 94.31 357 TYR A CA 1
ATOM 2837 C C . TYR A 1 357 ? -0.704 -14.118 -19.966 1.00 94.31 357 TYR A C 1
ATOM 2839 O O . TYR A 1 357 ? -1.101 -13.524 -18.962 1.00 94.31 357 TYR A O 1
ATOM 2847 N N . ASP A 1 358 ? -1.485 -14.954 -20.653 1.00 95.88 358 ASP A N 1
ATOM 2848 C CA . ASP A 1 358 ? -2.844 -15.282 -20.242 1.00 95.88 358 ASP A CA 1
ATOM 2849 C C . ASP A 1 358 ? -2.842 -15.974 -18.871 1.00 95.88 358 ASP A C 1
ATOM 2851 O O . ASP A 1 358 ? -2.131 -16.959 -18.636 1.00 95.88 358 ASP A O 1
ATOM 2855 N N . VAL A 1 359 ? -3.669 -15.461 -17.958 1.00 95.38 359 VAL A N 1
ATOM 2856 C CA . VAL A 1 359 ? -3.822 -15.974 -16.591 1.00 95.38 359 VAL A CA 1
ATOM 2857 C C . VAL A 1 359 ? -5.213 -16.561 -16.381 1.00 95.38 359 VAL A C 1
ATOM 2859 O O . VAL A 1 359 ? -6.230 -15.958 -16.731 1.00 95.38 359 VAL A O 1
ATOM 2862 N N . ALA A 1 360 ? -5.277 -17.745 -15.772 1.00 94.81 360 ALA A N 1
ATOM 2863 C CA . ALA A 1 360 ? -6.542 -18.387 -15.444 1.00 94.81 360 ALA A CA 1
ATOM 2864 C C . ALA A 1 360 ? -7.281 -17.599 -14.352 1.00 94.81 360 ALA A C 1
ATOM 2866 O O . ALA A 1 360 ? -6.723 -17.291 -13.294 1.00 94.81 360 ALA A O 1
ATOM 2867 N N . SER A 1 361 ? -8.563 -17.312 -14.572 1.00 91.12 361 SER A N 1
ATOM 2868 C CA . SER A 1 361 ? -9.373 -16.476 -13.675 1.00 91.12 361 SER A CA 1
ATOM 2869 C C . SER A 1 361 ? -9.606 -17.070 -12.279 1.00 91.12 361 SER A C 1
ATOM 2871 O O . SER A 1 361 ? -10.005 -16.355 -11.365 1.00 91.12 361 SER A O 1
ATOM 2873 N N . ASN A 1 362 ? -9.373 -18.366 -12.069 1.00 88.94 362 ASN A N 1
ATOM 2874 C CA . ASN A 1 362 ? -9.607 -19.010 -10.776 1.00 88.94 362 ASN A CA 1
ATOM 2875 C C . ASN A 1 362 ? -8.405 -18.931 -9.821 1.00 88.94 362 ASN A C 1
ATOM 2877 O O . ASN A 1 362 ? -8.606 -18.867 -8.610 1.00 88.94 362 ASN A O 1
ATOM 2881 N N . ASN A 1 363 ? -7.176 -18.961 -10.334 1.00 87.56 363 ASN A N 1
ATOM 2882 C CA . ASN A 1 363 ? -5.962 -19.108 -9.527 1.00 87.56 363 ASN A CA 1
ATOM 2883 C C . ASN A 1 363 ? -4.817 -18.170 -9.947 1.00 87.56 363 ASN A C 1
ATOM 2885 O O . ASN A 1 363 ? -3.762 -18.205 -9.315 1.00 87.56 363 ASN A O 1
ATOM 2889 N N . GLY A 1 364 ? -5.000 -17.361 -10.997 1.00 90.00 364 GLY A N 1
ATOM 2890 C CA . GLY A 1 364 ? -3.980 -16.451 -11.517 1.00 90.00 364 GLY A CA 1
ATOM 2891 C C . GLY A 1 364 ? -2.767 -17.152 -12.134 1.00 90.00 364 GLY A C 1
ATOM 2892 O O . GLY A 1 364 ? -1.722 -16.526 -12.291 1.00 90.00 364 GLY A O 1
ATOM 2893 N N . ARG A 1 365 ? -2.850 -18.454 -12.438 1.00 92.31 365 ARG A N 1
ATOM 2894 C CA . ARG A 1 365 ? -1.745 -19.215 -13.034 1.00 92.31 365 ARG A CA 1
ATOM 2895 C C . ARG A 1 365 ? -1.738 -19.038 -14.546 1.00 92.31 365 ARG A C 1
ATOM 2897 O O . ARG A 1 365 ? -2.782 -19.107 -15.188 1.00 92.31 365 ARG A O 1
ATOM 2904 N N . THR A 1 366 ? -0.545 -18.866 -15.103 1.00 95.00 366 THR A N 1
ATOM 2905 C CA . THR A 1 366 ? -0.332 -18.886 -16.556 1.00 95.00 366 THR A CA 1
ATOM 2906 C C . THR A 1 366 ? -0.246 -20.318 -17.083 1.00 95.00 366 THR A C 1
ATOM 2908 O O . THR A 1 366 ? -0.029 -21.260 -16.313 1.00 95.00 366 THR A O 1
ATOM 2911 N N . ALA A 1 367 ? -0.353 -20.486 -18.403 1.00 95.81 367 ALA A N 1
ATOM 2912 C CA . ALA A 1 367 ? -0.202 -21.782 -19.068 1.00 95.81 367 ALA A CA 1
ATOM 2913 C C . ALA A 1 367 ? 1.116 -22.490 -18.688 1.00 95.81 367 ALA A C 1
ATOM 2915 O O . ALA A 1 367 ? 1.118 -23.684 -18.389 1.00 95.81 367 ALA A O 1
ATOM 2916 N N . LEU A 1 368 ? 2.215 -21.732 -18.581 1.00 94.62 368 LEU A N 1
ATOM 2917 C CA . LEU A 1 368 ? 3.522 -22.247 -18.159 1.00 94.62 368 LEU A CA 1
ATOM 2918 C C . LEU A 1 368 ? 3.520 -22.790 -16.722 1.00 94.62 368 LEU A C 1
ATOM 2920 O O . LEU A 1 368 ? 4.160 -23.797 -16.432 1.00 94.62 368 LEU A O 1
ATOM 2924 N N . HIS A 1 369 ? 2.812 -22.136 -15.800 1.00 92.00 369 HIS A N 1
ATOM 2925 C CA . HIS A 1 369 ? 2.712 -22.643 -14.433 1.00 92.00 369 HIS A CA 1
ATOM 2926 C C . HIS A 1 369 ? 1.953 -23.969 -14.401 1.00 92.00 369 HIS A C 1
ATOM 2928 O O . HIS A 1 369 ? 2.346 -24.880 -13.678 1.00 92.00 369 HIS A O 1
ATOM 2934 N N . VAL A 1 370 ? 0.876 -24.087 -15.180 1.00 93.31 370 VAL A N 1
ATOM 2935 C CA . VAL A 1 370 ? 0.055 -25.302 -15.236 1.00 93.31 370 VAL A CA 1
ATOM 2936 C C . VAL A 1 370 ? 0.851 -26.485 -15.801 1.00 93.31 370 VAL A C 1
ATOM 2938 O O . VAL A 1 370 ? 0.818 -27.560 -15.203 1.00 93.31 370 VAL A O 1
ATOM 2941 N N . SER A 1 371 ? 1.644 -26.285 -16.860 1.00 93.25 371 SER A N 1
ATOM 2942 C CA . SER A 1 371 ? 2.457 -27.359 -17.454 1.00 93.25 371 SER A CA 1
ATOM 2943 C C . SER A 1 371 ? 3.524 -27.916 -16.497 1.00 93.25 371 SER A C 1
ATOM 2945 O O . SER A 1 371 ? 3.787 -29.120 -16.484 1.00 93.25 371 SER A O 1
ATOM 2947 N N . GLN A 1 372 ? 4.095 -27.077 -15.624 1.00 89.94 372 GLN A N 1
ATOM 2948 C CA . GLN A 1 372 ? 5.051 -27.520 -14.599 1.00 89.94 372 GLN A CA 1
ATOM 2949 C C . GLN A 1 372 ? 4.415 -28.408 -13.521 1.00 89.94 372 GLN A C 1
ATOM 2951 O O . GLN A 1 372 ? 5.084 -29.297 -12.990 1.00 89.94 372 GLN A O 1
ATOM 2956 N N . PHE A 1 373 ? 3.140 -28.185 -13.182 1.00 84.56 373 PHE A N 1
ATOM 2957 C CA . PHE A 1 373 ? 2.437 -29.006 -12.192 1.00 84.56 373 PHE A CA 1
ATOM 2958 C C . PHE A 1 373 ? 2.116 -30.403 -12.731 1.00 84.56 373 PHE A C 1
ATOM 2960 O O . PHE A 1 373 ? 2.299 -31.377 -12.001 1.00 84.56 373 PHE A O 1
ATOM 2967 N N . SER A 1 374 ? 1.712 -30.522 -13.999 1.00 78.19 374 SER A N 1
ATOM 2968 C CA . SER A 1 374 ? 1.371 -31.814 -14.614 1.00 78.19 374 SER A CA 1
ATOM 2969 C C . SER A 1 374 ? 2.545 -32.792 -14.619 1.00 78.19 374 SER A C 1
ATOM 2971 O O . SER A 1 374 ? 2.367 -33.984 -14.383 1.00 78.19 374 SER A O 1
ATOM 2973 N N . LYS A 1 375 ? 3.774 -32.293 -14.789 1.00 71.56 375 LYS A N 1
ATOM 2974 C CA . LYS A 1 375 ? 4.983 -33.125 -14.772 1.00 71.56 375 LYS A CA 1
ATOM 2975 C C . LYS A 1 375 ? 5.210 -33.904 -13.494 1.00 71.56 375 LYS A C 1
ATOM 2977 O O . LYS A 1 375 ? 5.640 -35.050 -13.552 1.00 71.56 375 LYS A O 1
ATOM 2982 N N . LYS A 1 376 ? 4.932 -33.283 -12.348 1.00 70.94 376 LYS A N 1
ATOM 2983 C CA . LYS A 1 376 ? 5.118 -33.942 -11.052 1.00 70.94 376 LYS A CA 1
ATOM 2984 C C . LYS A 1 376 ? 4.162 -35.118 -10.869 1.00 70.94 376 LYS A C 1
ATOM 2986 O O . LYS A 1 376 ? 4.486 -36.027 -10.120 1.00 70.94 376 LYS A O 1
ATOM 2991 N N . HIS A 1 377 ? 3.024 -35.098 -11.559 1.00 63.19 377 HIS A N 1
ATOM 2992 C CA . HIS A 1 377 ? 2.035 -36.169 -11.510 1.00 63.19 377 HIS A CA 1
ATOM 2993 C C . HIS A 1 377 ? 2.197 -37.212 -12.620 1.00 63.19 377 HIS A C 1
ATOM 2995 O O . HIS A 1 377 ? 1.752 -38.336 -12.431 1.00 63.19 377 HIS A O 1
ATOM 3001 N N . LEU A 1 378 ? 2.826 -36.865 -13.750 1.00 61.28 378 LEU A N 1
ATOM 3002 C CA . LEU A 1 378 ? 2.888 -37.734 -14.932 1.00 61.28 378 LEU A CA 1
ATOM 3003 C C . LEU A 1 378 ? 4.290 -38.275 -15.272 1.00 61.28 378 LEU A C 1
ATOM 3005 O O . LEU A 1 378 ? 4.418 -39.027 -16.226 1.00 61.28 378 LEU A O 1
ATOM 3009 N N . GLY A 1 379 ? 5.350 -37.913 -14.541 1.00 54.94 379 GLY A N 1
ATOM 3010 C CA . GLY A 1 379 ? 6.675 -38.540 -14.699 1.00 54.94 379 GLY A CA 1
ATOM 3011 C C . GLY A 1 379 ? 7.417 -38.260 -16.021 1.00 54.94 379 GLY A C 1
ATOM 3012 O O . GLY A 1 379 ? 8.429 -38.897 -16.289 1.00 54.94 379 GLY A O 1
ATOM 3013 N N . PHE A 1 380 ? 6.966 -37.309 -16.849 1.00 53.03 380 PHE A N 1
ATOM 3014 C CA . PHE A 1 380 ? 7.577 -37.028 -18.160 1.00 53.03 380 PHE A CA 1
ATOM 3015 C C . PHE A 1 380 ? 8.723 -35.993 -18.117 1.00 53.03 380 PHE A C 1
ATOM 3017 O O . PHE A 1 380 ? 8.572 -34.873 -17.618 1.00 53.03 380 PHE A O 1
ATOM 3024 N N . SER A 1 381 ? 9.861 -36.313 -18.743 1.00 52.84 381 SER A N 1
ATOM 3025 C CA . SER A 1 381 ? 11.121 -35.544 -18.668 1.00 52.84 381 SER A CA 1
ATOM 3026 C C . SER A 1 381 ? 11.265 -34.357 -19.648 1.00 52.84 381 SER A C 1
ATOM 3028 O O . SER A 1 381 ? 12.090 -33.478 -19.419 1.00 52.84 381 SER A O 1
ATOM 3030 N N . ASN A 1 382 ? 10.406 -34.167 -20.655 1.00 51.66 382 ASN A N 1
ATOM 3031 C CA . ASN A 1 382 ? 10.652 -33.189 -21.744 1.00 51.66 382 ASN A CA 1
ATOM 3032 C C . ASN A 1 382 ? 10.035 -31.780 -21.522 1.00 51.66 382 ASN A C 1
ATOM 3034 O O . ASN A 1 382 ? 8.897 -31.554 -21.897 1.00 51.66 382 ASN A O 1
ATOM 3038 N N . ILE A 1 383 ? 10.721 -30.818 -20.862 1.00 49.72 383 ILE A N 1
ATOM 3039 C CA . ILE A 1 383 ? 10.282 -29.376 -20.788 1.00 49.72 383 ILE A CA 1
ATOM 3040 C C . ILE A 1 383 ? 11.344 -28.374 -21.247 1.00 49.72 383 ILE A C 1
ATOM 3042 O O . ILE A 1 383 ? 11.044 -27.187 -21.373 1.00 49.72 383 ILE A O 1
ATOM 3046 N N . HIS A 1 384 ? 12.559 -28.808 -21.587 1.00 54.38 384 HIS A N 1
ATOM 3047 C CA . HIS A 1 384 ? 13.571 -27.869 -22.079 1.00 54.38 384 HIS A CA 1
ATOM 3048 C C . HIS A 1 384 ? 13.133 -27.086 -23.335 1.00 54.38 384 HIS A C 1
ATOM 3050 O O . HIS A 1 384 ? 13.684 -26.019 -23.588 1.00 54.38 384 HIS A O 1
ATOM 3056 N N . SER A 1 385 ? 12.077 -27.518 -24.041 1.00 54.97 385 SER A N 1
ATOM 3057 C CA . SER A 1 385 ? 11.571 -26.833 -25.232 1.00 54.97 385 SER A CA 1
ATOM 3058 C C . SER A 1 385 ? 10.662 -25.615 -24.980 1.00 54.97 385 SER A C 1
ATOM 3060 O O . SER A 1 385 ? 10.540 -24.812 -25.887 1.00 54.97 385 SER A O 1
ATOM 3062 N N . MET A 1 386 ? 10.074 -25.367 -23.795 1.00 52.81 386 MET A N 1
ATOM 3063 C CA . MET A 1 386 ? 9.170 -24.197 -23.621 1.00 52.81 386 MET A CA 1
ATOM 3064 C C . MET A 1 386 ? 9.899 -22.854 -23.412 1.00 52.81 386 MET A C 1
ATOM 3066 O O . MET A 1 386 ? 9.358 -21.798 -23.736 1.00 52.81 386 MET A O 1
ATOM 3070 N N . ARG A 1 387 ? 11.120 -22.872 -22.859 1.00 49.00 387 ARG A N 1
ATOM 3071 C CA . ARG A 1 387 ? 11.904 -21.656 -22.560 1.00 49.00 387 ARG A CA 1
ATOM 3072 C C . ARG A 1 387 ? 12.361 -20.857 -23.795 1.00 49.00 387 ARG A C 1
ATOM 3074 O O . ARG A 1 387 ? 12.233 -19.637 -23.730 1.00 49.00 387 ARG A O 1
ATOM 3081 N N . PRO A 1 388 ? 12.859 -21.461 -24.894 1.00 43.12 388 PRO A N 1
ATOM 3082 C CA . PRO A 1 388 ? 13.346 -20.682 -26.037 1.00 43.12 388 PRO A CA 1
ATOM 3083 C C . PRO A 1 388 ? 12.249 -19.903 -26.788 1.00 43.12 388 PRO A C 1
ATOM 3085 O O . PRO A 1 388 ? 12.538 -18.854 -27.355 1.00 43.12 388 PRO A O 1
ATOM 3088 N N . TYR A 1 389 ? 10.982 -20.336 -26.758 1.00 50.12 389 TYR A N 1
ATOM 3089 C CA . TYR A 1 389 ? 9.930 -19.713 -27.582 1.00 50.12 389 TYR A CA 1
ATOM 3090 C C . TYR A 1 389 ? 9.247 -18.493 -26.955 1.00 50.12 389 TYR A C 1
ATOM 3092 O O . TYR A 1 389 ? 8.742 -17.651 -27.693 1.00 50.12 389 TYR A O 1
ATOM 3100 N N . ILE A 1 390 ? 9.279 -18.335 -25.624 1.00 50.91 390 ILE A N 1
ATOM 3101 C CA . ILE A 1 390 ? 8.843 -17.078 -24.981 1.00 50.91 390 ILE A CA 1
ATOM 3102 C C . ILE A 1 390 ? 9.762 -15.928 -25.425 1.00 50.91 390 ILE A C 1
ATOM 3104 O O . ILE A 1 390 ? 9.301 -14.815 -25.662 1.00 50.91 390 ILE A O 1
ATOM 3108 N N . THR A 1 391 ? 11.048 -16.215 -25.628 1.00 44.53 391 THR A N 1
ATOM 3109 C CA . THR A 1 391 ? 12.021 -15.250 -26.150 1.00 44.53 391 THR A CA 1
ATOM 3110 C C . THR A 1 391 ? 11.761 -14.907 -27.624 1.00 44.53 391 THR A C 1
ATOM 3112 O O . THR A 1 391 ? 11.865 -13.743 -27.998 1.00 44.53 391 THR A O 1
ATOM 3115 N N . ILE A 1 392 ? 11.357 -15.880 -28.455 1.00 44.97 392 ILE A N 1
ATOM 3116 C CA . ILE A 1 392 ? 11.070 -15.666 -29.890 1.00 44.97 392 ILE A CA 1
ATOM 3117 C C . ILE A 1 392 ? 9.748 -14.905 -30.107 1.00 44.97 392 ILE A C 1
ATOM 3119 O O . ILE A 1 392 ? 9.683 -14.026 -30.966 1.00 44.97 392 ILE A O 1
ATOM 3123 N N . ALA A 1 393 ? 8.710 -15.169 -29.306 1.00 43.84 393 ALA A N 1
ATOM 3124 C CA . ALA A 1 393 ? 7.450 -14.420 -29.378 1.00 43.84 393 ALA A CA 1
ATOM 3125 C C . ALA A 1 393 ? 7.642 -12.923 -29.053 1.00 43.84 393 ALA A C 1
ATOM 3127 O O . ALA A 1 393 ? 7.026 -12.070 -29.691 1.00 43.84 393 ALA A O 1
ATOM 3128 N N . ASN A 1 394 ? 8.557 -12.601 -28.131 1.00 40.34 394 ASN A N 1
ATOM 3129 C CA . ASN A 1 394 ? 8.919 -11.218 -27.810 1.00 40.34 394 ASN A CA 1
ATOM 3130 C C . ASN A 1 394 ? 9.676 -10.511 -28.949 1.00 40.34 394 ASN A C 1
ATOM 3132 O O . ASN A 1 394 ? 9.522 -9.306 -29.109 1.00 40.34 394 ASN A O 1
ATOM 3136 N N . LEU A 1 395 ? 10.436 -11.241 -29.773 1.00 36.38 395 LEU A N 1
ATOM 3137 C CA . LEU A 1 395 ? 11.132 -10.676 -30.938 1.00 36.38 395 LEU A CA 1
ATOM 3138 C C . LEU A 1 395 ? 10.165 -10.327 -32.083 1.00 36.38 395 LEU A C 1
ATOM 3140 O O . LEU A 1 395 ? 10.327 -9.288 -32.722 1.00 36.38 395 LEU A O 1
ATOM 3144 N N . HIS A 1 396 ? 9.119 -11.129 -32.304 1.00 37.19 396 HIS A N 1
ATOM 3145 C CA . HIS A 1 396 ? 8.142 -10.887 -33.376 1.00 37.19 396 HIS A CA 1
ATOM 3146 C C . HIS A 1 396 ? 7.143 -9.749 -33.091 1.00 37.19 396 HIS A C 1
ATOM 3148 O O . HIS A 1 396 ? 6.609 -9.167 -34.034 1.00 37.19 396 HIS A O 1
ATOM 3154 N N . SER A 1 397 ? 6.918 -9.374 -31.825 1.00 36.22 397 SER A N 1
ATOM 3155 C CA . SER A 1 397 ? 6.054 -8.232 -31.470 1.00 36.22 397 SER A CA 1
ATOM 3156 C C . SER A 1 397 ? 6.642 -6.868 -31.874 1.00 36.22 397 SER A C 1
ATOM 3158 O O . SER A 1 397 ? 5.913 -5.880 -31.917 1.00 36.22 397 SER A O 1
ATOM 3160 N N . SER A 1 398 ? 7.939 -6.809 -32.189 1.00 35.03 398 SER A N 1
ATOM 3161 C CA . SER A 1 398 ? 8.690 -5.586 -32.520 1.00 35.03 398 SER A CA 1
ATOM 3162 C C . SER A 1 398 ? 8.472 -5.071 -33.952 1.00 35.03 398 SER A C 1
ATOM 3164 O O . SER A 1 398 ? 8.933 -3.982 -34.277 1.00 35.03 398 SER A O 1
ATOM 3166 N N . TYR A 1 399 ? 7.794 -5.834 -34.819 1.00 32.00 399 TYR A N 1
ATOM 3167 C CA . TYR A 1 399 ? 7.668 -5.536 -36.258 1.00 32.00 399 TYR A CA 1
ATOM 3168 C C . TYR A 1 399 ? 6.321 -4.922 -36.679 1.00 32.00 399 TYR A C 1
ATOM 3170 O O . TYR A 1 399 ? 5.995 -4.893 -37.865 1.00 32.00 399 TYR A O 1
ATOM 3178 N N . TRP A 1 400 ? 5.535 -4.388 -35.743 1.00 31.69 400 TRP A N 1
ATOM 3179 C CA . TRP A 1 400 ? 4.325 -3.633 -36.082 1.00 31.69 400 TRP A CA 1
ATOM 3180 C C . TRP A 1 400 ? 4.668 -2.163 -36.365 1.00 31.69 400 TRP A C 1
ATOM 3182 O O . TRP A 1 400 ? 4.778 -1.345 -35.455 1.00 31.69 400 TRP A O 1
ATOM 3192 N N . THR A 1 401 ? 4.838 -1.824 -37.644 1.00 31.69 401 THR A N 1
ATOM 3193 C CA . THR A 1 401 ? 4.888 -0.434 -38.126 1.00 31.69 401 THR A CA 1
ATOM 3194 C C . THR A 1 401 ? 3.470 0.163 -38.193 1.00 31.69 401 THR A C 1
ATOM 3196 O O . THR A 1 401 ? 2.543 -0.516 -38.639 1.00 31.69 401 THR A O 1
ATOM 3199 N N . PRO A 1 402 ? 3.250 1.428 -37.784 1.00 33.91 402 PRO A N 1
ATOM 3200 C CA . PRO A 1 402 ? 1.960 2.092 -37.936 1.00 33.91 402 PRO A CA 1
ATOM 3201 C C . PRO A 1 402 ? 1.906 2.824 -39.285 1.00 33.91 402 PRO A C 1
ATOM 3203 O O . PRO A 1 402 ? 2.600 3.817 -39.491 1.00 33.91 402 PRO A O 1
ATOM 3206 N N . GLY A 1 403 ? 1.070 2.357 -40.216 1.00 30.11 403 GLY A N 1
ATOM 3207 C CA . GLY A 1 403 ? 0.919 2.986 -41.527 1.00 30.11 403 GLY A CA 1
ATOM 3208 C C . GLY A 1 403 ? -0.484 2.846 -42.118 1.00 30.11 403 GLY A C 1
ATOM 3209 O O . GLY A 1 403 ? -0.977 1.739 -42.287 1.00 30.11 403 GLY A O 1
ATOM 3210 N N . LEU A 1 404 ? -1.049 3.998 -42.504 1.00 29.23 404 LEU A N 1
ATOM 3211 C CA . LEU A 1 404 ? -2.204 4.229 -43.392 1.00 29.23 404 LEU A CA 1
ATOM 3212 C C . LEU A 1 404 ? -3.624 4.182 -42.797 1.00 29.23 404 LEU A C 1
ATOM 3214 O O . LEU A 1 404 ? -4.408 3.257 -42.987 1.00 29.23 404 LEU A O 1
ATOM 3218 N N . ILE A 1 405 ? -4.017 5.335 -42.247 1.00 36.44 405 ILE A N 1
ATOM 3219 C CA . ILE A 1 405 ? -5.398 5.831 -42.285 1.00 36.44 405 ILE A CA 1
ATOM 3220 C C . ILE A 1 405 ? -5.714 6.253 -43.732 1.00 36.44 405 ILE A C 1
ATOM 3222 O O . ILE A 1 405 ? -5.131 7.211 -44.242 1.00 36.44 405 ILE A O 1
ATOM 3226 N N . ARG A 1 406 ? -6.673 5.591 -44.396 1.00 29.77 406 ARG A N 1
ATOM 3227 C CA . ARG A 1 406 ? -7.346 6.129 -45.593 1.00 29.77 406 ARG A CA 1
ATOM 3228 C C . ARG A 1 406 ? -8.869 6.001 -45.490 1.00 29.77 406 ARG A C 1
ATOM 3230 O O . ARG A 1 406 ? -9.418 4.971 -45.121 1.00 29.77 406 ARG A O 1
ATOM 3237 N N . ARG A 1 407 ? -9.497 7.134 -45.811 1.00 31.28 407 ARG A N 1
ATOM 3238 C CA . ARG A 1 407 ? -10.915 7.521 -45.780 1.00 31.28 407 ARG A CA 1
ATOM 3239 C C . ARG A 1 407 ? -11.881 6.478 -46.362 1.00 31.28 407 ARG A C 1
ATOM 3241 O O . ARG A 1 407 ? -11.750 6.119 -47.528 1.00 31.28 407 ARG A O 1
ATOM 3248 N N . PHE A 1 408 ? -12.940 6.148 -45.618 1.00 26.55 408 PHE A N 1
ATOM 3249 C CA . PHE A 1 408 ? -14.177 5.616 -46.197 1.00 26.55 408 PHE A CA 1
ATOM 3250 C C . PHE A 1 408 ? -15.113 6.771 -46.569 1.00 26.55 408 PHE A C 1
ATOM 3252 O O . PHE A 1 408 ? -15.493 7.584 -45.729 1.00 26.55 408 PHE A O 1
ATOM 3259 N N . ARG A 1 409 ? -15.453 6.841 -47.858 1.00 28.05 409 ARG A N 1
ATOM 3260 C CA . ARG A 1 409 ? -16.439 7.747 -48.450 1.00 28.05 409 ARG A CA 1
ATOM 3261 C C . ARG A 1 409 ? -17.766 6.989 -48.510 1.00 28.05 409 ARG A C 1
ATOM 3263 O O . ARG A 1 409 ? -17.824 5.900 -49.072 1.00 28.05 409 ARG A O 1
ATOM 3270 N N . THR A 1 410 ? -18.808 7.545 -47.908 1.00 31.67 410 THR A N 1
ATOM 3271 C CA . THR A 1 410 ? -20.176 7.026 -47.956 1.00 31.67 410 THR A CA 1
ATOM 3272 C C . THR A 1 410 ? -20.760 7.161 -49.365 1.00 31.67 410 THR A C 1
ATOM 3274 O O . THR A 1 410 ? -20.652 8.214 -49.993 1.00 31.67 410 THR A O 1
ATOM 3277 N N . LYS A 1 411 ? -21.424 6.108 -49.851 1.00 26.89 411 LYS A N 1
ATOM 3278 C CA . LYS A 1 411 ? -22.450 6.203 -50.895 1.00 26.89 411 LYS A CA 1
ATOM 3279 C C . LYS A 1 411 ? -23.627 5.308 -50.512 1.00 26.89 411 LYS A C 1
ATOM 3281 O O . LYS A 1 411 ? -23.489 4.094 -50.415 1.00 26.89 411 LYS A O 1
ATOM 3286 N N . MET A 1 412 ? -24.752 5.965 -50.242 1.00 29.78 412 MET A N 1
ATOM 3287 C CA . MET A 1 412 ? -26.100 5.402 -50.206 1.00 29.78 412 MET A CA 1
ATOM 3288 C C . MET A 1 412 ? -26.567 5.090 -51.632 1.00 29.78 412 MET A C 1
ATOM 3290 O O . MET A 1 412 ? -26.392 5.945 -52.492 1.00 29.78 412 MET A O 1
ATOM 3294 N N . THR A 1 413 ? -27.225 3.944 -51.813 1.00 30.36 413 THR A N 1
ATOM 3295 C CA . THR A 1 413 ? -28.394 3.686 -52.692 1.00 30.36 413 THR A CA 1
ATOM 3296 C C . THR A 1 413 ? -28.948 2.321 -52.250 1.00 30.36 413 THR A C 1
ATOM 3298 O O . THR A 1 413 ? -28.220 1.335 -52.298 1.00 30.36 413 THR A O 1
ATOM 3301 N N . SER A 1 414 ? -30.052 2.235 -51.501 1.00 31.53 414 SER A N 1
ATOM 3302 C CA . SER A 1 414 ? -31.448 2.130 -51.974 1.00 31.53 414 SER A CA 1
ATOM 3303 C C . SER A 1 414 ? -31.676 1.036 -53.028 1.00 31.53 414 SER A C 1
ATOM 3305 O O . SER A 1 414 ? -31.219 1.197 -54.154 1.00 31.53 414 SER A O 1
ATOM 3307 N N . ASN A 1 415 ? -32.387 -0.036 -52.645 1.00 30.03 415 ASN A N 1
ATOM 3308 C CA . ASN A 1 415 ? -33.487 -0.709 -53.375 1.00 30.03 415 ASN A CA 1
ATOM 3309 C C . ASN A 1 415 ? -33.929 -1.946 -52.552 1.00 30.03 415 ASN A C 1
ATOM 3311 O O . ASN A 1 415 ? -33.105 -2.789 -52.224 1.00 30.03 415 ASN A O 1
ATOM 3315 N N . ILE A 1 416 ? -35.091 -1.892 -51.889 1.00 30.64 416 ILE A N 1
ATOM 3316 C CA . ILE A 1 416 ? -36.418 -2.404 -52.308 1.00 30.64 416 ILE A CA 1
ATOM 3317 C C . ILE A 1 416 ? -36.564 -3.943 -52.148 1.00 30.64 416 ILE A C 1
ATOM 3319 O O . ILE A 1 416 ? -35.928 -4.730 -52.836 1.00 30.64 416 ILE A O 1
ATOM 3323 N N . CYS A 1 417 ? -37.430 -4.288 -51.183 1.00 29.28 417 CYS A N 1
ATOM 3324 C CA . CYS A 1 417 ? -38.101 -5.544 -50.776 1.00 29.28 417 CYS A CA 1
ATOM 3325 C C . CYS A 1 417 ? -38.912 -6.276 -51.886 1.00 29.28 417 CYS A C 1
ATOM 3327 O O . CYS A 1 417 ? -38.988 -5.733 -52.986 1.00 29.28 417 CYS A O 1
ATOM 3329 N N . PRO A 1 418 ? -39.733 -7.329 -51.600 1.00 54.53 418 PRO A N 1
ATOM 3330 C CA . PRO A 1 418 ? -39.744 -8.385 -50.548 1.00 54.53 418 PRO A CA 1
ATOM 3331 C C . PRO A 1 418 ? -40.073 -9.800 -51.127 1.00 54.53 418 PRO A C 1
ATOM 3333 O O . PRO A 1 418 ? -40.193 -9.936 -52.332 1.00 54.53 418 PRO A O 1
ATOM 3336 N N . ILE A 1 419 ? -40.267 -10.829 -50.275 1.00 29.05 419 ILE A N 1
ATOM 3337 C CA . ILE A 1 419 ? -41.279 -11.933 -50.350 1.00 29.05 419 ILE A CA 1
ATOM 3338 C C . ILE A 1 419 ? -41.118 -12.753 -49.039 1.00 29.05 419 ILE A C 1
ATOM 3340 O O . ILE A 1 419 ? -40.043 -13.274 -48.772 1.00 29.05 419 ILE A O 1
ATOM 3344 N N . VAL A 1 420 ? -41.968 -12.569 -48.018 1.00 33.81 420 VAL A N 1
ATOM 3345 C CA . VAL A 1 420 ? -43.186 -13.341 -47.649 1.00 33.81 420 VAL A CA 1
ATOM 3346 C C . VAL A 1 420 ? -42.952 -14.853 -47.488 1.00 33.81 420 VAL A C 1
ATOM 3348 O O . VAL A 1 420 ? -42.738 -15.534 -48.479 1.00 33.81 420 VAL A O 1
ATOM 3351 N N . GLN A 1 421 ? -43.079 -15.365 -46.251 1.00 28.77 421 GLN A N 1
ATOM 3352 C CA . GLN A 1 421 ? -44.004 -16.452 -45.854 1.00 28.77 421 GLN A CA 1
ATOM 3353 C C . GLN A 1 421 ? -43.796 -16.864 -44.375 1.00 28.77 421 GLN A C 1
ATOM 3355 O O . GLN A 1 421 ? -42.775 -17.424 -43.991 1.00 28.77 421 GLN A O 1
ATOM 3360 N N . THR A 1 422 ? -44.804 -16.586 -43.546 1.00 35.72 422 THR A N 1
ATOM 3361 C CA . THR A 1 422 ? -45.220 -17.401 -42.382 1.00 35.72 422 THR A CA 1
ATOM 3362 C C . THR A 1 422 ? -46.413 -18.257 -42.852 1.00 35.72 422 THR A C 1
ATOM 3364 O O . THR A 1 422 ? -47.030 -17.870 -43.851 1.00 35.72 422 THR A O 1
ATOM 3367 N N . PRO A 1 423 ? -46.745 -19.423 -42.252 1.00 48.69 423 PRO A N 1
ATOM 3368 C CA . PRO A 1 423 ? -47.388 -19.558 -40.925 1.00 48.69 423 PRO A CA 1
ATOM 3369 C C . PRO A 1 423 ? -46.827 -20.791 -40.152 1.00 48.69 423 PRO A C 1
ATOM 3371 O O . PRO A 1 423 ? -45.929 -21.453 -40.645 1.00 48.69 423 PRO A O 1
ATOM 3374 N N . SER A 1 424 ? -47.164 -21.146 -38.907 1.00 29.44 424 SER A N 1
ATOM 3375 C CA . SER A 1 424 ? -48.492 -21.413 -38.342 1.00 29.44 424 SER A CA 1
ATOM 3376 C C . SER A 1 424 ? -48.442 -21.617 -36.817 1.00 29.44 424 SER A C 1
ATOM 3378 O O . SER A 1 424 ? -47.508 -22.199 -36.271 1.00 29.44 424 SER A O 1
ATOM 3380 N N . ARG A 1 425 ? -49.503 -21.146 -36.152 1.00 34.00 425 ARG A N 1
ATOM 3381 C CA . ARG A 1 425 ? -49.893 -21.396 -34.750 1.00 34.00 425 ARG A CA 1
ATOM 3382 C C . ARG A 1 425 ? -50.488 -22.804 -34.568 1.00 34.00 425 ARG A C 1
ATOM 3384 O O . ARG A 1 425 ? -50.889 -23.381 -35.570 1.00 34.00 425 ARG A O 1
ATOM 3391 N N . ILE A 1 426 ? -50.651 -23.233 -33.298 1.00 35.19 426 ILE A N 1
ATOM 3392 C CA . ILE A 1 426 ? -51.768 -24.000 -32.648 1.00 35.19 426 ILE A CA 1
ATOM 3393 C C . ILE A 1 426 ? -51.189 -24.862 -31.477 1.00 35.19 426 ILE A C 1
ATOM 3395 O O . ILE A 1 426 ? -50.092 -25.383 -31.642 1.00 35.19 426 ILE A O 1
ATOM 3399 N N . PRO A 1 427 ? -51.860 -25.092 -30.319 1.00 47.84 427 PRO A N 1
ATOM 3400 C CA . PRO A 1 427 ? -52.532 -24.177 -29.392 1.00 47.84 427 PRO A CA 1
ATOM 3401 C C . PRO A 1 427 ? -52.121 -24.426 -27.905 1.00 47.84 427 PRO A C 1
ATOM 3403 O O . PRO A 1 427 ? -51.300 -25.274 -27.570 1.00 47.84 427 PRO A O 1
ATOM 3406 N N . LEU A 1 428 ? -52.748 -23.681 -26.994 1.00 33.91 428 LEU A N 1
ATOM 3407 C CA . LEU A 1 428 ? -52.714 -23.860 -25.539 1.00 33.91 428 LEU A CA 1
ATOM 3408 C C . LEU A 1 428 ? -53.602 -25.026 -25.068 1.00 33.91 428 LEU A C 1
ATOM 3410 O O . LEU A 1 428 ? -54.745 -25.136 -25.507 1.00 33.91 428 LEU A O 1
ATOM 3414 N N . THR A 1 429 ? -53.157 -25.751 -24.038 1.00 33.16 429 THR A N 1
ATOM 3415 C CA . THR A 1 429 ? -54.045 -26.400 -23.057 1.00 33.16 429 THR A CA 1
ATOM 3416 C C . THR A 1 429 ? -53.708 -25.934 -21.647 1.00 33.16 429 THR A C 1
ATOM 3418 O O . THR A 1 429 ? -52.551 -25.815 -21.251 1.00 33.16 429 THR A O 1
ATOM 3421 N N . ARG A 1 430 ? -54.776 -25.626 -20.916 1.00 32.78 430 ARG A N 1
ATOM 3422 C CA . ARG A 1 430 ? -54.860 -24.934 -19.633 1.00 32.78 430 ARG A CA 1
ATOM 3423 C C . ARG A 1 430 ? -55.458 -25.925 -18.636 1.00 32.78 430 ARG A C 1
ATOM 3425 O O . ARG A 1 430 ? -56.556 -26.397 -18.902 1.00 32.78 430 ARG A O 1
ATOM 3432 N N . VAL A 1 431 ? -54.817 -26.183 -17.496 1.00 32.56 431 VAL A N 1
ATOM 3433 C CA . VAL A 1 431 ? -55.493 -26.733 -16.304 1.00 32.56 431 VAL A CA 1
ATOM 3434 C C . VAL A 1 431 ? -54.914 -26.067 -15.050 1.00 32.56 431 VAL A C 1
ATOM 3436 O O . VAL A 1 431 ? -53.726 -26.175 -14.770 1.00 32.56 431 VAL A O 1
ATOM 3439 N N . LEU A 1 432 ? -55.787 -25.277 -14.411 1.00 32.31 432 LEU A N 1
ATOM 3440 C CA . LEU A 1 432 ? -56.054 -25.087 -12.971 1.00 32.31 432 LEU A CA 1
ATOM 3441 C C . LEU A 1 432 ? -54.981 -25.612 -11.987 1.00 32.31 432 LEU A C 1
ATOM 3443 O O . LEU A 1 432 ? -54.563 -26.752 -12.085 1.00 32.31 432 LEU A O 1
ATOM 3447 N N . GLY A 1 433 ? -54.550 -24.915 -10.939 1.00 28.34 433 GLY A N 1
ATOM 3448 C CA . GLY A 1 433 ? -55.076 -23.738 -10.261 1.00 28.34 433 GLY A CA 1
ATOM 3449 C C . GLY A 1 433 ? -54.827 -23.899 -8.755 1.00 28.34 433 GLY A C 1
ATOM 3450 O O . GLY A 1 433 ? -55.250 -24.890 -8.178 1.00 28.34 433 GLY A O 1
ATOM 3451 N N . ALA A 1 434 ? -54.169 -22.929 -8.117 1.00 31.19 434 ALA A N 1
ATOM 3452 C CA . ALA A 1 434 ? -54.270 -22.698 -6.675 1.00 31.19 434 ALA A CA 1
ATOM 3453 C C . ALA A 1 434 ? -53.899 -21.237 -6.368 1.00 31.19 434 ALA A C 1
ATOM 3455 O O . ALA A 1 434 ? -52.798 -20.779 -6.665 1.00 31.19 434 ALA A O 1
ATOM 3456 N N . ARG A 1 435 ? -54.885 -20.507 -5.835 1.00 30.80 435 ARG A N 1
ATOM 3457 C CA . ARG A 1 435 ? -54.828 -19.135 -5.293 1.00 30.80 435 ARG A CA 1
ATOM 3458 C C . ARG A 1 435 ? -54.160 -19.192 -3.905 1.00 30.80 435 ARG A C 1
ATOM 3460 O O . ARG A 1 435 ? -54.290 -20.213 -3.242 1.00 30.80 435 ARG A O 1
ATOM 3467 N N . TYR A 1 436 ? -53.367 -18.217 -3.454 1.00 36.78 436 TYR A N 1
ATOM 3468 C CA . TYR A 1 436 ? -53.720 -16.955 -2.758 1.00 36.78 436 TYR A CA 1
ATOM 3469 C C . TYR A 1 436 ? -52.388 -16.289 -2.265 1.00 36.78 436 TYR A C 1
ATOM 3471 O O . TYR A 1 436 ? -51.351 -16.941 -2.348 1.00 36.78 436 TYR A O 1
ATOM 3479 N N . PRO A 1 437 ? -52.349 -15.068 -1.682 1.00 47.75 437 PRO A N 1
ATOM 3480 C CA . PRO A 1 437 ? -52.523 -13.770 -2.330 1.00 47.75 437 PRO A CA 1
ATOM 3481 C C . PRO A 1 437 ? -51.346 -12.773 -2.112 1.00 47.75 437 PRO A C 1
ATOM 3483 O O . PRO A 1 437 ? -50.659 -12.768 -1.099 1.00 47.75 437 PRO A O 1
ATOM 3486 N N . LEU A 1 438 ? -51.187 -11.901 -3.112 1.00 31.80 438 LEU A N 1
ATOM 3487 C CA . LEU A 1 438 ? -50.872 -10.457 -3.110 1.00 31.80 438 LEU A CA 1
ATOM 3488 C C . LEU A 1 438 ? -50.310 -9.761 -1.848 1.00 31.80 438 LEU A C 1
ATOM 3490 O O . LEU A 1 438 ? -51.023 -9.585 -0.871 1.00 31.80 438 LEU A O 1
ATOM 3494 N N . TYR A 1 439 ? -49.108 -9.189 -1.995 1.00 34.16 439 TYR A N 1
ATOM 3495 C CA . TYR A 1 439 ? -48.705 -7.772 -1.805 1.00 34.16 439 TYR A CA 1
ATOM 3496 C C . TYR A 1 439 ? -47.271 -7.692 -2.384 1.00 34.16 439 TYR A C 1
ATOM 3498 O O . TYR A 1 439 ? -46.458 -8.549 -2.075 1.00 34.16 439 TYR A O 1
ATOM 3506 N N . GLY A 1 440 ? -46.821 -6.794 -3.256 1.00 29.48 440 GLY A N 1
ATOM 3507 C CA . GLY A 1 440 ? -47.311 -5.526 -3.770 1.00 29.48 440 GLY A CA 1
ATOM 3508 C C . GLY A 1 440 ? -46.078 -4.628 -3.984 1.00 29.48 440 GLY A C 1
ATOM 3509 O O . GLY A 1 440 ? -45.340 -4.405 -3.033 1.00 29.48 440 GLY A O 1
ATOM 3510 N N . ARG A 1 441 ? -45.928 -4.097 -5.208 1.00 32.09 441 ARG A N 1
ATOM 3511 C CA . ARG A 1 441 ? -45.035 -3.006 -5.678 1.00 32.09 441 ARG A CA 1
ATOM 3512 C C . ARG A 1 441 ? -43.633 -3.327 -6.228 1.00 32.09 441 ARG A C 1
ATOM 3514 O O . ARG A 1 441 ? -42.655 -3.472 -5.509 1.00 32.09 441 ARG A O 1
ATOM 3521 N N . GLU A 1 442 ? -43.612 -3.354 -7.565 1.00 27.89 442 GLU A N 1
ATOM 3522 C CA . GLU A 1 442 ? -42.900 -2.422 -8.463 1.00 27.89 442 GLU A CA 1
ATOM 3523 C C . GLU A 1 442 ? -41.414 -2.111 -8.216 1.00 27.89 442 GLU A C 1
ATOM 3525 O O . GLU A 1 442 ? -41.077 -1.364 -7.309 1.00 27.89 442 GLU A O 1
ATOM 3530 N N . PHE A 1 443 ? -40.560 -2.533 -9.159 1.00 28.09 443 PHE A N 1
ATOM 3531 C CA . PHE A 1 443 ? -39.627 -1.628 -9.845 1.00 28.09 443 PHE A CA 1
ATOM 3532 C C . PHE A 1 443 ? -39.371 -2.125 -11.274 1.00 28.09 443 PHE A C 1
ATOM 3534 O O . PHE A 1 443 ? -39.007 -3.280 -11.502 1.00 28.09 443 PHE A O 1
ATOM 3541 N N . SER A 1 444 ? -39.605 -1.242 -12.244 1.00 28.33 444 SER A N 1
ATOM 3542 C CA . SER A 1 444 ? -39.401 -1.481 -13.667 1.00 28.33 444 SER A CA 1
ATOM 3543 C C . SER A 1 444 ? -37.926 -1.378 -14.058 1.00 28.33 444 SER A C 1
ATOM 3545 O O . SER A 1 444 ? -37.247 -0.406 -13.741 1.00 28.33 444 SER A O 1
ATOM 3547 N N . VAL A 1 445 ? -37.484 -2.379 -14.814 1.00 28.00 445 VAL A N 1
ATOM 3548 C CA . VAL A 1 445 ? -36.701 -2.294 -16.057 1.00 28.00 445 VAL A CA 1
ATOM 3549 C C . VAL A 1 445 ? -36.052 -0.935 -16.372 1.00 28.00 445 VAL A C 1
ATOM 3551 O O . VAL A 1 445 ? -36.707 -0.032 -16.881 1.00 28.00 445 VAL A O 1
ATOM 3554 N N . ILE A 1 446 ? -34.724 -0.870 -16.239 1.00 26.55 446 ILE A N 1
ATOM 3555 C CA . ILE A 1 446 ? -33.852 -0.199 -17.215 1.00 26.55 446 ILE A CA 1
ATOM 3556 C C . ILE A 1 446 ? -32.707 -1.167 -17.522 1.00 26.55 446 ILE A C 1
ATOM 3558 O O . ILE A 1 446 ? -31.723 -1.259 -16.792 1.00 26.55 446 ILE A O 1
ATOM 3562 N N . SER A 1 447 ? -32.850 -1.916 -18.613 1.00 25.88 447 SER A N 1
ATOM 3563 C CA . SER A 1 447 ? -31.723 -2.532 -19.307 1.00 25.88 447 SER A CA 1
ATOM 3564 C C . SER A 1 447 ? -31.595 -1.845 -20.655 1.00 25.88 447 SER A C 1
ATOM 3566 O O . SER A 1 447 ? -32.510 -1.972 -21.462 1.00 25.88 447 SER A O 1
ATOM 3568 N N . SER A 1 448 ? -30.481 -1.158 -20.906 1.00 24.09 448 SER A N 1
ATOM 3569 C CA . SER A 1 448 ? -29.798 -1.192 -22.205 1.00 24.09 448 SER A CA 1
ATOM 3570 C C . SER A 1 448 ? -28.593 -0.243 -22.241 1.00 24.09 448 SER A C 1
ATOM 3572 O O . SER A 1 448 ? -28.645 0.864 -21.719 1.00 24.09 448 SER A O 1
ATOM 3574 N N . ILE A 1 449 ? -27.579 -0.683 -22.995 1.00 26.73 449 ILE A N 1
ATOM 3575 C CA . ILE A 1 449 ? -26.475 0.081 -23.603 1.00 26.73 449 ILE A CA 1
ATOM 3576 C C . ILE A 1 449 ? -25.271 0.406 -22.706 1.00 26.73 449 ILE A C 1
ATOM 3578 O O . ILE A 1 449 ? -25.099 1.546 -22.308 1.00 26.73 449 ILE A O 1
ATOM 3582 N N . ILE A 1 450 ? -24.335 -0.547 -22.569 1.00 25.69 450 ILE A N 1
ATOM 3583 C CA . ILE A 1 450 ? -22.902 -0.291 -22.838 1.00 25.69 450 ILE A CA 1
ATOM 3584 C C . ILE A 1 450 ? -22.304 -1.556 -23.469 1.00 25.69 450 ILE A C 1
ATOM 3586 O O . ILE A 1 450 ? -21.834 -2.458 -22.784 1.00 25.69 450 ILE A O 1
ATOM 3590 N N . SER A 1 451 ? -22.307 -1.617 -24.800 1.00 27.77 451 SER A N 1
ATOM 3591 C CA . SER A 1 451 ? -21.380 -2.470 -25.543 1.00 27.77 451 SER A CA 1
ATOM 3592 C C . SER A 1 451 ? -20.383 -1.541 -26.226 1.00 27.77 451 SER A C 1
ATOM 3594 O O . SER A 1 451 ? -20.649 -0.992 -27.293 1.00 27.77 451 SER A O 1
ATOM 3596 N N . ARG A 1 452 ? -19.248 -1.288 -25.568 1.00 27.05 452 ARG A N 1
ATOM 3597 C CA . ARG A 1 452 ? -18.062 -0.709 -26.207 1.00 27.05 452 ARG A CA 1
ATOM 3598 C C . ARG A 1 452 ? -16.914 -1.693 -26.050 1.00 27.05 452 ARG A C 1
ATOM 3600 O O . ARG A 1 452 ? -16.351 -1.859 -24.974 1.00 27.05 452 ARG A O 1
ATOM 3607 N N . LYS A 1 453 ? -16.593 -2.341 -27.167 1.00 31.52 453 LYS A N 1
ATOM 3608 C CA . LYS A 1 453 ? -15.339 -3.052 -27.416 1.00 31.52 453 LYS A CA 1
ATOM 3609 C C . LYS A 1 453 ? -14.194 -2.050 -27.211 1.00 31.52 453 LYS A C 1
ATOM 3611 O O . LYS A 1 453 ? -13.991 -1.182 -28.053 1.00 31.52 453 LYS A O 1
ATOM 3616 N N . SER A 1 454 ? -13.471 -2.140 -26.098 1.00 28.39 454 SER A N 1
ATOM 3617 C CA . SER A 1 454 ? -12.181 -1.469 -25.942 1.00 28.39 454 SER A CA 1
ATOM 3618 C C . SER A 1 454 ? -11.077 -2.438 -26.362 1.00 28.39 454 SER A C 1
ATOM 3620 O O . SER A 1 454 ? -10.712 -3.360 -25.636 1.00 28.39 454 SER A O 1
ATOM 3622 N N . MET A 1 455 ? -10.565 -2.244 -27.578 1.00 31.72 455 MET A N 1
ATOM 3623 C CA . MET A 1 455 ? -9.221 -2.691 -27.926 1.00 31.72 455 MET A CA 1
ATOM 3624 C C . MET A 1 455 ? -8.248 -1.701 -27.289 1.00 31.72 455 MET A C 1
ATOM 3626 O O . MET A 1 455 ? -8.017 -0.621 -27.820 1.00 31.72 455 MET A O 1
ATOM 3630 N N . LEU A 1 456 ? -7.737 -2.050 -26.114 1.00 34.81 456 LEU A N 1
ATOM 3631 C CA . LEU A 1 456 ? -6.537 -1.444 -25.550 1.00 34.81 456 LEU A CA 1
ATOM 3632 C C . LEU A 1 456 ? -5.477 -2.539 -25.563 1.00 34.81 456 LEU A C 1
ATOM 3634 O O . LEU A 1 456 ? -5.690 -3.601 -24.977 1.00 34.81 456 LEU A O 1
ATOM 3638 N N . GLY A 1 457 ? -4.409 -2.292 -26.321 1.00 34.53 457 GLY A N 1
ATOM 3639 C CA . GLY A 1 457 ? -3.246 -3.166 -26.401 1.00 34.53 457 GLY A CA 1
ATOM 3640 C C . GLY A 1 457 ? -2.561 -3.308 -25.045 1.00 34.53 457 GLY A C 1
ATOM 3641 O O . GLY A 1 457 ? -2.719 -2.464 -24.160 1.00 34.53 457 GLY A O 1
ATOM 3642 N N . ASP A 1 458 ? -1.829 -4.406 -24.891 1.00 40.09 458 ASP A N 1
ATOM 3643 C CA . ASP A 1 458 ? -1.081 -4.726 -23.682 1.00 40.09 458 ASP A CA 1
ATOM 3644 C C . ASP A 1 458 ? -0.059 -3.614 -23.391 1.00 40.09 458 ASP A C 1
ATOM 3646 O O . ASP A 1 458 ? 0.878 -3.391 -24.156 1.00 40.09 458 ASP A O 1
ATOM 3650 N N . ALA A 1 459 ? -0.255 -2.881 -22.292 1.00 39.56 459 ALA A N 1
ATOM 3651 C CA . ALA A 1 459 ? 0.677 -1.857 -21.836 1.00 39.56 459 ALA A CA 1
ATOM 3652 C C . ALA A 1 459 ? 1.605 -2.447 -20.768 1.00 39.56 459 ALA A C 1
ATOM 3654 O O . ALA A 1 459 ? 1.149 -2.923 -19.725 1.00 39.56 459 ALA A O 1
ATOM 3655 N N . TYR A 1 460 ? 2.910 -2.384 -21.025 1.00 43.22 460 TYR A N 1
ATOM 3656 C CA . TYR A 1 460 ? 3.959 -2.729 -20.072 1.00 43.22 460 TYR A CA 1
ATOM 3657 C C . TYR A 1 460 ? 4.679 -1.448 -19.657 1.00 43.22 460 TYR A C 1
ATOM 3659 O O . TYR A 1 460 ? 5.156 -0.703 -20.509 1.00 43.22 460 TYR A O 1
ATOM 3667 N N . LEU A 1 461 ? 4.768 -1.195 -18.350 1.00 41.25 461 LEU A N 1
ATOM 3668 C CA . LEU A 1 461 ? 5.608 -0.136 -17.799 1.00 41.25 461 LEU A CA 1
ATOM 3669 C C . LEU A 1 461 ? 6.682 -0.794 -16.929 1.00 41.25 461 LEU A C 1
ATOM 3671 O O . LEU A 1 461 ? 6.394 -1.300 -15.842 1.00 41.25 461 LEU A O 1
ATOM 3675 N N . THR A 1 462 ? 7.918 -0.805 -17.419 1.00 47.03 462 THR A N 1
ATOM 3676 C CA . THR A 1 462 ? 9.093 -1.183 -16.629 1.00 47.03 462 THR A CA 1
ATOM 3677 C C . THR A 1 462 ? 9.841 0.095 -16.288 1.00 47.03 462 THR A C 1
ATOM 3679 O O . THR A 1 462 ? 10.438 0.716 -17.163 1.00 47.03 462 THR A O 1
ATOM 3682 N N . VAL A 1 463 ? 9.795 0.501 -15.021 1.00 42.84 463 VAL A N 1
ATOM 3683 C CA . VAL A 1 463 ? 10.566 1.650 -14.537 1.00 42.84 463 VAL A CA 1
ATOM 3684 C C . VAL A 1 463 ? 11.875 1.118 -13.972 1.00 42.84 463 VAL A C 1
ATOM 3686 O O . VAL A 1 463 ? 11.875 0.371 -12.992 1.00 42.84 463 VAL A O 1
ATOM 3689 N N . ARG A 1 464 ? 12.987 1.482 -14.613 1.00 40.47 464 ARG A N 1
ATOM 3690 C CA . ARG A 1 464 ? 14.344 1.240 -14.114 1.00 40.47 464 ARG A CA 1
ATOM 3691 C C . ARG A 1 464 ? 14.900 2.564 -13.609 1.00 40.47 464 ARG A C 1
ATOM 3693 O O . ARG A 1 464 ? 14.978 3.514 -14.379 1.00 40.47 464 ARG A O 1
ATOM 3700 N N . SER A 1 465 ? 15.261 2.623 -12.332 1.00 33.78 465 SER A N 1
ATOM 3701 C CA . SER A 1 465 ? 16.094 3.711 -11.817 1.00 33.78 465 SER A CA 1
ATOM 3702 C C . SER A 1 465 ? 17.536 3.370 -12.174 1.00 33.78 465 SER A C 1
ATOM 3704 O O . SER A 1 465 ? 18.040 2.363 -11.680 1.00 33.78 465 SER A O 1
ATOM 3706 N N . ILE A 1 466 ? 18.150 4.152 -13.065 1.00 32.78 466 ILE A N 1
ATOM 3707 C CA . ILE A 1 466 ? 19.595 4.088 -13.342 1.00 32.78 466 ILE A CA 1
ATOM 3708 C C . ILE A 1 466 ? 20.345 4.754 -12.191 1.00 32.78 466 ILE A C 1
ATOM 3710 O O . ILE A 1 466 ? 19.824 5.775 -11.683 1.00 32.78 466 ILE A O 1
#

Foldseek 3Di:
DDLVVLLVLLVVLLVLLVVLLVLLVVLPPPDDVSVVVNVLSVLLNVLSVVVSVVSVVCVVPHDQDVVLSVQLSVLSVQLSVLSVVSVVQSVVLVVVVVVDPPPSVSSVVSVVVCVVVSVVSSVSSVVSSVSSVVSVVVSVVVVVVVVVVVVVVVVVVVVVVVVVVVVVVVVVVVVVVVVPPPPDDPDDDDDDDDDDDDDDDDDDDPPPPPPPDDPPVPPPPPPPPPPPPDQDDDAQDPPDPKPQAPWDWDWDPPVCCQPANIKIKTWHRDDPDDDDIPDPSHSSDDFTKIWIWTQGHPVPDRWIWIWMWTQDPVQGIWIWIWIFAEDACPPVLLVCLLVVVVVVNVVCVVVVVDDQRYAYSPPRDGSPRSNVVSCVVPVDDDDPPPPVVVVVSVVVVPPDDDDDDDDDDDDDDDDDDDDDDDDDDDDDDDDDDDDDDDDDDDDDDDDDDDDDDDPDDTDIDIDGDD

Sequence (466 aa):
MDPLSILASSITLTTVVLKTADLLQQILSNCQELNDLIDEVDKLGSIFEEAQDVFSERKKHAELPQQAVEAGSRVVCQAQIQLNQLNKLLARCLRHSKERKGCSKLAYVLWLRSKRESKNIQQNLMSARLSLCTLWGVVAMSDNTSIQLSLQEMAYLNQSQLSQMSDHMQVLQSIAQQVCKPEKPEITSEEVEEVVTDTGMTSQYIQEVNIARHMKVQESTALVRKRYPRYRQTPCEGWCSCRCHRASKIQTPQKFALVIGRLLISYSGFQIRPQKCSERACRRQSIPTVKVMYQFPTWLLQRMLYFAASISEMNGPEFTFSIPRTVSPNAIIFSYAVQGNMERIQELFTRGLASPYDVASNNGRTALHVSQFSKKHLGFSNIHSMRPYITIANLHSSYWTPGLIRRFRTKMTSNICPIVQTPSRIPLTRVLGARYPLYGREFSVISSIISRKSMLGDAYLTVRSI

Radius of gyration: 37.64 Å; chains: 1; bounding box: 122×83×103 Å

Organism: NCBI:txid1314670